Protein AF-A0A8C9FZ21-F1 (afdb_monomer)

pLDDT: mean 76.55, std 17.32, range [32.16, 96.44]

Foldseek 3Di:
DLLLVLLLVQCVQLPPPCSVVDDSNVCSVVCVDPVCVVVSVCCSVPDGNVNHQDPVNVVVVVVVVVVPDDDCDPPNVVVVVVVPDDDDDDDDPPVVVVVVVVVVVVVVVVVVVVVVVVVVVVVVVVVVVVVVVVVVVVVVVVVVVVVVVVVVVVVVVVVVVVVVVVVVVVVVVVVVVVCLVVVLVDPDPDDNPALVSDDCPVVVVVVVVVVVVLVVVCCCPVVVVVVVVVPVDDDDDDDDDDPPPPPPPPCVVVVVVVVVVLVVQLVVQLVVVVVVVVVVVVVVVVVVVVVVVVVVVVCVVPDDDDDDPVVVVVVVVVVVVVVVVVVCCVPPVSSVVSSVVSCVVSVVVVVVVVVVVVVVVVVVVVSVVVSVVSVVVSVVVVVVSVVSVVVSVVVVVVVVVVVVVVVVVVVVVVVVVVVVVVVVVVVVVVPPCPDDCPPPNCPVVVVVCVVDPVSVVVVVLVVCVVPPPVVSVVVVVVVVVVVVVVVVDDDDDDDDDPDPPDD

Sequence (503 aa):
MSCGKEFVEILKKIGYPKANELNGEDFDWLFESSEDKSFLEWFCGTVNEQHVLSEKELQDFNHLLESGKPILEGNALDEVLKTCKPADSGNSSQEEEEELKKLEDEFQTLQKMKNLMIHQHNKLQMMTSENSSMLQTLKIKEEEAQKDVKEGLELFTAANNKLNNELLSLVDRVKKLASFFTASEQGSDLHPVFFSQLSLDKYLSQEEHCTAALASYAKKHFYRGMSELAENLHEDNVELADISKHVTCAEATEACGKSQEIASLQAAFICAQRQLIELQAEEGSLNSAIDCAASMLRSLRSKVSENIEAKISSLNDEISTVKQEIAQINNEDLPSLLKEHARLFAAPAVMADLDREIAQQDRFASKQDEICSHLTRQKASFELIQLAYDSELKKHKDIHCQLENLIESLKQSSNEMQQRLEALSKQAELAKPRNAISSKDGFSCRNFLASSKLHQMERNLYVYFFKDENHLKEMVEKLEQQSEAKASGLEDENFTTSEFLNI

Organism: Pavo cristatus (NCBI:txid9049)

Secondary structure (DSSP, 8-state):
--HHHHHHHHHHHTT-TTTTS--GGGGGGGGS-TTTHHHHHHHHHH--GGGSPPHHHHHHHHHHHHTTPPP--THHHHHHHHH-PPPP----TTHHHHHHHHHHHHHHHHHHHHHHHHHHHHHHHHHHHHHHHHHHHHHHHHHHHHHHHHHHHHHHHHHHHHHHHHHHHHHHHHHHHHHHHHTTSS--SPPPSSGGGS--HHHHHHHHHHHHHHHHHHIIIIIHHHHTTTTTS---------TTSGGGSSHHHHHHHHHHHHHHHHHHHHHHHHHHHHHHHHHHHHHHHHHHHHHHHHHTTS------HHHHHHHHHHHHHHHHHHHHIIIIIHHHHHHHHHHHHHHHHHHHHHHHHHHHHHHHHHHHHHHHHHHHHHHHHHHHHHHHHHHHHHHHHHHHHHHHHHHHHHHHHHHHHHHHHHHHHHHHHHTS-TT---TT-THHHHHHHHH-HHHHHHHHHHHHHHH-HHHHHHHHHHHHHHHHHHHS---------TTS---

Mean predicted aligned error: 21.93 Å

Structure (mmCIF, N/CA/C/O backbone):
data_AF-A0A8C9FZ21-F1
#
_entry.id   AF-A0A8C9FZ21-F1
#
loop_
_atom_site.group_PDB
_atom_site.id
_atom_site.type_symbol
_atom_site.label_atom_id
_atom_site.label_alt_id
_atom_site.label_comp_id
_atom_site.label_asym_id
_atom_site.label_entity_id
_atom_site.label_seq_id
_atom_site.pdbx_PDB_ins_code
_atom_site.Cartn_x
_atom_site.Cartn_y
_atom_site.Cartn_z
_atom_site.occupancy
_atom_site.B_iso_or_equiv
_atom_site.auth_seq_id
_atom_site.auth_comp_id
_atom_site.auth_asym_id
_atom_site.auth_atom_id
_atom_site.pdbx_PDB_model_num
ATOM 1 N N . MET A 1 1 ? -66.159 8.782 63.755 1.00 50.84 1 MET A N 1
ATOM 2 C CA . MET A 1 1 ? -67.287 8.647 64.697 1.00 50.84 1 MET A CA 1
ATOM 3 C C . MET A 1 1 ? -67.850 10.042 64.864 1.00 50.84 1 MET A C 1
ATOM 5 O O . MET A 1 1 ? -67.064 10.930 65.146 1.00 50.84 1 MET A O 1
ATOM 9 N N . SER A 1 2 ? -69.118 10.270 64.527 1.00 61.28 2 SER A N 1
ATOM 10 C CA . SER A 1 2 ? -69.723 11.611 64.557 1.00 61.28 2 SER A CA 1
ATOM 11 C C . SER A 1 2 ? -70.270 11.891 65.958 1.00 61.28 2 SER A C 1
ATOM 13 O O . SER A 1 2 ? -71.437 11.594 66.230 1.00 61.28 2 SER A O 1
ATOM 15 N N . CYS A 1 3 ? -69.415 12.380 66.854 1.00 73.62 3 CYS A N 1
ATOM 16 C CA . CYS A 1 3 ? -69.760 12.625 68.257 1.00 73.62 3 CYS A CA 1
ATOM 17 C C . CYS A 1 3 ? -70.863 13.694 68.407 1.00 73.62 3 CYS A C 1
ATOM 19 O O . CYS A 1 3 ? -71.704 13.605 69.298 1.00 73.62 3 CYS A O 1
ATOM 21 N N . GLY A 1 4 ? -70.949 14.650 67.478 1.00 78.69 4 GLY A N 1
ATOM 22 C CA . GLY A 1 4 ? -71.998 15.668 67.443 1.00 78.69 4 GLY A CA 1
ATOM 23 C C . GLY A 1 4 ? -73.393 15.118 67.120 1.00 78.69 4 GLY A C 1
ATOM 24 O O . GLY A 1 4 ? -74.394 15.651 67.604 1.00 78.69 4 GLY A O 1
ATOM 25 N N . LYS A 1 5 ? -73.503 14.005 66.376 1.00 79.94 5 LYS A N 1
ATOM 26 C CA . LYS A 1 5 ? -74.802 13.332 66.146 1.00 79.94 5 LYS A CA 1
ATOM 27 C C . LYS A 1 5 ? -75.320 12.659 67.415 1.00 79.94 5 LYS A C 1
ATOM 29 O O . LYS A 1 5 ? -76.505 12.777 67.714 1.00 79.94 5 LYS A O 1
ATOM 34 N N . GLU A 1 6 ? -74.432 12.023 68.174 1.00 79.06 6 GLU A N 1
ATOM 35 C CA . GLU A 1 6 ? -74.760 11.392 69.458 1.00 79.06 6 GLU A CA 1
ATOM 36 C C . GLU A 1 6 ? -75.218 12.437 70.488 1.00 79.06 6 GLU A C 1
ATOM 38 O O . GLU A 1 6 ? -76.241 12.259 71.149 1.00 79.06 6 GLU A O 1
ATOM 43 N N . PHE A 1 7 ? -74.558 13.598 70.519 1.00 81.94 7 PHE A N 1
ATOM 44 C CA . PHE A 1 7 ? -74.958 14.733 71.352 1.00 81.94 7 PHE A CA 1
ATOM 45 C C . PHE A 1 7 ? -76.380 15.241 71.049 1.00 81.94 7 PHE A C 1
ATOM 47 O O . PHE A 1 7 ? -77.197 15.408 71.959 1.00 81.94 7 PHE A O 1
ATOM 54 N N . VAL A 1 8 ? -76.721 15.447 69.770 1.00 81.56 8 VAL A N 1
ATOM 55 C CA . VAL A 1 8 ? -78.064 15.915 69.374 1.00 81.56 8 VAL A CA 1
ATOM 56 C C . VAL A 1 8 ? -79.139 14.849 69.624 1.00 81.56 8 VAL A C 1
ATOM 58 O O . VAL A 1 8 ? -80.261 15.193 70.004 1.00 81.56 8 VAL A O 1
ATOM 61 N N . GLU A 1 9 ? -78.828 13.559 69.471 1.00 80.69 9 GLU A N 1
ATOM 62 C CA . GLU A 1 9 ? -79.758 12.479 69.835 1.00 80.69 9 GLU A CA 1
ATOM 63 C C . GLU A 1 9 ? -80.077 12.460 71.331 1.00 80.69 9 GLU A C 1
ATOM 65 O O . GLU A 1 9 ? -81.223 12.226 71.718 1.00 80.69 9 GLU A O 1
ATOM 70 N N . ILE A 1 10 ? -79.096 12.754 72.178 1.00 81.81 10 ILE A N 1
ATOM 71 C CA . ILE A 1 10 ? -79.290 12.797 73.628 1.00 81.81 10 ILE A CA 1
ATOM 72 C C . ILE A 1 10 ? -80.102 14.025 74.034 1.00 81.81 10 ILE A C 1
ATOM 74 O O . ILE A 1 10 ? -81.023 13.896 74.835 1.00 81.81 10 ILE A O 1
ATOM 78 N N . LEU A 1 11 ? -79.891 15.182 73.397 1.00 79.12 11 LEU A N 1
ATOM 79 C CA . LEU A 1 11 ? -80.762 16.353 73.579 1.00 79.12 11 LEU A CA 1
ATOM 80 C C . LEU A 1 11 ? -82.217 16.085 73.163 1.00 79.12 11 LEU A C 1
ATOM 82 O O . LEU A 1 11 ? -83.142 16.604 73.794 1.00 79.12 11 LEU A O 1
ATOM 86 N N . LYS A 1 12 ? -82.436 15.252 72.135 1.00 79.88 12 LYS A N 1
ATOM 87 C CA . LYS A 1 12 ? -83.781 14.784 71.760 1.00 79.88 12 LYS A CA 1
ATOM 88 C C . LYS A 1 12 ? -84.376 13.861 72.821 1.00 79.88 12 LYS A C 1
ATOM 90 O O . LYS A 1 12 ? -85.535 14.053 73.174 1.00 79.88 12 LYS A O 1
ATOM 95 N N . LYS A 1 13 ? -83.596 12.914 73.358 1.00 77.69 13 LYS A N 1
ATOM 96 C CA . LYS A 1 13 ? -84.033 12.016 74.446 1.00 77.69 13 LYS A CA 1
ATOM 97 C C . LYS A 1 13 ? -84.382 12.786 75.722 1.00 77.69 13 LYS A C 1
ATOM 99 O O . LYS A 1 13 ? -85.395 12.521 76.340 1.00 77.69 13 LYS A O 1
ATOM 104 N N . ILE A 1 14 ? -83.602 13.805 76.069 1.00 77.50 14 ILE A N 1
ATOM 105 C CA . ILE A 1 14 ? -83.809 14.672 77.244 1.00 77.50 14 ILE A CA 1
ATOM 106 C C . ILE A 1 14 ? -85.016 15.626 77.061 1.00 77.50 14 ILE A C 1
ATOM 108 O O . ILE A 1 14 ? -85.467 16.248 78.018 1.00 77.50 14 ILE A O 1
ATOM 112 N N . GLY A 1 15 ? -85.590 15.729 75.853 1.00 69.44 15 GLY A N 1
ATOM 113 C CA . GLY A 1 15 ? -86.807 16.508 75.596 1.00 69.44 15 GLY A CA 1
ATOM 114 C C . GLY A 1 15 ? -86.574 18.006 75.369 1.00 69.44 15 GLY A C 1
ATOM 115 O O . GLY A 1 15 ? -87.470 18.814 75.615 1.00 69.44 15 GLY A O 1
ATOM 116 N N . TYR A 1 16 ? -85.388 18.410 74.893 1.00 76.81 16 TYR A N 1
ATOM 117 C CA . TYR A 1 16 ? -85.084 19.822 74.646 1.00 76.81 16 TYR A CA 1
ATOM 118 C C . TYR A 1 16 ? -85.950 20.401 73.499 1.00 76.81 16 TYR A C 1
ATOM 120 O O . TYR A 1 16 ? -85.937 19.871 72.383 1.00 76.81 16 TYR A O 1
ATOM 128 N N . PRO A 1 17 ? -86.674 21.522 73.707 1.00 68.44 17 PRO A N 1
ATOM 129 C CA . PRO A 1 17 ? -87.766 21.958 72.826 1.00 68.44 17 PRO A CA 1
ATOM 130 C C . PRO A 1 17 ? -87.350 22.364 71.402 1.00 68.44 17 PRO A C 1
ATOM 132 O O . PRO A 1 17 ? -88.197 22.395 70.514 1.00 68.44 17 PRO A O 1
ATOM 135 N N . LYS A 1 18 ? -86.063 22.651 71.155 1.00 74.44 18 LYS A N 1
ATOM 136 C CA . LYS A 1 18 ? -85.523 22.978 69.818 1.00 74.44 18 LYS A CA 1
ATOM 137 C C . LYS A 1 18 ? -84.613 21.891 69.237 1.00 74.44 18 LYS A C 1
ATOM 139 O O . LYS A 1 18 ? -83.990 22.099 68.203 1.00 74.44 18 LYS A O 1
ATOM 144 N N . ALA A 1 19 ? -84.536 20.716 69.867 1.00 71.31 19 ALA A N 1
ATOM 145 C CA . ALA A 1 19 ? -83.603 19.657 69.465 1.00 71.31 19 ALA A CA 1
ATOM 146 C C . ALA A 1 19 ? -83.865 19.092 68.056 1.00 71.31 19 ALA A C 1
ATOM 148 O O . ALA A 1 19 ? -82.972 18.506 67.448 1.00 71.31 19 ALA A O 1
ATOM 149 N N . ASN A 1 20 ? -85.074 19.275 67.515 1.00 71.19 20 ASN A N 1
ATOM 150 C CA . ASN A 1 20 ? -85.435 18.826 66.167 1.00 71.19 20 ASN A CA 1
ATOM 151 C C . ASN A 1 20 ? -84.938 19.753 65.046 1.00 71.19 20 ASN A C 1
ATOM 153 O O . ASN A 1 20 ? -84.919 19.326 63.896 1.00 71.19 20 ASN A O 1
ATOM 157 N N . GLU A 1 21 ? -84.526 20.982 65.369 1.00 76.94 21 GLU A N 1
ATOM 158 C CA . GLU A 1 21 ? -83.994 21.966 64.410 1.00 76.94 21 GLU A CA 1
ATOM 159 C C . GLU A 1 21 ? -82.455 21.950 64.340 1.00 76.94 21 GLU A C 1
ATOM 161 O O . GLU A 1 21 ? -81.868 22.637 63.509 1.00 76.94 21 GLU A O 1
ATOM 166 N N . LEU A 1 22 ? -81.797 21.176 65.211 1.00 79.88 22 LEU A N 1
ATOM 167 C CA . LEU A 1 22 ? -80.340 21.107 65.320 1.00 79.88 22 LEU A CA 1
ATOM 168 C C . LEU A 1 22 ? -79.763 19.989 64.439 1.00 79.88 22 LEU A C 1
ATOM 170 O O . LEU A 1 22 ? -80.223 18.845 64.491 1.00 79.88 22 LEU A O 1
ATOM 174 N N . ASN A 1 23 ? -78.712 20.305 63.677 1.00 79.50 23 ASN A N 1
ATOM 175 C CA . ASN A 1 23 ? -77.952 19.331 62.894 1.00 79.50 23 ASN A CA 1
ATOM 176 C C . ASN A 1 23 ? -76.711 18.881 63.671 1.00 79.50 23 ASN A C 1
ATOM 178 O O . ASN A 1 23 ? -75.921 19.709 64.106 1.00 79.50 23 ASN A O 1
ATOM 182 N N . GLY A 1 24 ? -76.505 17.569 63.814 1.00 77.44 24 GLY A N 1
ATOM 183 C CA . GLY A 1 24 ? -75.378 17.021 64.585 1.00 77.44 24 GLY A CA 1
ATOM 184 C C . GLY A 1 24 ? -73.989 17.326 64.012 1.00 77.44 24 GLY A C 1
ATOM 185 O O . GLY A 1 24 ? -73.019 17.325 64.759 1.00 77.44 24 GLY A O 1
ATOM 186 N N . GLU A 1 25 ? -73.891 17.627 62.716 1.00 79.56 25 GLU A N 1
ATOM 187 C CA . GLU A 1 25 ? -72.618 17.962 62.052 1.00 79.56 25 GLU A CA 1
ATOM 188 C C . GLU A 1 25 ? -72.109 19.358 62.458 1.00 79.56 25 GLU A C 1
ATOM 190 O O . GLU A 1 25 ? -70.903 19.580 62.509 1.00 79.56 25 GLU A O 1
ATOM 195 N N . ASP A 1 26 ? -73.006 20.265 62.868 1.00 78.69 26 ASP A N 1
ATOM 196 C CA . ASP A 1 26 ? -72.642 21.600 63.365 1.00 78.69 26 ASP A CA 1
ATOM 197 C C . ASP A 1 26 ? -72.004 21.560 64.768 1.00 78.69 26 ASP A C 1
ATOM 199 O O . ASP A 1 26 ? -71.489 22.573 65.240 1.00 78.69 26 ASP A O 1
ATOM 203 N N . PHE A 1 27 ? -72.033 20.405 65.447 1.00 79.25 27 PHE A N 1
ATOM 204 C CA . PHE A 1 27 ? -71.532 20.224 66.817 1.00 79.25 27 PHE A CA 1
ATOM 205 C C . PHE A 1 27 ? -70.304 19.314 66.911 1.00 79.25 27 PHE A C 1
ATOM 207 O O . PHE A 1 27 ? -69.758 19.157 68.002 1.00 79.25 27 PHE A O 1
ATOM 214 N N . ASP A 1 28 ? -69.829 18.743 65.799 1.00 81.69 28 ASP A N 1
ATOM 215 C CA . ASP A 1 28 ? -68.646 17.871 65.809 1.00 81.69 28 ASP A CA 1
ATOM 216 C C . ASP A 1 28 ? -67.378 18.628 66.272 1.00 81.69 28 ASP A C 1
ATOM 218 O O . ASP A 1 28 ? -66.548 18.051 66.973 1.00 81.69 28 ASP A O 1
ATOM 222 N N . TRP A 1 29 ? -67.273 19.939 66.001 1.00 81.00 29 TRP A N 1
ATOM 223 C CA . TRP A 1 29 ? -66.149 20.781 66.455 1.00 81.00 29 TRP A CA 1
ATOM 224 C C . TRP A 1 29 ? -66.043 20.899 67.985 1.00 81.00 29 TRP A C 1
ATOM 226 O O . TRP A 1 29 ? -64.952 21.115 68.511 1.00 81.00 29 TRP A O 1
ATOM 236 N N . LEU A 1 30 ? -67.152 20.738 68.717 1.00 74.19 30 LEU A N 1
ATOM 237 C CA . LEU A 1 30 ? -67.178 20.860 70.178 1.00 74.19 30 LEU A CA 1
ATOM 238 C C . LEU A 1 30 ? -66.409 19.713 70.859 1.00 74.19 30 LEU A C 1
ATOM 240 O O . LEU A 1 30 ? -65.919 19.861 71.972 1.00 74.19 30 LEU A O 1
ATOM 244 N N . PHE A 1 31 ? -66.276 18.573 70.176 1.00 76.75 31 PHE A N 1
ATOM 245 C CA . PHE A 1 31 ? -65.556 17.394 70.664 1.00 76.75 31 PHE A CA 1
ATOM 246 C C . PHE A 1 31 ? -64.060 17.409 70.311 1.00 76.75 31 PHE A C 1
ATOM 248 O O . PHE A 1 31 ? -63.326 16.496 70.702 1.00 76.75 31 PHE A O 1
ATOM 255 N N . GLU A 1 32 ? -63.595 18.427 69.577 1.00 74.75 32 GLU A N 1
ATOM 256 C CA . GLU A 1 32 ? -62.183 18.602 69.225 1.00 74.75 32 GLU A CA 1
ATOM 257 C C . GLU A 1 32 ? -61.392 19.379 70.299 1.00 74.75 32 GLU A C 1
ATOM 259 O O . GLU A 1 32 ? -60.164 19.261 70.341 1.00 74.75 32 GLU A O 1
ATOM 264 N N . SER A 1 33 ? -62.052 20.117 71.210 1.00 71.38 33 SER A N 1
ATOM 265 C CA . SER A 1 33 ? -61.385 20.772 72.349 1.00 71.38 33 SER A CA 1
ATOM 266 C C . SER A 1 33 ? -61.042 19.749 73.446 1.00 71.38 33 SER A C 1
ATOM 268 O O . SER A 1 33 ? -61.887 18.993 73.923 1.00 71.38 33 SER A O 1
ATOM 270 N N . SER A 1 34 ? -59.776 19.696 73.876 1.00 63.62 34 SER A N 1
ATOM 271 C CA . SER A 1 34 ? -59.323 18.707 74.872 1.00 63.62 34 SER A CA 1
ATOM 272 C C . SER A 1 34 ? -59.890 18.935 76.277 1.00 63.62 34 SER A C 1
ATOM 274 O O . SER A 1 34 ? -59.918 18.002 77.075 1.00 63.62 34 SER A O 1
ATOM 276 N N . GLU A 1 35 ? -60.314 20.162 76.585 1.00 70.62 35 GLU A N 1
ATOM 277 C CA . GLU A 1 35 ? -60.847 20.543 77.899 1.00 70.62 35 GLU A CA 1
ATOM 278 C C . GLU A 1 35 ? -62.312 20.107 78.066 1.00 70.62 35 GLU A C 1
ATOM 280 O O . GLU A 1 35 ? -62.660 19.537 79.101 1.00 70.62 35 GLU A O 1
ATOM 285 N N . ASP A 1 36 ? -63.144 20.253 77.029 1.00 69.69 36 ASP A N 1
ATOM 286 C CA . ASP A 1 36 ? -64.582 19.953 77.114 1.00 69.69 36 ASP A CA 1
ATOM 287 C C . ASP A 1 36 ? -64.920 18.512 76.721 1.00 69.69 36 ASP A C 1
ATOM 289 O O . ASP A 1 36 ? -65.975 17.996 77.095 1.00 69.69 36 ASP A O 1
ATOM 293 N N . LYS A 1 37 ? -64.015 17.818 76.019 1.00 77.94 37 LYS A N 1
ATOM 294 C CA . LYS A 1 37 ? -64.236 16.444 75.550 1.00 77.94 37 LYS A CA 1
ATOM 295 C C . LYS A 1 37 ? -64.594 15.473 76.676 1.00 77.94 37 LYS A C 1
ATOM 297 O O . LYS A 1 37 ? -65.533 14.699 76.526 1.00 77.94 37 LYS A O 1
ATOM 302 N N . SER A 1 38 ? -63.902 15.544 77.815 1.00 78.38 38 SER A N 1
ATOM 303 C CA . SER A 1 38 ? -64.163 14.647 78.956 1.00 78.38 38 SER A CA 1
ATOM 304 C C . SER A 1 38 ? -65.562 14.864 79.546 1.00 78.38 38 SER A C 1
ATOM 306 O O . SER A 1 38 ? -66.238 13.912 79.931 1.00 78.38 38 SER A O 1
ATOM 308 N N . PHE A 1 39 ? -66.012 16.121 79.594 1.00 79.94 39 PHE A N 1
ATOM 309 C CA . PHE A 1 39 ? -67.351 16.472 80.057 1.00 79.94 39 PHE A CA 1
ATOM 310 C C . PHE A 1 39 ? -68.423 16.063 79.044 1.00 79.94 39 PHE A C 1
ATOM 312 O O . PHE A 1 39 ? -69.448 15.512 79.433 1.00 79.94 39 PHE A O 1
ATOM 319 N N . LEU A 1 40 ? -68.190 16.289 77.750 1.00 79.62 40 LEU A N 1
ATOM 320 C CA . LEU A 1 40 ? -69.142 15.958 76.690 1.00 79.62 40 LEU A CA 1
ATOM 321 C C . LEU A 1 40 ? -69.293 14.446 76.493 1.00 79.62 40 LEU A C 1
ATOM 323 O O . LEU A 1 40 ? -70.411 13.976 76.294 1.00 79.62 40 LEU A O 1
ATOM 327 N N . GLU A 1 41 ? -68.207 13.677 76.605 1.00 80.38 41 GLU A N 1
ATOM 328 C CA . GLU A 1 41 ? -68.259 12.210 76.621 1.00 80.38 41 GLU A CA 1
ATOM 329 C C . GLU A 1 41 ? -69.017 11.699 77.854 1.00 80.38 41 GLU A C 1
ATOM 331 O O . GLU A 1 41 ? -69.865 10.817 77.726 1.00 80.38 41 GLU A O 1
ATOM 336 N N . TRP A 1 42 ? -68.802 12.294 79.036 1.00 82.56 42 TRP A N 1
ATOM 337 C CA . TRP A 1 42 ? -69.591 11.970 80.229 1.00 82.56 42 TRP A CA 1
ATOM 338 C C . TRP A 1 42 ? -71.076 12.325 80.064 1.00 82.56 42 TRP A C 1
ATOM 340 O O . TRP A 1 42 ? -71.937 11.505 80.391 1.00 82.56 42 TRP A O 1
ATOM 350 N N . PHE A 1 43 ? -71.388 13.510 79.532 1.00 80.25 43 PHE A N 1
ATOM 351 C CA . PHE A 1 43 ? -72.757 13.973 79.306 1.00 80.25 43 PHE A CA 1
ATOM 352 C C . PHE A 1 43 ? -73.488 13.042 78.338 1.00 80.25 43 PHE A C 1
ATOM 354 O O . PHE A 1 43 ? -74.607 12.615 78.622 1.00 80.25 43 PHE A O 1
ATOM 361 N N . CYS A 1 44 ? -72.824 12.660 77.241 1.00 78.31 44 CYS A N 1
ATOM 362 C CA . CYS A 1 44 ? -73.386 11.729 76.272 1.00 78.31 44 CYS A CA 1
ATOM 363 C C . CYS A 1 44 ? -73.474 10.283 76.805 1.00 78.31 44 CYS A C 1
ATOM 365 O O . CYS A 1 44 ? -74.359 9.523 76.424 1.00 78.31 44 CYS A O 1
ATOM 367 N N . GLY A 1 45 ? -72.586 9.885 77.716 1.00 75.81 45 GLY A N 1
ATOM 368 C CA . GLY A 1 45 ? -72.602 8.543 78.302 1.00 75.81 45 GLY A CA 1
ATOM 369 C C . GLY A 1 45 ? -73.600 8.358 79.449 1.00 75.81 45 GLY A C 1
ATOM 370 O O . GLY A 1 45 ? -74.055 7.239 79.683 1.00 75.81 45 GLY A O 1
ATOM 371 N N . THR A 1 46 ? -73.935 9.430 80.177 1.00 75.25 46 THR A N 1
ATOM 372 C CA . THR A 1 46 ? -74.559 9.314 81.510 1.00 75.25 46 THR A CA 1
ATOM 373 C C . THR A 1 46 ? -75.936 9.969 81.604 1.00 75.25 46 THR A C 1
ATOM 375 O O . THR A 1 46 ? -76.781 9.499 82.367 1.00 75.25 46 THR A O 1
ATOM 378 N N . VAL A 1 47 ? -76.205 11.033 80.840 1.00 77.31 47 VAL A N 1
ATOM 379 C CA . VAL A 1 47 ? -77.466 11.778 80.962 1.00 77.31 47 VAL A CA 1
ATOM 380 C C . VAL A 1 47 ? -78.554 11.136 80.100 1.00 77.31 47 VAL A C 1
ATOM 382 O O . VAL A 1 47 ? -78.388 10.910 78.905 1.00 77.31 47 VAL A O 1
ATOM 385 N N . ASN A 1 48 ? -79.698 10.844 80.715 1.00 73.06 48 ASN A N 1
ATOM 386 C CA . ASN A 1 48 ? -80.861 10.238 80.066 1.00 73.06 48 ASN A CA 1
ATOM 387 C C . ASN A 1 48 ? -82.168 10.851 80.607 1.00 73.06 48 ASN A C 1
ATOM 389 O O . ASN A 1 48 ? -82.13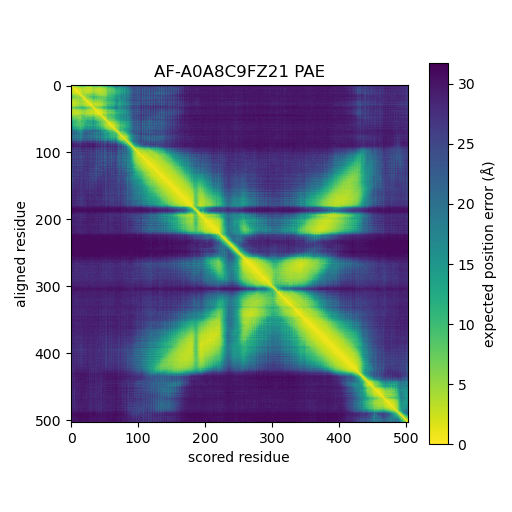7 11.706 81.491 1.00 73.06 48 ASN A O 1
ATOM 393 N N . GLU A 1 49 ? -83.313 10.385 80.103 1.00 69.62 49 GLU A N 1
ATOM 394 C CA . GLU A 1 49 ? -84.666 10.833 80.487 1.00 69.62 49 GLU A CA 1
ATOM 395 C C . GLU A 1 49 ? -84.933 10.837 82.006 1.00 69.62 49 GLU A C 1
ATOM 397 O O . GLU A 1 49 ? -85.750 11.620 82.472 1.00 69.62 49 GLU A O 1
ATOM 402 N N . GLN A 1 50 ? -84.228 10.014 82.793 1.00 67.12 50 GLN A N 1
ATOM 403 C CA . GLN A 1 50 ? -84.408 9.912 84.250 1.00 67.12 50 GLN A CA 1
ATOM 404 C C . GLN A 1 50 ? -83.735 11.052 85.029 1.00 67.12 50 GLN A C 1
ATOM 406 O O . GLN A 1 50 ? -84.029 11.250 86.203 1.00 67.12 50 GLN A O 1
ATOM 411 N N . HIS A 1 51 ? -82.829 11.795 84.392 1.00 66.31 51 HIS A N 1
ATOM 412 C CA . HIS A 1 51 ? -82.117 12.926 84.997 1.00 66.31 51 HIS A CA 1
ATOM 413 C C . HIS A 1 51 ? -82.792 14.272 84.691 1.00 66.31 51 HIS A C 1
ATOM 415 O O . HIS A 1 51 ? -82.276 15.328 85.060 1.00 66.31 51 HIS A O 1
ATOM 421 N N . VAL A 1 52 ? 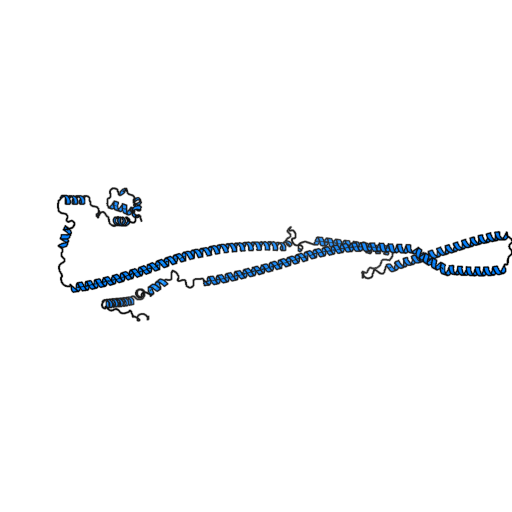-83.934 14.243 83.997 1.00 70.94 52 VAL A N 1
ATOM 422 C CA . VAL A 1 52 ? -84.721 15.418 83.629 1.00 70.94 52 VAL A CA 1
ATOM 423 C C . VAL A 1 52 ? -85.930 15.485 84.544 1.00 70.94 52 VAL A C 1
ATOM 425 O O . VAL A 1 52 ? -86.779 14.600 84.517 1.00 70.94 52 VAL A O 1
ATOM 428 N N . LEU A 1 53 ? -86.008 16.541 85.351 1.00 68.69 53 LEU A N 1
ATOM 429 C CA . LEU A 1 53 ? -87.147 16.764 86.237 1.00 68.69 53 LEU A CA 1
ATOM 430 C C . LEU A 1 53 ? -88.419 16.921 85.402 1.00 68.69 53 LEU A C 1
ATOM 432 O O . LEU A 1 53 ? -88.508 17.808 84.548 1.00 68.69 53 LEU A O 1
ATOM 436 N N . SER A 1 54 ? -89.411 16.071 85.650 1.00 70.75 54 SER A N 1
ATOM 437 C CA . SER A 1 54 ? -90.720 16.234 85.029 1.00 70.75 54 SER A CA 1
ATOM 438 C C . SER A 1 54 ? -91.450 17.443 85.627 1.00 70.75 54 SER A C 1
ATOM 440 O O . SER A 1 54 ? -91.293 17.769 86.803 1.00 70.75 54 SER A O 1
ATOM 442 N N . GLU A 1 55 ? -92.312 18.097 84.844 1.00 66.38 55 GLU A N 1
ATOM 443 C CA . GLU A 1 55 ? -93.128 19.234 85.315 1.00 66.38 55 GLU A CA 1
ATOM 444 C C . GLU A 1 55 ? -93.988 18.866 86.544 1.00 66.38 55 GLU A C 1
ATOM 446 O O . GLU A 1 55 ? -94.282 19.716 87.378 1.00 66.38 55 GLU A O 1
ATOM 451 N N . LYS A 1 56 ? -94.338 17.580 86.706 1.00 68.44 56 LYS A N 1
ATOM 452 C CA . LYS A 1 56 ? -95.021 17.067 87.903 1.00 68.44 56 LYS A CA 1
ATOM 453 C C . LYS A 1 56 ? -94.102 16.991 89.120 1.00 68.44 56 LYS A C 1
ATOM 455 O O . LYS A 1 56 ? -94.506 17.437 90.181 1.00 68.44 56 LYS A O 1
ATOM 460 N N . GLU A 1 57 ? -92.878 16.489 88.977 1.00 69.50 57 GLU A N 1
ATOM 461 C CA . GLU A 1 57 ? -91.903 16.435 90.080 1.00 69.50 57 GLU A CA 1
ATOM 462 C C . GLU A 1 57 ? -91.442 17.833 90.501 1.00 69.50 57 GLU A C 1
ATOM 464 O O . GLU A 1 57 ? -91.198 18.077 91.680 1.00 69.50 57 GLU A O 1
ATOM 469 N N . LEU A 1 58 ? -91.381 18.778 89.559 1.00 70.56 58 LEU A N 1
ATOM 470 C CA . LEU A 1 58 ? -91.098 20.180 89.851 1.00 70.56 58 LEU A CA 1
ATOM 471 C C . LEU A 1 58 ? -92.262 20.843 90.605 1.00 70.56 58 LEU A C 1
ATOM 473 O O . LEU A 1 58 ? -92.034 21.624 91.527 1.00 70.56 58 LEU A O 1
ATOM 477 N N . GLN A 1 59 ? -93.508 20.496 90.271 1.00 72.31 59 GLN A N 1
ATOM 478 C CA . GLN A 1 59 ? -94.694 20.912 91.026 1.00 72.31 59 GLN A CA 1
ATOM 479 C C . GLN A 1 59 ? -94.780 20.234 92.401 1.00 72.31 59 GLN A C 1
ATOM 481 O O . GLN A 1 59 ? -95.096 20.914 93.370 1.00 72.31 59 GLN A O 1
ATOM 486 N N . ASP A 1 60 ? -94.425 18.954 92.531 1.00 73.50 60 ASP A N 1
ATOM 487 C CA . ASP A 1 60 ? -94.373 18.237 93.813 1.00 73.50 60 ASP A CA 1
ATOM 488 C C . ASP A 1 60 ? -93.253 18.772 94.721 1.00 73.50 60 ASP A C 1
ATOM 490 O O . ASP A 1 60 ? -93.453 18.920 95.926 1.00 73.50 60 ASP A O 1
ATOM 494 N N . PHE A 1 61 ? -92.096 19.138 94.157 1.00 70.12 61 PHE A N 1
ATOM 495 C CA . PHE A 1 61 ? -91.011 19.803 94.882 1.00 70.12 61 PHE A CA 1
ATOM 496 C C . PHE A 1 61 ? -91.382 21.236 95.285 1.00 70.12 61 PHE A C 1
ATOM 498 O O . PHE A 1 61 ? -91.136 21.633 96.423 1.00 70.12 61 PHE A O 1
ATOM 505 N N . ASN A 1 62 ? -92.045 21.998 94.408 1.00 71.75 62 ASN A N 1
ATOM 506 C CA . ASN A 1 62 ? -92.581 23.315 94.764 1.00 71.75 62 ASN A CA 1
ATOM 507 C C . ASN A 1 62 ? -93.679 23.205 95.834 1.00 71.75 62 ASN A C 1
ATOM 509 O O . ASN A 1 62 ? -93.671 23.980 96.784 1.00 71.75 62 ASN A O 1
ATOM 513 N N . HIS A 1 63 ? -94.548 22.192 95.777 1.00 70.75 63 HIS A N 1
ATOM 514 C CA . HIS A 1 63 ? -95.503 21.889 96.844 1.00 70.75 63 HIS A CA 1
ATOM 515 C C . HIS A 1 63 ? -94.811 21.456 98.145 1.00 70.75 63 HIS A C 1
ATOM 517 O O . HIS A 1 63 ? -95.289 21.796 99.226 1.00 70.75 63 HIS A O 1
ATOM 523 N N . LEU A 1 64 ? -93.673 20.756 98.079 1.00 68.62 64 LEU A N 1
ATOM 524 C CA . LEU A 1 64 ? -92.859 20.407 99.245 1.00 68.62 64 LEU A CA 1
ATOM 525 C C . LEU A 1 64 ? -92.232 21.660 99.884 1.00 68.62 64 LEU A C 1
ATOM 527 O O . LEU A 1 64 ? -92.312 21.811 101.105 1.00 68.62 64 LEU A O 1
ATOM 531 N N . LEU A 1 65 ? -91.698 22.583 99.074 1.00 67.31 65 LEU A N 1
ATOM 532 C CA . LEU A 1 65 ? -91.175 23.884 99.513 1.00 67.31 65 LEU A CA 1
ATOM 533 C C . LEU A 1 65 ? -92.275 24.783 100.104 1.00 67.31 65 LEU A C 1
ATOM 535 O O . LEU A 1 65 ? -92.081 25.384 101.160 1.00 67.31 65 LEU A O 1
ATOM 539 N N . GLU A 1 66 ? -93.454 24.827 99.479 1.00 68.12 66 GLU A N 1
ATOM 540 C CA . GLU A 1 66 ? -94.627 25.565 99.968 1.00 68.12 66 GLU A CA 1
ATOM 541 C C . GLU A 1 66 ? -95.251 24.922 101.224 1.00 68.12 66 GLU A C 1
ATOM 543 O O . GLU A 1 66 ? -95.888 25.613 102.020 1.00 68.12 66 GLU A O 1
ATOM 548 N N . SER A 1 67 ? -95.031 23.619 101.460 1.00 65.19 67 SER A N 1
ATOM 549 C CA . SER A 1 67 ? -95.542 22.885 102.634 1.00 65.19 67 SER A CA 1
ATOM 550 C C . SER A 1 67 ? -94.765 23.123 103.937 1.00 65.19 67 SER A C 1
ATOM 552 O O . SER A 1 67 ? -95.184 22.638 104.993 1.00 65.19 67 SER A O 1
ATOM 554 N N . GLY A 1 68 ? -93.647 23.860 103.892 1.00 61.12 68 GLY A N 1
ATOM 555 C CA . GLY A 1 68 ? -92.923 24.339 105.076 1.00 61.12 68 GLY A CA 1
ATOM 556 C C . GLY A 1 68 ? -92.306 23.258 105.976 1.00 61.12 68 GLY A C 1
ATOM 557 O O . GLY A 1 68 ? -91.993 23.542 107.134 1.00 61.12 68 GLY A O 1
ATOM 558 N N . LYS A 1 69 ? -92.131 22.021 105.492 1.00 63.28 69 LYS A N 1
ATOM 559 C CA . LYS A 1 69 ? -91.419 20.960 106.228 1.00 63.28 69 LYS A CA 1
ATOM 560 C C . LYS A 1 69 ? -89.904 21.079 105.998 1.00 63.28 69 LYS A C 1
ATOM 562 O O . LYS A 1 69 ? -89.499 21.314 104.863 1.00 63.28 69 LYS A O 1
ATOM 567 N N . PRO A 1 70 ? -89.056 20.905 107.030 1.00 60.22 70 PRO A N 1
ATOM 568 C CA . PRO A 1 70 ? -87.608 20.964 106.862 1.00 60.22 70 PRO A CA 1
ATOM 569 C C . PRO A 1 70 ? -87.138 19.792 105.997 1.00 60.22 70 PRO A C 1
ATOM 571 O O . PRO A 1 70 ? -87.345 18.628 106.342 1.00 60.22 70 PRO A O 1
ATOM 574 N N . ILE A 1 71 ? -86.522 20.112 104.865 1.00 61.50 71 ILE A N 1
ATOM 575 C CA . ILE A 1 71 ? -85.851 19.144 104.002 1.00 61.50 71 ILE A CA 1
ATOM 576 C C . ILE A 1 71 ? -84.523 18.796 104.690 1.00 61.50 71 ILE A C 1
ATOM 578 O O . ILE A 1 71 ? -83.783 19.684 105.117 1.00 61.50 71 ILE A O 1
ATOM 582 N N . LEU A 1 72 ? -84.263 17.503 104.890 1.00 60.81 72 LEU A N 1
ATOM 583 C CA . LEU A 1 72 ? -83.044 17.003 105.531 1.00 60.81 72 LEU A CA 1
ATOM 584 C C . LEU A 1 72 ? -81.857 17.174 104.576 1.00 60.81 72 LEU A C 1
ATOM 586 O O . LEU A 1 72 ? -81.534 16.272 103.809 1.00 60.81 72 LEU A O 1
ATOM 590 N N . GLU A 1 73 ? -81.217 18.339 104.631 1.00 64.75 73 GLU A N 1
ATOM 591 C CA . GLU A 1 73 ? -80.034 18.669 103.836 1.00 64.75 73 GLU A CA 1
ATOM 592 C C . GLU A 1 73 ? -78.810 18.939 104.720 1.00 64.75 73 GLU A C 1
ATOM 594 O O . GLU A 1 73 ? -78.891 19.553 105.788 1.00 64.75 73 GLU A O 1
ATOM 599 N N . GLY A 1 74 ? -77.652 18.466 104.253 1.00 68.62 74 GLY A N 1
ATOM 600 C CA . GLY A 1 74 ? -76.355 18.689 104.887 1.00 68.62 74 GLY A CA 1
ATOM 601 C C . GLY A 1 74 ? -76.263 18.131 106.310 1.00 68.62 74 GLY A C 1
ATOM 602 O O . GLY A 1 74 ? -76.595 16.977 106.574 1.00 68.62 74 GLY A O 1
ATOM 603 N N . ASN A 1 75 ? -75.800 18.963 107.240 1.00 59.94 75 ASN A N 1
ATOM 604 C CA . ASN A 1 75 ? -75.330 18.566 108.572 1.00 59.94 75 ASN A CA 1
ATOM 605 C C . ASN A 1 75 ? -76.377 17.822 109.438 1.00 59.94 75 ASN A C 1
ATOM 607 O O . ASN A 1 75 ? -75.999 17.103 110.359 1.00 59.94 75 ASN A O 1
ATOM 611 N N . ALA A 1 76 ? -77.678 17.958 109.147 1.00 62.12 76 ALA A N 1
ATOM 612 C CA . ALA A 1 76 ? -78.755 17.231 109.829 1.00 62.12 76 ALA A CA 1
ATOM 613 C C . ALA A 1 76 ? -78.873 15.753 109.389 1.00 62.12 76 ALA A C 1
ATOM 615 O O . ALA A 1 76 ? -79.338 14.921 110.165 1.00 62.12 76 ALA A O 1
ATOM 616 N N . LEU A 1 77 ? -78.415 15.410 108.178 1.00 63.59 77 LEU A N 1
ATOM 617 C CA . LEU A 1 77 ? -78.290 14.029 107.693 1.00 63.59 77 LEU A CA 1
ATOM 618 C C . LEU A 1 77 ? -77.048 13.342 108.294 1.00 63.59 77 LEU A C 1
ATOM 620 O O . LEU A 1 77 ? -77.105 12.170 108.667 1.00 63.59 77 LEU A O 1
ATOM 624 N N . ASP A 1 78 ? -75.962 14.097 108.484 1.00 60.69 78 ASP A N 1
ATOM 625 C CA . ASP A 1 78 ? -74.742 13.627 109.155 1.00 60.69 78 ASP A CA 1
ATOM 626 C C . ASP A 1 78 ? -74.955 13.320 110.650 1.00 60.69 78 ASP A C 1
ATOM 628 O O . ASP A 1 78 ? -74.325 12.407 111.185 1.00 60.69 78 ASP A O 1
ATOM 632 N N . GLU A 1 79 ? -75.857 14.020 111.350 1.00 65.50 79 GLU A N 1
ATOM 633 C CA . GLU A 1 79 ? -76.216 13.669 112.737 1.00 65.50 79 GLU A CA 1
ATOM 634 C C . GLU A 1 79 ? -77.044 12.376 112.837 1.00 65.50 79 GLU A C 1
ATOM 636 O O . GLU A 1 79 ? -76.883 11.605 113.789 1.00 65.50 79 GLU A O 1
ATOM 641 N N . VAL A 1 80 ? -77.869 12.073 111.829 1.00 62.62 80 VAL A N 1
ATOM 642 C CA . VAL A 1 80 ? -78.591 10.792 111.745 1.00 62.62 80 VAL A CA 1
ATOM 643 C C . VAL A 1 80 ? -77.627 9.651 111.394 1.00 62.62 80 VAL A C 1
ATOM 645 O O . VAL A 1 80 ? -77.694 8.585 111.999 1.00 62.62 80 VAL A O 1
ATOM 648 N N . LEU A 1 81 ? -76.643 9.884 110.522 1.00 59.25 81 LEU A N 1
ATOM 649 C CA . LEU A 1 81 ? -75.584 8.905 110.245 1.00 59.25 81 LEU A CA 1
ATOM 650 C C . LEU A 1 81 ? -74.657 8.666 111.452 1.00 59.25 81 LEU A C 1
ATOM 652 O O . LEU A 1 81 ? -74.197 7.545 111.653 1.00 59.25 81 LEU A O 1
ATOM 656 N N . LYS A 1 82 ? -74.451 9.664 112.324 1.00 61.00 82 LYS A N 1
ATOM 657 C CA . LYS A 1 82 ? -73.714 9.505 113.597 1.00 61.00 82 LYS A CA 1
ATOM 658 C C . LYS A 1 82 ? -74.480 8.745 114.688 1.00 61.00 82 LYS A C 1
ATOM 660 O O . LYS A 1 82 ? -73.851 8.265 115.631 1.00 61.00 82 LYS A O 1
ATOM 665 N N . THR A 1 83 ? -75.808 8.618 114.594 1.00 56.62 83 THR A N 1
ATOM 666 C CA . THR A 1 83 ? -76.602 7.803 115.541 1.00 56.62 83 THR A CA 1
ATOM 667 C C . THR A 1 83 ? -76.649 6.318 115.166 1.00 56.62 83 THR A C 1
ATOM 669 O O . THR A 1 83 ? -76.973 5.486 116.015 1.00 56.62 83 THR A O 1
ATOM 672 N N . CYS A 1 84 ? -76.196 5.953 113.964 1.00 47.06 84 CYS A N 1
ATOM 673 C CA . CYS A 1 84 ? -75.823 4.584 113.618 1.00 47.06 84 CYS A CA 1
ATOM 674 C C . CYS A 1 84 ? -74.426 4.254 114.179 1.00 47.06 84 CYS A C 1
ATOM 676 O O . CYS A 1 84 ? -73.428 4.291 113.464 1.00 47.06 84 CYS A O 1
ATOM 678 N N . LYS A 1 85 ? -74.331 3.929 115.474 1.00 49.12 85 LYS A N 1
ATOM 679 C CA . LYS A 1 85 ? -73.104 3.328 116.023 1.00 49.12 85 LYS A CA 1
ATOM 680 C C . LYS A 1 85 ? -72.938 1.881 115.522 1.00 49.12 85 LYS A C 1
ATOM 682 O O . LYS A 1 85 ? -73.920 1.137 115.567 1.00 49.12 85 LYS A O 1
ATOM 687 N N . PRO A 1 86 ? -71.725 1.443 115.128 1.00 49.22 86 PRO A N 1
ATOM 688 C CA . PRO A 1 86 ? -71.413 0.023 115.044 1.00 49.22 86 PRO A CA 1
ATOM 689 C C . PRO A 1 86 ? -71.407 -0.546 116.468 1.00 49.22 86 PRO A C 1
ATOM 691 O O . PRO A 1 86 ? -70.902 0.086 117.396 1.00 49.22 86 PRO A O 1
ATOM 694 N N . ALA A 1 87 ? -72.034 -1.703 116.652 1.00 39.09 87 ALA A N 1
ATOM 695 C CA . ALA A 1 87 ? -72.026 -2.402 117.926 1.00 39.09 87 ALA A CA 1
ATOM 696 C C . ALA A 1 87 ? -70.583 -2.750 118.324 1.00 39.09 87 ALA A C 1
ATOM 698 O O . ALA A 1 87 ? -69.809 -3.239 117.502 1.00 39.09 87 ALA A O 1
ATOM 699 N N . ASP A 1 88 ? -70.256 -2.476 119.584 1.00 43.25 88 ASP A N 1
ATOM 700 C CA . ASP A 1 88 ? -68.979 -2.777 120.216 1.00 43.25 88 ASP A CA 1
ATOM 701 C C . ASP A 1 88 ? -68.574 -4.248 120.024 1.00 43.25 88 ASP A C 1
ATOM 703 O O . ASP A 1 88 ? -69.341 -5.165 120.319 1.00 43.25 88 ASP A O 1
ATOM 707 N N . SER A 1 89 ? -67.320 -4.471 119.639 1.00 38.81 89 SER A N 1
ATOM 708 C CA . SER A 1 89 ? -66.576 -5.675 120.004 1.00 38.81 89 SER A CA 1
ATOM 709 C C . SER A 1 89 ? -65.178 -5.245 120.419 1.00 38.81 89 SER A C 1
ATOM 711 O O . SER A 1 89 ? -64.229 -5.290 119.644 1.00 38.81 89 SER A O 1
ATOM 713 N N . GLY A 1 90 ? -65.068 -4.774 121.661 1.00 46.72 90 GLY A N 1
ATOM 714 C CA . GLY A 1 90 ? -63.783 -4.661 122.327 1.00 46.72 90 GLY A CA 1
ATOM 715 C C . GLY A 1 90 ? -63.195 -6.054 122.517 1.00 46.72 90 GLY A C 1
ATOM 716 O O . GLY A 1 90 ? -63.820 -6.880 123.175 1.00 46.72 90 GLY A O 1
ATOM 717 N N . ASN A 1 91 ? -62.041 -6.296 121.896 1.00 42.16 91 ASN A N 1
ATOM 718 C CA . ASN A 1 91 ? -60.954 -7.177 122.331 1.00 42.16 91 ASN A CA 1
ATOM 719 C C . ASN A 1 91 ? -59.983 -7.355 121.155 1.00 42.16 91 ASN A C 1
ATOM 721 O O . ASN A 1 91 ? -60.174 -8.302 120.411 1.00 42.16 91 ASN A O 1
ATOM 725 N N . SER A 1 92 ? -58.969 -6.487 121.012 1.00 44.75 92 SER A N 1
ATOM 726 C CA . SER A 1 92 ? -57.658 -6.840 120.419 1.00 44.75 92 SER A CA 1
ATOM 727 C C . SER A 1 92 ? -56.782 -5.613 120.118 1.00 44.75 92 SER A C 1
ATOM 729 O O . SER A 1 92 ? -56.360 -5.405 118.986 1.00 44.75 92 SER A O 1
ATOM 731 N N . SER A 1 93 ? -56.400 -4.811 121.119 1.00 54.19 93 SER A N 1
ATOM 732 C CA . SER A 1 93 ? -55.396 -3.759 120.864 1.00 54.19 93 SER A CA 1
ATOM 733 C C . SER A 1 93 ? -54.021 -4.321 120.474 1.00 54.19 93 SER A C 1
ATOM 735 O O . SER A 1 93 ? -53.178 -3.566 120.027 1.00 54.19 93 SER A O 1
ATOM 737 N N . GLN A 1 94 ? -53.781 -5.628 120.643 1.00 54.19 94 GLN A N 1
ATOM 738 C CA . GLN A 1 94 ? -52.536 -6.282 120.238 1.00 54.19 94 GLN A CA 1
ATOM 739 C C . GLN A 1 94 ? -52.654 -7.013 118.888 1.00 54.19 94 GLN A C 1
ATOM 741 O O . GLN A 1 94 ? -51.703 -6.973 118.118 1.00 54.19 94 GLN A O 1
ATOM 746 N N . GLU A 1 95 ? -53.804 -7.621 118.556 1.00 53.66 95 GLU A N 1
ATOM 747 C CA . GLU A 1 95 ? -53.989 -8.257 117.235 1.00 53.66 95 GLU A CA 1
ATOM 748 C C . GLU A 1 95 ? -54.235 -7.208 116.146 1.00 53.66 95 GLU A C 1
ATOM 750 O O . GLU A 1 95 ? -53.661 -7.339 115.076 1.00 53.66 95 GLU A O 1
ATOM 755 N N . GLU A 1 96 ? -54.959 -6.115 116.425 1.00 55.94 96 GLU A N 1
ATOM 756 C CA . GLU A 1 96 ? -55.091 -4.997 115.476 1.00 55.94 96 GLU A CA 1
ATOM 757 C C . GLU A 1 96 ? -53.755 -4.280 115.264 1.00 55.94 96 GLU A C 1
ATOM 759 O O . GLU A 1 96 ? -53.467 -3.838 114.161 1.00 55.94 96 GLU A O 1
ATOM 764 N N . GLU A 1 97 ? -52.908 -4.173 116.291 1.00 61.12 97 GLU A N 1
ATOM 765 C CA . GLU A 1 97 ? -51.595 -3.526 116.183 1.00 61.12 97 GLU A CA 1
ATOM 766 C C . GLU A 1 97 ? -50.572 -4.438 115.479 1.00 61.12 97 GLU A C 1
ATOM 768 O O . GLU A 1 97 ? -49.754 -3.956 114.696 1.00 61.12 97 GLU A O 1
ATOM 773 N N . GLU A 1 98 ? -50.659 -5.762 115.662 1.00 66.44 98 GLU A N 1
ATOM 774 C CA . GLU A 1 98 ? -49.910 -6.746 114.868 1.00 66.44 98 GLU A CA 1
ATOM 775 C C . GLU A 1 98 ? -50.421 -6.853 113.423 1.00 66.44 98 GLU A C 1
ATOM 777 O O . GLU A 1 98 ? -49.608 -6.982 112.509 1.00 66.44 98 GLU A O 1
ATOM 782 N N . GLU A 1 99 ? -51.729 -6.766 113.181 1.00 70.81 99 GLU A N 1
ATOM 783 C CA . GLU A 1 99 ? -52.324 -6.732 111.840 1.00 70.81 99 GLU A CA 1
ATOM 784 C C . GLU A 1 99 ? -52.026 -5.422 111.119 1.00 70.81 99 GLU A C 1
ATOM 786 O O . GLU A 1 99 ? -51.637 -5.462 109.959 1.00 70.81 99 GLU A O 1
ATOM 791 N N . LEU A 1 100 ? -52.104 -4.274 111.795 1.00 75.19 100 LEU A N 1
ATOM 792 C CA . LEU A 1 100 ? -51.683 -2.981 111.251 1.00 75.19 100 LEU A CA 1
ATOM 793 C C . LEU A 1 100 ? -50.189 -2.974 110.945 1.00 75.19 100 LEU A C 1
ATOM 795 O O . LEU A 1 100 ? -49.780 -2.412 109.935 1.00 75.19 100 LEU A O 1
ATOM 799 N N . LYS A 1 101 ? -49.368 -3.628 111.773 1.00 78.44 101 LYS A N 1
ATOM 800 C CA . LYS A 1 101 ? -47.937 -3.780 111.507 1.00 78.44 101 LYS A CA 1
ATOM 801 C C . LYS A 1 101 ? -47.670 -4.705 110.318 1.00 78.44 101 LYS A C 1
ATOM 803 O O . LYS A 1 101 ? -46.838 -4.363 109.487 1.00 78.44 101 LYS A O 1
ATOM 808 N N . LYS A 1 102 ? -48.415 -5.808 110.177 1.00 83.44 102 LYS A N 1
ATOM 809 C CA . LYS A 1 102 ? -48.378 -6.664 108.976 1.00 83.44 102 LYS A CA 1
ATOM 810 C C . LYS A 1 102 ? -48.834 -5.905 107.730 1.00 83.44 102 LYS A C 1
ATOM 812 O O . LYS A 1 102 ? -48.166 -5.995 106.710 1.00 83.44 102 LYS A O 1
ATOM 817 N N . LEU A 1 103 ? -49.909 -5.121 107.819 1.00 83.81 103 LEU A N 1
ATOM 818 C CA . LEU A 1 103 ? -50.413 -4.297 106.718 1.00 83.81 103 LEU A CA 1
ATOM 819 C C . LEU A 1 103 ? -49.431 -3.183 106.337 1.00 83.81 103 LEU A C 1
ATOM 821 O O . LEU A 1 103 ? -49.282 -2.882 105.159 1.00 83.81 103 LEU A O 1
ATOM 825 N N . GLU A 1 104 ? -48.753 -2.572 107.308 1.00 85.44 104 GLU A N 1
ATOM 826 C CA . GLU A 1 104 ? -47.710 -1.565 107.079 1.00 85.44 104 GLU A CA 1
ATOM 827 C C . GLU A 1 104 ? -46.464 -2.200 106.441 1.00 85.44 104 GLU A C 1
ATOM 829 O O . GLU A 1 104 ? -45.911 -1.654 105.486 1.00 85.44 104 GLU A O 1
ATOM 834 N N . ASP A 1 105 ? -46.056 -3.389 106.890 1.00 86.19 105 ASP A N 1
ATOM 835 C CA . ASP A 1 105 ? -44.968 -4.154 106.275 1.00 86.19 105 ASP A CA 1
ATOM 836 C C . ASP A 1 105 ? -45.340 -4.596 104.839 1.00 86.19 105 ASP A C 1
ATOM 838 O O . ASP A 1 105 ? -44.535 -4.467 103.907 1.00 86.19 105 ASP A O 1
ATOM 842 N N . GLU A 1 106 ? -46.581 -5.032 104.607 1.00 87.19 106 GLU A N 1
ATOM 843 C CA . GLU A 1 106 ? -47.140 -5.312 103.276 1.00 87.19 106 GLU A CA 1
ATOM 844 C C . GLU A 1 106 ? -47.184 -4.054 102.403 1.00 87.19 106 GLU A C 1
ATOM 846 O O . GLU A 1 106 ? -46.759 -4.072 101.248 1.00 87.19 106 GLU A O 1
ATOM 851 N N . PHE A 1 107 ? -47.613 -2.921 102.948 1.00 85.94 107 PHE A N 1
ATOM 852 C CA . PHE A 1 107 ? -47.627 -1.652 102.234 1.00 85.94 107 PHE A CA 1
ATOM 853 C C . PHE A 1 107 ? -46.208 -1.219 101.847 1.00 85.94 107 PHE A C 1
ATOM 855 O O . PHE A 1 107 ? -45.961 -0.832 100.702 1.00 85.94 107 PHE A O 1
ATOM 862 N N . GLN A 1 108 ? -45.234 -1.365 102.748 1.00 89.31 108 GLN A N 1
ATOM 863 C CA . GLN A 1 108 ? -43.831 -1.075 102.460 1.00 89.31 108 GLN A CA 1
ATOM 864 C C . GLN A 1 108 ? -43.232 -2.028 101.418 1.00 89.31 108 GLN A C 1
ATOM 866 O O . GLN A 1 108 ? -42.440 -1.590 100.575 1.00 89.31 108 GLN A O 1
ATOM 871 N N . THR A 1 109 ? -43.590 -3.316 101.426 1.00 87.62 109 THR A N 1
ATOM 872 C CA . THR A 1 109 ? -43.151 -4.268 100.387 1.00 87.62 109 THR A CA 1
ATOM 873 C C . THR A 1 109 ? -43.798 -3.968 99.035 1.00 87.62 109 THR A C 1
ATOM 875 O O . THR A 1 109 ? -43.090 -3.922 98.024 1.00 87.62 109 THR A O 1
ATOM 878 N N . LEU A 1 110 ? -45.092 -3.639 99.001 1.00 87.75 110 LEU A N 1
ATOM 879 C CA . LEU A 1 110 ? -45.798 -3.191 97.798 1.00 87.75 110 LEU A CA 1
ATOM 880 C C . LEU A 1 110 ? -45.227 -1.876 97.254 1.00 87.75 110 LEU A C 1
ATOM 882 O O . LEU A 1 110 ? -45.043 -1.736 96.043 1.00 87.75 110 LEU A O 1
ATOM 886 N N . GLN A 1 111 ? -44.858 -0.931 98.119 1.00 91.44 111 GLN A N 1
ATOM 887 C CA . GLN A 1 111 ? -44.212 0.319 97.723 1.00 91.44 111 GLN A CA 1
ATOM 888 C C . GLN A 1 111 ? -42.821 0.069 97.118 1.00 91.44 111 GLN A C 1
ATOM 890 O O . GLN A 1 111 ? -42.478 0.653 96.085 1.00 91.44 111 GLN A O 1
ATOM 895 N N . LYS A 1 112 ? -42.031 -0.844 97.701 1.00 92.19 112 LYS A N 1
ATOM 896 C CA . LYS A 1 112 ? -40.749 -1.294 97.126 1.00 92.19 112 LYS A CA 1
ATOM 897 C C . LYS A 1 112 ? -40.954 -1.967 95.764 1.00 92.19 112 LYS A C 1
ATOM 899 O O . LYS A 1 112 ? -40.224 -1.650 94.823 1.00 92.19 112 LYS A O 1
ATOM 904 N N . MET A 1 113 ? -41.971 -2.821 95.624 1.00 91.62 113 MET A N 1
ATOM 905 C CA . MET A 1 113 ? -42.312 -3.485 94.359 1.00 91.62 113 MET A CA 1
ATOM 906 C C . MET A 1 113 ? -42.761 -2.484 93.284 1.00 91.62 113 MET A C 1
ATOM 908 O O . MET A 1 113 ? -42.301 -2.552 92.144 1.00 91.62 113 MET A O 1
ATOM 912 N N . LYS A 1 114 ? -43.587 -1.495 93.644 1.00 93.25 114 LYS A N 1
ATOM 913 C CA . LYS A 1 114 ? -43.989 -0.394 92.756 1.00 93.25 114 LYS A CA 1
ATOM 914 C C . LYS A 1 114 ? -42.777 0.393 92.257 1.00 93.25 114 LYS A C 1
ATOM 916 O O . LYS A 1 114 ? -42.662 0.641 91.059 1.00 93.25 114 LYS A O 1
ATOM 921 N N . ASN A 1 115 ? -41.855 0.754 93.148 1.00 92.31 115 ASN A N 1
ATOM 922 C CA . ASN A 1 115 ? -40.636 1.475 92.772 1.00 92.31 115 ASN A CA 1
ATOM 923 C C . ASN A 1 115 ? -39.746 0.642 91.833 1.00 92.31 115 ASN A C 1
ATOM 925 O O . ASN A 1 115 ? -39.200 1.180 90.868 1.00 92.31 115 ASN A O 1
ATOM 929 N N . LEU A 1 116 ? -39.648 -0.673 92.065 1.00 93.94 116 LEU A N 1
ATOM 930 C CA . LEU A 1 116 ? -38.940 -1.596 91.175 1.00 93.94 116 LEU A CA 1
ATOM 931 C C . LEU A 1 116 ? -39.592 -1.654 89.783 1.00 93.94 116 LEU A C 1
ATOM 933 O O . LEU A 1 116 ? -38.889 -1.560 88.778 1.00 93.94 116 LEU A O 1
ATOM 937 N N . MET A 1 117 ? -40.922 -1.754 89.713 1.00 91.94 117 MET A N 1
ATOM 938 C CA . MET A 1 117 ? -41.680 -1.734 88.454 1.00 91.94 117 MET A CA 1
ATOM 939 C C . MET A 1 117 ? -41.484 -0.427 87.680 1.00 91.94 117 MET A C 1
ATOM 941 O O . MET A 1 117 ? -41.221 -0.467 86.481 1.00 91.94 117 MET A O 1
ATOM 945 N N . ILE A 1 118 ? -41.537 0.726 88.355 1.00 92.38 118 ILE A N 1
ATOM 946 C CA . ILE A 1 118 ? -41.282 2.035 87.731 1.00 92.38 118 ILE A CA 1
ATOM 947 C C . ILE A 1 118 ? -39.854 2.097 87.181 1.00 92.38 118 ILE A C 1
ATOM 949 O O . ILE A 1 118 ? -39.649 2.525 86.047 1.00 92.38 118 ILE A O 1
ATOM 953 N N . HIS A 1 119 ? -38.860 1.615 87.934 1.00 93.19 119 HIS A N 1
ATOM 954 C CA . HIS A 1 119 ? -37.486 1.548 87.438 1.00 93.19 119 HIS A CA 1
ATOM 955 C C . HIS A 1 119 ? -37.383 0.647 86.197 1.00 93.19 119 HIS A C 1
ATOM 957 O O . HIS A 1 119 ? -36.723 1.018 85.222 1.00 93.19 119 HIS A O 1
ATOM 963 N N . GLN A 1 120 ? -37.987 -0.543 86.210 1.00 90.00 120 GLN A N 1
ATOM 964 C CA . GLN A 1 120 ? -37.959 -1.449 85.058 1.00 90.00 120 GLN A CA 1
ATOM 965 C C . GLN A 1 120 ? -38.639 -0.822 83.838 1.00 90.00 120 GLN A C 1
ATOM 967 O O . GLN A 1 120 ? -38.077 -0.869 82.744 1.00 90.00 120 GLN A O 1
ATOM 972 N N . HIS A 1 121 ? -39.788 -0.174 84.032 1.00 90.56 121 HIS A N 1
ATOM 973 C CA . HIS A 1 121 ? -40.502 0.537 82.979 1.00 90.56 121 HIS A CA 1
ATOM 974 C C . HIS A 1 121 ? -39.661 1.675 82.389 1.00 90.56 121 HIS A C 1
ATOM 976 O O . HIS A 1 121 ? -39.445 1.698 81.181 1.00 90.56 121 HIS A O 1
ATOM 982 N N . ASN A 1 122 ? -39.090 2.546 83.227 1.00 93.44 122 ASN A N 1
ATOM 983 C CA . ASN A 1 122 ? -38.227 3.643 82.777 1.00 93.44 122 ASN A CA 1
ATOM 984 C C . ASN A 1 122 ? -36.997 3.119 82.021 1.00 93.44 122 ASN A C 1
ATOM 986 O O . ASN A 1 122 ? -36.611 3.673 80.993 1.00 93.44 122 ASN A O 1
ATOM 990 N N . LYS A 1 123 ? -36.403 2.009 82.482 1.00 94.62 123 LYS A N 1
ATOM 991 C CA . LYS A 1 123 ? -35.286 1.352 81.788 1.00 94.62 123 LYS A CA 1
ATOM 992 C C . LYS A 1 123 ? -35.707 0.830 80.411 1.00 94.62 123 LYS A C 1
ATOM 994 O O . LYS A 1 123 ? -34.988 1.041 79.439 1.00 94.62 123 LYS A O 1
ATOM 999 N N . LEU A 1 124 ? -36.862 0.173 80.306 1.00 91.12 124 LEU A N 1
ATOM 1000 C CA . LEU A 1 124 ? -37.394 -0.315 79.029 1.00 91.12 124 LEU A CA 1
ATOM 1001 C C . LEU A 1 124 ? -37.781 0.832 78.090 1.00 91.12 124 LEU A C 1
ATOM 1003 O O . LEU A 1 124 ? -37.542 0.736 76.887 1.00 91.12 124 LEU A O 1
ATOM 1007 N N . GLN A 1 125 ? -38.326 1.925 78.619 1.00 93.56 125 GLN A N 1
ATOM 1008 C CA . GLN A 1 125 ? -38.673 3.114 77.847 1.00 93.56 125 GLN A CA 1
ATOM 1009 C C . GLN A 1 125 ? -37.422 3.783 77.260 1.00 93.56 125 GLN A C 1
ATOM 1011 O O . GLN A 1 125 ? -37.416 4.122 76.075 1.00 93.56 125 GLN A O 1
ATOM 1016 N N . MET A 1 126 ? -36.344 3.898 78.046 1.00 92.50 126 MET A N 1
ATOM 1017 C CA . MET A 1 126 ? -35.043 4.381 77.565 1.00 92.50 126 MET A CA 1
ATOM 1018 C C . MET A 1 126 ? -34.495 3.489 76.448 1.00 92.50 126 MET A C 1
ATOM 1020 O O . MET A 1 126 ? -34.216 3.986 75.361 1.00 92.50 126 MET A O 1
ATOM 1024 N N . MET A 1 127 ? -34.461 2.167 76.656 1.00 90.81 127 MET A N 1
ATOM 1025 C CA . MET A 1 127 ? -34.012 1.208 75.633 1.00 90.81 127 MET A CA 1
ATOM 1026 C C . MET A 1 127 ? -34.869 1.269 74.357 1.00 90.81 127 MET A C 1
ATOM 1028 O O . MET A 1 127 ? -34.353 1.164 73.249 1.00 90.81 127 MET A O 1
ATOM 1032 N N . THR A 1 128 ? -36.186 1.448 74.488 1.00 87.81 128 THR A N 1
ATOM 1033 C CA . THR A 1 128 ? -37.104 1.566 73.341 1.00 87.81 128 THR A CA 1
ATOM 1034 C C . THR A 1 128 ? -36.847 2.852 72.557 1.00 87.81 128 THR A C 1
ATOM 1036 O O . THR A 1 128 ? -36.808 2.826 71.328 1.00 87.81 128 THR A O 1
ATOM 1039 N N . SER A 1 129 ? -36.613 3.962 73.261 1.00 89.44 129 SER A N 1
ATOM 1040 C CA . SER A 1 129 ? -36.304 5.260 72.654 1.00 89.44 129 SER A CA 1
ATOM 1041 C C . SER A 1 129 ? -34.950 5.225 71.937 1.00 89.44 129 SER A C 1
ATOM 1043 O O . SER A 1 129 ? -34.861 5.619 70.773 1.00 89.44 129 SER A O 1
ATOM 1045 N N . GLU A 1 130 ? -33.920 4.659 72.573 1.00 92.25 130 GLU A N 1
ATOM 1046 C CA . GLU A 1 130 ? -32.595 4.439 71.976 1.00 92.25 130 GLU A CA 1
ATOM 1047 C C . GLU A 1 130 ? -32.683 3.561 70.721 1.00 92.25 130 GLU A C 1
ATOM 1049 O O . GLU A 1 130 ? -32.187 3.945 69.660 1.00 92.25 130 GLU A O 1
ATOM 1054 N N . ASN A 1 131 ? -33.400 2.436 70.795 1.00 88.44 131 ASN A N 1
ATOM 1055 C CA . ASN A 1 131 ? -33.629 1.562 69.645 1.00 88.44 131 ASN A CA 1
ATOM 1056 C C . ASN A 1 131 ? -34.388 2.271 68.515 1.00 88.44 131 ASN A C 1
ATOM 1058 O O . ASN A 1 131 ? -34.032 2.100 67.351 1.00 88.44 131 ASN A O 1
ATOM 1062 N N . SER A 1 132 ? -35.407 3.081 68.823 1.00 89.69 132 SER A N 1
ATOM 1063 C CA . SER A 1 132 ? -36.149 3.827 67.796 1.00 89.69 132 SER A CA 1
ATOM 1064 C C . SER A 1 132 ? -35.283 4.870 67.085 1.00 89.69 132 SER A C 1
ATOM 1066 O O . SER A 1 132 ? -35.345 4.980 65.861 1.00 89.69 132 SER A O 1
ATOM 1068 N N . SE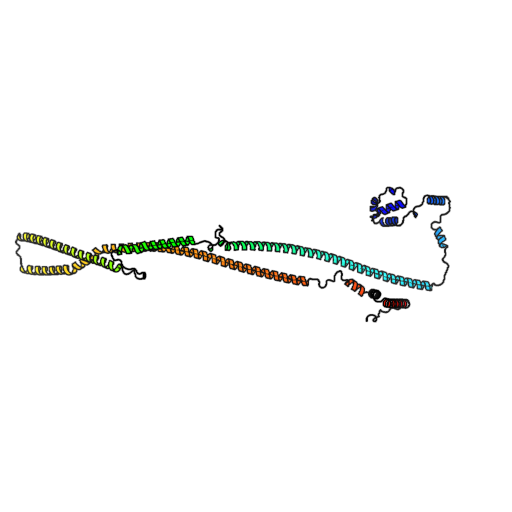R A 1 133 ? -34.420 5.573 67.826 1.00 92.62 133 SER A N 1
ATOM 1069 C CA . SER A 1 133 ? -33.467 6.540 67.272 1.00 92.62 133 SER A CA 1
ATOM 1070 C C . SER A 1 133 ? -32.432 5.843 66.384 1.00 92.62 133 SER A C 1
ATOM 1072 O O . SER A 1 133 ? -32.146 6.274 65.261 1.00 92.62 133 SER A O 1
ATOM 1074 N N . MET A 1 134 ? -31.924 4.695 66.840 1.00 93.94 134 MET A N 1
ATOM 1075 C CA . MET A 1 134 ? -30.987 3.882 66.070 1.00 93.94 134 MET A CA 1
ATOM 1076 C C . MET A 1 134 ? -31.629 3.331 64.791 1.00 93.94 134 MET A C 1
ATOM 1078 O O . MET A 1 134 ? -31.001 3.368 63.736 1.00 93.94 134 MET A O 1
ATOM 1082 N N . LEU A 1 135 ? -32.892 2.901 64.844 1.00 92.19 135 LEU A N 1
ATOM 1083 C CA . LEU A 1 135 ? -33.638 2.432 63.675 1.00 92.19 135 LEU A CA 1
ATOM 1084 C C . LEU A 1 135 ? -33.883 3.558 62.662 1.00 92.19 135 LEU A C 1
ATOM 1086 O O . LEU A 1 135 ? -33.692 3.345 61.467 1.00 92.19 135 LEU A O 1
ATOM 1090 N N . GLN A 1 136 ? -34.229 4.765 63.117 1.00 91.56 136 GLN A N 1
ATOM 1091 C CA . GLN A 1 136 ? -34.340 5.938 62.241 1.00 91.56 136 GLN A CA 1
ATOM 1092 C C . GLN A 1 136 ? -33.001 6.278 61.577 1.00 91.56 136 GLN A C 1
ATOM 1094 O O . GLN A 1 136 ? -32.951 6.497 60.369 1.00 91.56 136 GLN A O 1
ATOM 1099 N N . THR A 1 137 ? -31.905 6.249 62.338 1.00 94.31 137 THR A N 1
ATOM 1100 C CA . THR A 1 137 ? -30.556 6.493 61.803 1.00 94.31 137 THR A CA 1
ATOM 1101 C C . THR A 1 137 ? -30.164 5.439 60.764 1.00 94.31 137 THR A C 1
ATOM 1103 O O . THR A 1 137 ? -29.594 5.775 59.728 1.00 94.31 137 THR A O 1
ATOM 1106 N N . LEU A 1 138 ? -30.476 4.162 61.015 1.00 93.12 138 LEU A N 1
ATOM 1107 C CA . LEU A 1 138 ? -30.243 3.081 60.055 1.00 93.12 138 LEU A CA 1
ATOM 1108 C C . LEU A 1 138 ? -31.085 3.253 58.789 1.00 93.12 138 LEU A C 1
ATOM 1110 O O . LEU A 1 138 ? -30.559 3.047 57.702 1.00 93.12 138 LEU A O 1
ATOM 1114 N N . LYS A 1 139 ? -32.343 3.685 58.917 1.00 94.31 139 LYS A N 1
ATOM 1115 C CA . LYS A 1 139 ? -33.221 3.944 57.772 1.00 94.31 139 LYS A CA 1
ATOM 1116 C C . LYS A 1 139 ? -32.695 5.076 56.886 1.00 94.31 139 LYS A C 1
ATOM 1118 O O . LYS A 1 139 ? -32.665 4.922 55.674 1.00 94.31 139 LYS A O 1
ATOM 1123 N N . ILE A 1 140 ? -32.216 6.171 57.481 1.00 94.00 140 ILE A N 1
ATOM 1124 C CA . ILE A 1 140 ? -31.589 7.270 56.726 1.00 94.00 140 ILE A CA 1
ATOM 1125 C C . ILE A 1 140 ? -30.357 6.759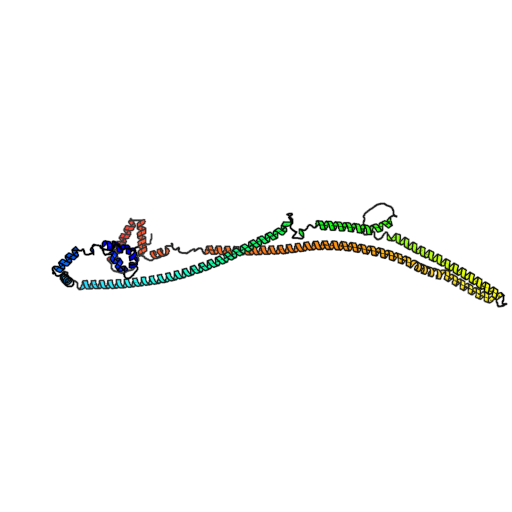 55.965 1.00 94.00 140 ILE A C 1
ATOM 1127 O O . ILE A 1 140 ? -30.209 7.039 54.780 1.00 94.00 140 ILE A O 1
ATOM 1131 N N . LYS A 1 141 ? -29.501 5.960 56.619 1.00 94.50 141 LYS A N 1
ATOM 1132 C CA . LYS A 1 141 ? -28.327 5.352 55.969 1.00 94.50 141 LYS A CA 1
ATOM 1133 C C . LYS A 1 141 ? -28.702 4.369 54.858 1.00 94.50 141 LYS A C 1
ATOM 1135 O O . LYS A 1 141 ? -27.986 4.273 53.869 1.00 94.50 141 LYS A O 1
ATOM 1140 N N . GLU A 1 142 ? -29.794 3.625 55.021 1.00 92.44 142 GLU A N 1
ATOM 1141 C CA . GLU A 1 142 ? -30.322 2.739 53.984 1.00 92.44 142 GLU A CA 1
ATOM 1142 C C . GLU A 1 142 ? -30.810 3.541 52.773 1.00 92.44 142 GLU A C 1
ATOM 1144 O O . GLU A 1 142 ? -30.449 3.209 51.649 1.00 92.44 142 GLU A O 1
ATOM 1149 N N . GLU A 1 143 ? -31.580 4.609 52.988 1.00 93.56 143 GLU A N 1
ATOM 1150 C CA . GLU A 1 143 ? -32.066 5.493 51.921 1.00 93.56 143 GLU A CA 1
ATOM 1151 C C . GLU A 1 143 ? -30.906 6.185 51.181 1.00 93.56 143 GLU A C 1
ATOM 1153 O O . GLU A 1 143 ? -30.918 6.255 49.950 1.00 93.56 143 GLU A O 1
ATOM 1158 N N . GLU A 1 144 ? -29.874 6.632 51.904 1.00 94.06 144 GLU A N 1
ATOM 1159 C CA . GLU A 1 144 ? -28.645 7.194 51.326 1.00 94.06 144 GLU A CA 1
ATOM 1160 C C . GLU A 1 144 ? -27.894 6.151 50.481 1.00 94.06 144 GLU A C 1
ATOM 1162 O O . GLU A 1 144 ? -27.612 6.393 49.309 1.00 94.06 144 GLU A O 1
ATOM 1167 N N . ALA A 1 145 ? -27.678 4.941 51.008 1.00 92.56 145 ALA A N 1
ATOM 1168 C CA . ALA A 1 145 ? -27.038 3.860 50.259 1.00 92.56 145 ALA A CA 1
ATOM 1169 C C . ALA A 1 145 ? -27.861 3.420 49.032 1.00 92.56 145 ALA A C 1
ATOM 1171 O O . ALA A 1 145 ? -27.298 3.116 47.980 1.00 92.56 145 ALA A O 1
ATOM 1172 N N . GLN A 1 146 ? -29.195 3.392 49.131 1.00 93.06 146 GLN A N 1
ATOM 1173 C CA . GLN A 1 146 ? -30.077 3.102 47.995 1.00 93.06 146 GLN A CA 1
ATOM 1174 C C . GLN A 1 146 ? -29.973 4.179 46.914 1.00 93.06 146 GLN A C 1
ATOM 1176 O O . GLN A 1 146 ? -29.965 3.851 45.723 1.00 93.06 146 GLN A O 1
ATOM 1181 N N . LYS A 1 147 ? -29.876 5.451 47.313 1.00 94.88 147 LYS A N 1
ATOM 1182 C CA . LYS A 1 147 ? -29.656 6.564 46.392 1.00 94.88 147 LYS A CA 1
ATOM 1183 C C . LYS A 1 147 ? -28.314 6.420 45.670 1.00 94.88 147 LYS A C 1
ATOM 1185 O O . LYS A 1 147 ? -28.310 6.452 44.442 1.00 94.88 147 LYS A O 1
ATOM 1190 N N . ASP A 1 148 ? -27.227 6.159 46.392 1.00 93.62 148 ASP A N 1
ATOM 1191 C CA . ASP A 1 148 ? -25.891 5.970 45.805 1.00 93.62 148 ASP A CA 1
ATOM 1192 C C . ASP A 1 148 ? -25.855 4.794 44.816 1.00 93.62 148 ASP A C 1
ATOM 1194 O O . ASP A 1 148 ? -25.295 4.894 43.722 1.00 93.62 148 ASP A O 1
ATOM 1198 N N . VAL A 1 149 ? -26.501 3.672 45.161 1.00 92.94 149 VAL A N 1
ATOM 1199 C CA . VAL A 1 149 ? -26.621 2.510 44.265 1.00 92.94 149 VAL A CA 1
ATOM 1200 C C . VAL A 1 149 ? -27.413 2.864 43.008 1.00 92.94 149 VAL A C 1
ATOM 1202 O O . VAL A 1 149 ? -27.031 2.453 41.910 1.00 92.94 149 VAL A O 1
ATOM 1205 N N . LYS A 1 150 ? -28.502 3.628 43.141 1.00 95.12 150 LYS A N 1
ATOM 1206 C CA . LYS A 1 150 ? -29.315 4.060 42.001 1.00 95.12 150 LYS A CA 1
ATOM 1207 C C . LYS A 1 150 ? -28.529 4.987 41.072 1.00 95.12 150 LYS A C 1
ATOM 1209 O O . LYS A 1 150 ? -28.522 4.753 39.867 1.00 95.12 150 LYS A O 1
ATOM 1214 N N . GLU A 1 151 ? -27.826 5.976 41.619 1.00 94.81 151 GLU A N 1
ATOM 1215 C CA . GLU A 1 151 ? -26.964 6.879 40.846 1.00 94.81 151 GLU A CA 1
ATOM 1216 C C . GLU A 1 151 ? -25.841 6.105 40.135 1.00 94.81 151 GLU A C 1
ATOM 1218 O O . GLU A 1 151 ? -25.612 6.285 38.937 1.00 94.81 151 GLU A O 1
ATOM 1223 N N . GLY A 1 152 ? -25.191 5.167 40.833 1.00 92.94 152 GLY A N 1
ATOM 1224 C CA . GLY A 1 152 ? -24.181 4.287 40.244 1.00 92.94 152 GLY A CA 1
ATOM 1225 C C . GLY A 1 152 ? -24.729 3.412 39.110 1.00 92.94 152 GLY A C 1
ATOM 1226 O O . GLY A 1 152 ? -24.072 3.249 38.078 1.00 92.94 152 GLY A O 1
ATOM 1227 N N . LEU A 1 153 ? -25.949 2.885 39.259 1.00 93.38 153 LEU A N 1
ATOM 1228 C CA . LEU A 1 153 ? -26.625 2.094 38.229 1.00 93.38 153 LEU A CA 1
ATOM 1229 C C . LEU A 1 153 ? -26.974 2.943 36.999 1.00 93.38 153 LEU A C 1
ATOM 1231 O O . LEU A 1 153 ? -26.781 2.495 35.867 1.00 93.38 153 LEU A O 1
ATOM 1235 N N . GLU A 1 154 ? -27.459 4.168 37.193 1.00 94.19 154 GLU A N 1
ATOM 1236 C CA . GLU A 1 154 ? -27.750 5.108 36.105 1.00 94.19 154 GLU A CA 1
ATOM 1237 C C . GLU A 1 154 ? -26.476 5.466 35.319 1.00 94.19 154 GLU A C 1
ATOM 1239 O O . GLU A 1 154 ? -26.463 5.394 34.088 1.00 94.19 154 GLU A O 1
ATOM 1244 N N . LEU A 1 155 ? -25.364 5.743 36.008 1.00 94.19 155 LEU A N 1
ATOM 1245 C CA . LEU A 1 155 ? -24.070 5.986 35.360 1.00 94.19 155 LEU A CA 1
ATOM 1246 C C . LEU A 1 155 ? -23.569 4.760 34.585 1.00 94.19 155 LEU A C 1
ATOM 1248 O O . LEU A 1 155 ? -23.119 4.885 33.443 1.00 94.19 155 LEU A O 1
ATOM 1252 N N . PHE A 1 156 ? -23.665 3.567 35.178 1.00 90.19 156 PHE A N 1
ATOM 1253 C CA . PHE A 1 156 ? -23.231 2.327 34.536 1.00 90.19 156 PHE A CA 1
ATOM 1254 C C . PHE A 1 156 ? -24.075 1.993 33.301 1.00 90.19 156 PHE A C 1
ATOM 1256 O O . PHE A 1 156 ? -23.533 1.654 32.249 1.00 90.19 156 PHE A O 1
ATOM 1263 N N . THR A 1 157 ? -25.399 2.125 33.394 1.00 93.19 157 THR A N 1
ATOM 1264 C CA . THR A 1 157 ? -26.307 1.885 32.262 1.00 93.19 157 THR A CA 1
ATOM 1265 C C . THR A 1 157 ? -26.075 2.885 31.131 1.00 93.19 157 THR A C 1
ATOM 1267 O O . THR A 1 157 ? -26.017 2.478 29.969 1.00 93.19 157 THR A O 1
ATOM 1270 N N . ALA A 1 158 ? -25.842 4.164 31.443 1.00 94.94 158 ALA A N 1
ATOM 1271 C CA . ALA A 1 158 ? -25.464 5.167 30.451 1.00 94.94 158 ALA A CA 1
ATOM 1272 C C . ALA A 1 158 ? -24.134 4.823 29.752 1.00 94.94 158 ALA A C 1
ATOM 1274 O O . ALA A 1 158 ? -24.052 4.869 28.520 1.00 94.94 158 ALA A O 1
ATOM 1275 N N . ALA A 1 159 ? -23.109 4.424 30.512 1.00 92.81 159 ALA A N 1
ATOM 1276 C CA . ALA A 1 159 ? -21.818 4.009 29.962 1.00 92.81 159 ALA A CA 1
ATOM 1277 C C . ALA A 1 159 ? -21.935 2.752 29.079 1.00 92.81 159 ALA A C 1
ATOM 1279 O O . ALA A 1 159 ? -21.360 2.711 27.991 1.00 92.81 159 ALA A O 1
ATOM 1280 N N . ASN A 1 160 ? -22.725 1.761 29.500 1.00 91.50 160 ASN A N 1
ATOM 1281 C CA . ASN A 1 160 ? -22.960 0.534 28.738 1.00 91.50 160 ASN A CA 1
ATOM 1282 C C . ASN A 1 160 ? -23.694 0.808 27.415 1.00 91.50 160 ASN A C 1
ATOM 1284 O O . ASN A 1 160 ? -23.314 0.294 26.365 1.00 91.50 160 ASN A O 1
ATOM 1288 N N . ASN A 1 161 ? -24.705 1.682 27.439 1.00 94.06 161 ASN A N 1
ATOM 1289 C CA . ASN A 1 161 ? -25.407 2.109 26.228 1.00 94.06 161 ASN A CA 1
ATOM 1290 C C . ASN A 1 161 ? -24.468 2.836 25.257 1.00 94.06 161 ASN A C 1
ATOM 1292 O O . ASN A 1 161 ? -24.509 2.585 24.052 1.00 94.06 161 ASN A O 1
ATOM 1296 N N . LYS A 1 162 ? -23.585 3.703 25.770 1.00 96.12 162 LYS A N 1
ATOM 1297 C CA . LYS A 1 162 ? -22.565 4.376 24.957 1.00 96.12 162 LYS A CA 1
ATOM 1298 C C . LYS A 1 162 ? -21.615 3.370 24.298 1.00 96.12 162 LYS A C 1
ATOM 1300 O O . LYS A 1 162 ? -21.419 3.445 23.088 1.00 96.12 162 LYS A O 1
ATOM 1305 N N . LEU A 1 163 ? -21.085 2.417 25.066 1.00 92.12 163 LEU A N 1
ATOM 1306 C CA . LEU A 1 163 ? -20.187 1.377 24.554 1.00 92.12 163 LEU A CA 1
ATOM 1307 C C . LEU A 1 163 ? -20.859 0.528 23.465 1.00 92.12 163 LEU A C 1
ATOM 1309 O O . LEU A 1 163 ? -20.269 0.305 22.411 1.00 92.12 163 LEU A O 1
ATOM 1313 N N . ASN A 1 164 ? -22.108 0.107 23.678 1.00 93.00 164 ASN A N 1
ATOM 1314 C CA . ASN A 1 164 ? -22.866 -0.657 22.684 1.00 93.00 164 ASN A CA 1
ATOM 1315 C C . ASN A 1 164 ? -23.067 0.128 21.380 1.00 93.00 164 ASN A C 1
ATOM 1317 O O . ASN A 1 164 ? -22.903 -0.430 20.296 1.00 93.00 164 ASN A O 1
ATOM 1321 N N . ASN A 1 165 ? -23.369 1.426 21.465 1.00 95.25 165 ASN A N 1
ATOM 1322 C CA . ASN A 1 165 ? -23.506 2.280 20.283 1.00 95.25 165 ASN A CA 1
ATOM 1323 C C . ASN A 1 165 ? -22.177 2.436 19.524 1.00 95.25 165 ASN A C 1
ATOM 1325 O O . ASN A 1 165 ? -22.158 2.390 18.292 1.00 95.25 165 ASN A O 1
ATOM 1329 N N . GLU A 1 166 ? -21.061 2.594 20.239 1.00 94.75 166 GLU A N 1
ATOM 1330 C CA . GLU A 1 166 ? -19.724 2.640 19.635 1.00 94.75 166 GLU A CA 1
ATOM 1331 C C . GLU A 1 166 ? -19.359 1.306 18.966 1.00 94.75 166 GLU A C 1
ATOM 1333 O O . GLU A 1 166 ? -18.838 1.311 17.849 1.00 94.75 166 GLU A O 1
ATOM 1338 N N . LEU A 1 167 ? -19.703 0.171 19.585 1.00 92.38 167 LEU A N 1
ATOM 1339 C CA . LEU A 1 167 ? -19.486 -1.159 19.016 1.00 92.38 167 LEU A CA 1
ATOM 1340 C C . LEU A 1 167 ? -20.320 -1.382 17.745 1.00 92.38 167 LEU A C 1
ATOM 1342 O O . LEU A 1 167 ? -19.799 -1.892 16.756 1.00 92.38 167 LEU A O 1
ATOM 1346 N N . LEU A 1 168 ? -21.586 -0.955 17.728 1.00 95.12 168 LEU A N 1
ATOM 1347 C CA . LEU A 1 168 ? -22.433 -1.008 16.529 1.00 95.12 168 LEU A CA 1
ATOM 1348 C C . LEU A 1 168 ? -21.857 -0.148 15.395 1.00 95.12 168 LEU A C 1
ATOM 1350 O O . LEU A 1 168 ? -21.722 -0.618 14.267 1.00 95.12 168 LEU A O 1
ATOM 1354 N N . SER A 1 169 ? -21.428 1.078 15.711 1.00 95.75 169 SER A N 1
ATOM 1355 C CA . SER A 1 169 ? -20.747 1.967 14.760 1.00 95.75 169 SER A CA 1
ATOM 1356 C C . SER A 1 169 ? -19.456 1.345 14.215 1.00 95.75 169 SER A C 1
ATOM 1358 O O . SER A 1 169 ? -19.180 1.435 13.017 1.00 95.75 169 SER A O 1
ATOM 1360 N N . LEU A 1 170 ? -18.673 0.670 15.064 1.00 92.94 170 LEU A N 1
ATOM 1361 C CA . LEU A 1 170 ? -17.480 -0.065 14.646 1.00 92.94 170 LEU A CA 1
ATOM 1362 C C . LEU A 1 170 ? -17.835 -1.211 13.693 1.00 92.94 170 LEU A C 1
ATOM 1364 O O . LEU A 1 170 ? -17.207 -1.338 12.644 1.00 92.94 170 LEU A O 1
ATOM 1368 N N . VAL A 1 171 ? -18.859 -2.005 14.012 1.00 93.31 171 VAL A N 1
ATOM 1369 C CA . VAL A 1 171 ? -19.339 -3.092 13.148 1.00 93.31 171 VAL A CA 1
ATOM 1370 C C . VAL A 1 171 ? -19.767 -2.557 11.782 1.00 93.31 171 VAL A C 1
ATOM 1372 O O . VAL A 1 171 ? -19.392 -3.130 10.762 1.00 93.31 171 VAL A O 1
ATOM 1375 N N . ASP A 1 172 ? -20.488 -1.439 11.727 1.00 94.25 172 ASP A N 1
ATOM 1376 C CA . ASP A 1 172 ? -20.912 -0.843 10.458 1.00 94.25 172 ASP A CA 1
ATOM 1377 C C . ASP A 1 172 ? -19.734 -0.283 9.649 1.00 94.25 172 ASP A C 1
ATOM 1379 O O . ASP A 1 172 ? -19.688 -0.440 8.426 1.00 94.25 172 ASP A O 1
ATOM 1383 N N . ARG A 1 173 ? -18.721 0.291 10.313 1.00 92.38 173 ARG A N 1
ATOM 1384 C CA . ARG A 1 173 ? -17.461 0.689 9.660 1.00 92.38 173 ARG A CA 1
ATOM 1385 C C . ARG A 1 173 ? -16.704 -0.512 9.100 1.00 92.38 173 ARG A C 1
ATOM 1387 O O . ARG A 1 173 ? -16.206 -0.428 7.981 1.00 92.38 173 ARG A O 1
ATOM 1394 N N . VAL A 1 174 ? -16.639 -1.619 9.838 1.00 91.62 174 VAL A N 1
ATOM 1395 C CA . VAL A 1 174 ? -16.001 -2.863 9.380 1.00 91.62 174 VAL A CA 1
ATOM 1396 C C . VAL A 1 174 ? -16.779 -3.478 8.216 1.00 91.62 174 VAL A C 1
ATOM 1398 O O . VAL A 1 174 ? -16.163 -3.894 7.241 1.00 91.62 174 VAL A O 1
ATOM 1401 N N . LYS A 1 175 ? -18.117 -3.465 8.241 1.00 91.62 175 LYS A N 1
ATOM 1402 C CA . LYS A 1 175 ? -18.945 -3.882 7.093 1.00 91.62 175 LYS A CA 1
ATOM 1403 C C . LYS A 1 175 ? -18.680 -3.017 5.864 1.00 91.62 175 LYS A C 1
ATOM 1405 O O . LYS A 1 175 ? -18.527 -3.545 4.766 1.00 91.62 175 LYS A O 1
ATOM 1410 N N . LYS A 1 176 ? -18.583 -1.696 6.042 1.00 90.19 176 LYS A N 1
ATOM 1411 C CA . LYS A 1 176 ? -18.220 -0.775 4.959 1.00 90.19 176 LYS A CA 1
ATOM 1412 C C . LYS A 1 176 ? -16.820 -1.077 4.422 1.00 90.19 176 LYS A C 1
ATOM 1414 O O . LYS A 1 176 ? -16.642 -1.129 3.211 1.00 90.19 176 LYS A O 1
ATOM 1419 N N . LEU A 1 177 ? -15.849 -1.334 5.300 1.00 89.38 177 LEU A N 1
ATOM 1420 C CA . LEU A 1 177 ? -14.505 -1.745 4.897 1.00 89.38 177 LEU A CA 1
ATOM 1421 C C . LEU A 1 177 ? -14.538 -3.050 4.089 1.00 89.38 177 LEU A C 1
ATOM 1423 O O . LEU A 1 177 ? -13.974 -3.097 3.003 1.00 89.38 177 LEU A O 1
ATOM 1427 N N . ALA A 1 178 ? -15.250 -4.070 4.572 1.00 88.56 178 ALA A N 1
ATOM 1428 C CA . ALA A 1 178 ? -15.410 -5.351 3.888 1.00 88.56 178 ALA A CA 1
ATOM 1429 C C . ALA A 1 178 ? -16.059 -5.192 2.504 1.00 88.56 178 ALA A C 1
ATOM 1431 O O . ALA A 1 178 ? -15.624 -5.832 1.550 1.00 88.56 178 ALA A O 1
ATOM 1432 N N . SER A 1 179 ? -17.033 -4.283 2.369 1.00 87.19 179 SER A N 1
ATOM 1433 C CA . SER A 1 179 ? -17.698 -4.028 1.086 1.00 87.19 179 SER A CA 1
ATOM 1434 C C . SER A 1 179 ? -16.740 -3.556 -0.014 1.00 87.19 179 SER A C 1
ATOM 1436 O O . SER A 1 179 ? -16.943 -3.899 -1.175 1.00 87.19 179 SER A O 1
ATOM 1438 N N . PHE A 1 180 ? -15.655 -2.848 0.331 1.00 85.06 180 PHE A N 1
ATOM 1439 C CA . PHE A 1 180 ? -14.645 -2.439 -0.651 1.00 85.06 180 PHE A CA 1
ATOM 1440 C C . PHE A 1 180 ? -13.868 -3.621 -1.237 1.00 85.06 180 PHE A C 1
ATOM 1442 O O . PHE A 1 180 ? -13.419 -3.538 -2.376 1.00 85.06 180 PHE A O 1
ATOM 1449 N N . PHE A 1 181 ? -13.730 -4.722 -0.494 1.00 81.94 181 PHE A N 1
ATOM 1450 C CA . PHE A 1 181 ? -13.051 -5.931 -0.965 1.00 81.94 181 PHE A CA 1
ATOM 1451 C C . PHE A 1 181 ? -13.981 -6.847 -1.771 1.00 81.94 181 PHE A C 1
ATOM 1453 O O . PHE A 1 181 ? -13.525 -7.498 -2.704 1.00 81.94 181 PHE A O 1
ATOM 1460 N N . THR A 1 182 ? -15.283 -6.869 -1.464 1.00 76.94 182 THR A N 1
ATOM 1461 C CA . THR A 1 182 ? -16.267 -7.733 -2.147 1.00 76.94 182 THR A CA 1
ATOM 1462 C C . THR A 1 182 ? -16.905 -7.094 -3.384 1.00 76.94 182 THR A C 1
ATOM 1464 O O . THR A 1 182 ? -17.468 -7.802 -4.214 1.00 76.94 182 THR A O 1
ATOM 1467 N N . ALA A 1 183 ? -16.826 -5.767 -3.539 1.00 63.78 183 ALA A N 1
ATOM 1468 C CA . ALA A 1 183 ? -17.434 -5.041 -4.661 1.00 63.78 183 ALA A CA 1
ATOM 1469 C C . ALA A 1 183 ? -16.861 -5.405 -6.047 1.00 63.78 183 ALA A C 1
ATOM 1471 O O . ALA A 1 183 ? -17.466 -5.063 -7.056 1.00 63.78 183 ALA A O 1
ATOM 1472 N N .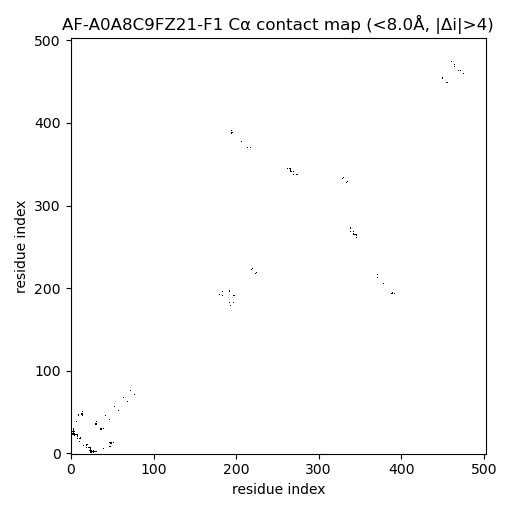 SER A 1 184 ? -15.730 -6.115 -6.116 1.00 55.28 184 SER A N 1
ATOM 1473 C CA . SER A 1 184 ? -15.118 -6.517 -7.389 1.00 55.28 184 SER A CA 1
ATOM 1474 C C . SER A 1 184 ? -15.854 -7.658 -8.107 1.00 55.28 184 SER A C 1
ATOM 1476 O O . SER A 1 184 ? -15.654 -7.833 -9.306 1.00 55.28 184 SER A O 1
ATOM 1478 N N . GLU A 1 185 ? -16.669 -8.456 -7.408 1.00 52.34 185 GLU A N 1
ATOM 1479 C CA . GLU A 1 185 ? -17.294 -9.665 -7.981 1.00 52.34 185 GLU A CA 1
ATOM 1480 C C . GLU A 1 185 ? -18.704 -9.420 -8.538 1.00 52.34 185 GLU A C 1
ATOM 1482 O O . GLU A 1 185 ? -19.230 -10.215 -9.315 1.00 52.34 185 GLU A O 1
ATOM 1487 N N . GLN A 1 186 ? -19.332 -8.311 -8.155 1.00 47.00 186 GLN A N 1
ATOM 1488 C CA . GLN A 1 186 ? -20.686 -7.954 -8.561 1.00 47.00 186 GLN A CA 1
ATOM 1489 C C . GLN A 1 186 ? -20.591 -6.721 -9.444 1.00 47.00 186 GLN A C 1
ATOM 1491 O O . GLN A 1 186 ? -20.342 -5.634 -8.937 1.00 47.00 186 GLN A O 1
ATOM 1496 N N . GLY A 1 187 ? -20.746 -6.915 -10.759 1.00 50.12 187 GLY A N 1
ATOM 1497 C CA . GLY A 1 187 ? -20.605 -5.907 -11.819 1.00 50.12 187 GLY A CA 1
ATOM 1498 C C . GLY A 1 187 ? -21.567 -4.720 -11.712 1.00 50.12 187 GLY A C 1
ATOM 1499 O O . GLY A 1 187 ? -22.435 -4.535 -12.558 1.00 50.12 187 GLY A O 1
ATOM 1500 N N . SER A 1 188 ? -21.410 -3.926 -10.661 1.00 48.94 188 SER A N 1
ATOM 1501 C CA . SER A 1 188 ? -22.069 -2.653 -10.426 1.00 48.94 188 SER A CA 1
ATOM 1502 C C . SER A 1 188 ? -21.108 -1.532 -10.812 1.00 48.94 188 SER A C 1
ATOM 1504 O O . SER A 1 188 ? -19.903 -1.674 -10.629 1.00 48.94 188 SER A O 1
ATOM 1506 N N . ASP A 1 189 ? -21.656 -0.408 -11.279 1.00 54.50 189 ASP A N 1
ATOM 1507 C CA . ASP A 1 189 ? -20.991 0.831 -11.738 1.00 54.50 189 ASP A CA 1
ATOM 1508 C C . ASP A 1 189 ? -20.114 1.558 -10.684 1.00 54.50 189 ASP A C 1
ATOM 1510 O O . ASP A 1 189 ? -19.943 2.778 -10.710 1.00 54.50 189 ASP A O 1
ATOM 1514 N N . LEU A 1 190 ? -19.581 0.840 -9.697 1.00 57.91 190 LEU A N 1
ATOM 1515 C CA . LEU A 1 190 ? -18.710 1.373 -8.666 1.00 57.91 190 LEU A CA 1
ATOM 1516 C C . LEU A 1 190 ? -17.297 1.522 -9.226 1.00 57.91 190 LEU A C 1
ATOM 1518 O O . LEU A 1 190 ? -16.688 0.569 -9.709 1.00 57.91 190 LEU A O 1
ATOM 1522 N N . HIS A 1 191 ? -16.770 2.743 -9.137 1.00 64.94 191 HIS A N 1
ATOM 1523 C CA . HIS A 1 191 ? -15.374 3.008 -9.447 1.00 64.94 191 HIS A CA 1
ATOM 1524 C C . HIS A 1 191 ? -14.467 2.084 -8.614 1.00 64.94 191 HIS A C 1
ATOM 1526 O O . HIS A 1 191 ? -14.661 2.004 -7.396 1.00 64.94 191 HIS A O 1
ATOM 1532 N N . PRO A 1 192 ? -13.484 1.412 -9.242 1.00 72.50 192 PRO A N 1
ATOM 1533 C CA . PRO A 1 192 ? -12.562 0.534 -8.534 1.00 72.50 192 PRO A CA 1
ATOM 1534 C C . PRO A 1 192 ? -11.838 1.324 -7.442 1.00 72.50 192 PRO A C 1
ATOM 1536 O O . PRO A 1 192 ? -11.260 2.382 -7.697 1.00 72.50 192 PRO A O 1
ATOM 1539 N N . VAL A 1 193 ? -11.925 0.821 -6.210 1.00 81.25 193 VAL A N 1
ATOM 1540 C CA . VAL A 1 193 ? -11.334 1.457 -5.022 1.00 81.25 193 VAL A CA 1
ATOM 1541 C C . VAL A 1 193 ? -9.864 1.073 -4.897 1.00 81.25 193 VAL A C 1
ATOM 1543 O O . VAL A 1 193 ? -9.046 1.876 -4.448 1.00 81.25 193 VAL A O 1
ATOM 1546 N N . PHE A 1 194 ? -9.532 -0.145 -5.320 1.00 86.88 194 PHE A N 1
ATOM 1547 C CA . PHE A 1 194 ? -8.179 -0.676 -5.313 1.00 86.88 194 PHE A CA 1
ATOM 1548 C C . PHE A 1 194 ? -7.597 -0.746 -6.719 1.00 86.88 194 PHE A C 1
ATOM 1550 O O . PHE A 1 194 ? -8.315 -0.949 -7.700 1.00 86.88 194 PHE A O 1
ATOM 1557 N N . PHE A 1 195 ? -6.275 -0.619 -6.813 1.00 87.31 195 PHE A N 1
ATOM 1558 C CA . PHE A 1 195 ? -5.568 -0.771 -8.076 1.00 87.31 195 PHE A CA 1
ATOM 1559 C C . PHE A 1 195 ? -5.698 -2.203 -8.605 1.00 87.31 195 PHE A C 1
ATOM 1561 O O . PHE A 1 195 ? -5.858 -2.414 -9.802 1.00 87.31 195 PHE A O 1
ATOM 1568 N N . SER A 1 196 ? -5.764 -3.180 -7.700 1.00 85.12 196 SER A N 1
ATOM 1569 C CA . SER A 1 196 ? -6.053 -4.580 -8.023 1.00 85.12 196 SER A CA 1
ATOM 1570 C C . SER A 1 196 ? -7.412 -4.849 -8.673 1.00 85.12 196 SER A C 1
ATOM 1572 O O . SER A 1 196 ? -7.561 -5.870 -9.339 1.00 85.12 196 SER A O 1
ATOM 1574 N N . GLN A 1 197 ? -8.376 -3.937 -8.538 1.00 86.00 197 GLN A N 1
ATOM 1575 C CA . GLN A 1 197 ? -9.704 -4.056 -9.150 1.00 86.00 197 GLN A CA 1
ATOM 1576 C C . GLN A 1 197 ? -9.770 -3.448 -10.558 1.00 86.00 197 GLN A C 1
ATOM 1578 O O . GLN A 1 197 ? -10.767 -3.616 -11.258 1.00 86.00 197 GLN A O 1
ATOM 1583 N N . LEU A 1 198 ? -8.739 -2.713 -10.984 1.00 86.31 198 LEU A N 1
ATOM 1584 C CA . LEU A 1 198 ? -8.678 -2.149 -12.328 1.00 86.31 198 LEU A CA 1
ATOM 1585 C C . LEU A 1 198 ? -8.303 -3.238 -13.338 1.00 86.31 198 LEU A C 1
ATOM 1587 O O . LEU A 1 198 ? -7.330 -3.964 -13.162 1.00 86.31 198 LEU A O 1
ATOM 1591 N N . SER A 1 199 ? -9.044 -3.315 -14.444 1.00 87.31 199 SER A N 1
ATOM 1592 C CA . SER A 1 199 ? -8.676 -4.172 -15.572 1.00 87.31 199 SER A CA 1
ATOM 1593 C C . SER A 1 199 ? -7.485 -3.565 -16.325 1.00 87.31 199 SER A C 1
ATOM 1595 O O . SER A 1 199 ? -7.625 -2.497 -16.934 1.00 87.31 199 SER A O 1
ATOM 1597 N N . LEU A 1 200 ? -6.336 -4.245 -16.340 1.00 89.69 200 LEU A N 1
ATOM 1598 C CA . LEU A 1 200 ? -5.170 -3.822 -17.127 1.00 89.69 200 LEU A CA 1
ATOM 1599 C C . LEU A 1 200 ? -5.237 -4.260 -18.598 1.00 89.69 200 LEU A C 1
ATOM 1601 O O . LEU A 1 200 ? -4.390 -3.847 -19.382 1.00 89.69 200 LEU A O 1
ATOM 1605 N N . ASP A 1 201 ? -6.250 -5.025 -19.007 1.00 90.94 201 ASP A N 1
ATOM 1606 C CA . ASP A 1 201 ? -6.331 -5.635 -20.344 1.00 90.94 201 ASP A CA 1
ATOM 1607 C C . ASP A 1 201 ? -6.187 -4.623 -21.485 1.00 90.94 201 ASP A C 1
ATOM 1609 O O . ASP A 1 201 ? -5.460 -4.856 -22.450 1.00 90.94 201 ASP A O 1
ATOM 1613 N N . LYS A 1 202 ? -6.830 -3.453 -21.359 1.00 91.19 202 LYS A N 1
ATOM 1614 C CA . LYS A 1 202 ? -6.723 -2.370 -22.353 1.00 91.19 202 LYS A CA 1
ATOM 1615 C C . LYS A 1 202 ? -5.300 -1.825 -22.458 1.00 91.19 202 LYS A C 1
ATOM 1617 O O . LYS A 1 202 ? -4.838 -1.527 -23.555 1.00 91.19 202 LYS A O 1
ATOM 1622 N N . TYR A 1 203 ? -4.624 -1.681 -21.320 1.00 91.69 203 TYR A N 1
ATOM 1623 C CA . TYR A 1 203 ? -3.245 -1.209 -21.263 1.00 91.69 203 TYR A CA 1
ATOM 1624 C C . TYR A 1 203 ? -2.286 -2.260 -21.838 1.00 91.69 203 TYR A C 1
ATOM 1626 O O . TYR A 1 203 ? -1.474 -1.928 -22.695 1.00 91.69 203 TYR A O 1
ATOM 1634 N N . LEU A 1 204 ? -2.439 -3.530 -21.450 1.00 92.06 204 LEU A N 1
ATOM 1635 C CA . LEU A 1 204 ? -1.629 -4.638 -21.963 1.00 92.06 204 LEU A CA 1
ATOM 1636 C C . LEU A 1 204 ? -1.791 -4.814 -23.476 1.00 92.06 204 LEU A C 1
ATOM 1638 O O . LEU A 1 204 ? -0.794 -4.902 -24.182 1.00 92.06 204 LEU A O 1
ATOM 1642 N N . SER A 1 205 ? -3.022 -4.741 -23.990 1.00 92.88 205 SER A N 1
ATOM 1643 C CA . SER A 1 205 ? -3.285 -4.786 -25.437 1.00 92.88 205 SER A CA 1
ATOM 1644 C C . SER A 1 205 ? -2.571 -3.646 -26.175 1.00 92.88 205 SER A C 1
ATOM 1646 O O . SER A 1 205 ? -2.001 -3.834 -27.249 1.00 92.88 205 SER A O 1
ATOM 1648 N N . GLN A 1 206 ? -2.573 -2.441 -25.596 1.00 92.81 206 GLN A N 1
ATOM 1649 C CA . GLN A 1 206 ? -1.873 -1.297 -26.173 1.00 92.81 206 GLN A CA 1
ATOM 1650 C C . GLN A 1 206 ? -0.349 -1.484 -26.143 1.00 92.81 206 GLN A C 1
ATOM 1652 O O . GLN A 1 206 ? 0.321 -1.130 -27.114 1.00 92.81 206 GLN A O 1
ATOM 1657 N N . GLU A 1 207 ? 0.204 -2.031 -25.060 1.00 92.88 207 GLU A N 1
ATOM 1658 C CA . GLU A 1 207 ? 1.633 -2.342 -24.956 1.00 92.88 207 GLU A CA 1
ATOM 1659 C C . GLU A 1 207 ? 2.053 -3.420 -25.962 1.00 92.88 207 GLU A C 1
ATOM 1661 O O . GLU A 1 207 ? 3.059 -3.249 -26.647 1.00 92.88 207 GLU A O 1
ATOM 1666 N N . GLU A 1 208 ? 1.249 -4.469 -26.148 1.00 93.00 208 GLU A N 1
ATOM 1667 C CA . GLU A 1 208 ? 1.477 -5.494 -27.174 1.00 93.00 208 GLU A CA 1
ATOM 1668 C C . GLU A 1 208 ? 1.497 -4.892 -28.585 1.00 93.00 208 GLU A C 1
ATOM 1670 O O . GLU A 1 208 ? 2.412 -5.162 -29.369 1.00 93.00 208 GLU A O 1
ATOM 1675 N N . HIS A 1 209 ? 0.535 -4.018 -28.906 1.00 92.81 209 HIS A N 1
ATOM 1676 C CA . HIS A 1 209 ? 0.525 -3.296 -30.179 1.00 92.81 209 HIS A CA 1
ATOM 1677 C C . HIS A 1 209 ? 1.764 -2.406 -30.354 1.00 92.81 209 HIS A C 1
ATOM 1679 O O . HIS A 1 209 ? 2.346 -2.379 -31.441 1.00 92.81 209 HIS A O 1
ATOM 1685 N N . CYS A 1 210 ? 2.201 -1.710 -29.300 1.00 90.56 210 CYS A N 1
ATOM 1686 C CA . CYS A 1 210 ? 3.426 -0.911 -29.316 1.00 90.56 210 CYS A CA 1
ATOM 1687 C C . CYS A 1 210 ? 4.668 -1.779 -29.563 1.00 90.56 210 CYS A C 1
ATOM 1689 O O . CYS A 1 210 ? 5.494 -1.431 -30.407 1.00 90.56 210 CYS A O 1
ATOM 1691 N N . THR A 1 211 ? 4.794 -2.923 -28.886 1.00 92.94 211 THR A N 1
ATOM 1692 C CA . THR A 1 211 ? 5.917 -3.854 -29.065 1.00 92.94 211 THR A CA 1
ATOM 1693 C C . THR A 1 211 ? 5.925 -4.460 -30.468 1.00 92.94 211 THR A C 1
ATOM 1695 O O . THR A 1 211 ? 6.981 -4.527 -31.099 1.00 92.94 211 THR A O 1
ATOM 1698 N N . ALA A 1 212 ? 4.762 -4.833 -31.010 1.00 93.81 212 ALA A N 1
ATOM 1699 C CA . ALA A 1 212 ? 4.645 -5.324 -32.382 1.00 93.81 212 ALA A CA 1
ATOM 1700 C C . ALA A 1 212 ? 5.038 -4.248 -33.412 1.00 93.81 212 ALA A C 1
ATOM 1702 O O . ALA A 1 212 ? 5.793 -4.523 -34.351 1.00 93.81 212 ALA A O 1
ATOM 1703 N N . ALA A 1 213 ? 4.586 -3.005 -33.214 1.00 92.06 213 ALA A N 1
ATOM 1704 C CA . ALA A 1 213 ? 4.972 -1.874 -34.052 1.00 92.06 213 ALA A CA 1
ATOM 1705 C C . ALA A 1 213 ? 6.489 -1.623 -33.989 1.00 92.06 213 ALA A C 1
ATOM 1707 O O . ALA A 1 213 ? 7.126 -1.485 -35.035 1.00 92.06 213 ALA A O 1
ATOM 1708 N N . LEU A 1 214 ? 7.086 -1.658 -32.794 1.00 91.69 214 LEU A N 1
ATOM 1709 C CA . LEU A 1 214 ? 8.524 -1.487 -32.589 1.00 91.69 214 LEU A CA 1
ATOM 1710 C C . LEU A 1 214 ? 9.342 -2.605 -33.252 1.00 91.69 214 LEU A C 1
ATOM 1712 O O . LEU A 1 214 ? 10.337 -2.327 -33.919 1.00 91.69 214 LEU A O 1
ATOM 1716 N N . ALA A 1 215 ? 8.893 -3.858 -33.147 1.00 90.50 215 ALA A N 1
ATOM 1717 C CA . ALA A 1 215 ? 9.517 -4.991 -33.827 1.00 90.50 215 ALA A CA 1
ATOM 1718 C C . ALA A 1 215 ? 9.466 -4.831 -35.357 1.00 90.50 215 ALA A C 1
ATOM 1720 O O . ALA A 1 215 ? 10.457 -5.081 -36.046 1.00 90.50 215 ALA A O 1
ATOM 1721 N N . SER A 1 216 ? 8.341 -4.351 -35.900 1.00 89.19 216 SER A N 1
ATOM 1722 C CA . SER A 1 216 ? 8.214 -4.061 -37.333 1.00 89.19 216 SER A CA 1
ATOM 1723 C C . SER A 1 216 ? 9.117 -2.900 -37.781 1.00 89.19 216 SER A C 1
ATOM 1725 O O . SER A 1 216 ? 9.743 -2.983 -38.841 1.00 89.19 216 SER A O 1
ATOM 1727 N N . TYR A 1 217 ? 9.254 -1.857 -36.954 1.00 87.88 217 TYR A N 1
ATOM 1728 C CA . TYR A 1 217 ? 10.143 -0.715 -37.182 1.00 87.88 217 TYR A CA 1
ATOM 1729 C C . TYR A 1 217 ? 11.615 -1.142 -37.193 1.00 87.88 217 TYR A C 1
ATOM 1731 O O . TYR A 1 217 ? 12.343 -0.831 -38.141 1.00 87.88 217 TYR A O 1
ATOM 1739 N N . ALA A 1 218 ? 12.028 -1.937 -36.203 1.00 87.00 218 ALA A N 1
ATOM 1740 C CA . ALA A 1 218 ? 13.360 -2.526 -36.139 1.00 87.00 218 ALA A CA 1
ATOM 1741 C C . ALA A 1 218 ? 13.629 -3.407 -37.370 1.00 87.00 218 ALA A C 1
ATOM 1743 O O . ALA A 1 218 ? 14.651 -3.247 -38.041 1.00 87.00 218 ALA A O 1
ATOM 1744 N N . LYS A 1 219 ? 12.673 -4.267 -37.750 1.00 85.81 219 LYS A N 1
ATOM 1745 C CA . LYS A 1 219 ? 12.796 -5.108 -38.948 1.00 85.81 219 LYS A CA 1
ATOM 1746 C C . LYS A 1 219 ? 12.993 -4.266 -40.213 1.00 85.81 219 LYS A C 1
ATOM 1748 O O . LYS A 1 219 ? 13.893 -4.529 -41.006 1.00 85.81 219 LYS A O 1
ATOM 1753 N N . LYS A 1 220 ? 12.199 -3.205 -40.381 1.00 85.38 220 LYS A N 1
ATOM 1754 C CA . LYS A 1 220 ? 12.279 -2.304 -41.538 1.00 85.38 220 LYS A CA 1
ATOM 1755 C C . LYS A 1 220 ? 13.607 -1.553 -41.625 1.00 85.38 220 LYS A C 1
ATOM 1757 O O . LYS A 1 220 ? 14.033 -1.260 -42.734 1.00 85.38 220 LYS A O 1
ATOM 1762 N N . HIS A 1 221 ? 14.248 -1.204 -40.513 1.00 78.44 221 HIS A N 1
ATOM 1763 C CA . HIS A 1 221 ? 15.445 -0.358 -40.550 1.00 78.44 221 HIS A CA 1
ATOM 1764 C C . HIS A 1 221 ? 16.767 -1.104 -40.450 1.00 78.44 221 HIS A C 1
ATOM 1766 O O . HIS A 1 221 ? 17.731 -0.638 -41.050 1.00 78.44 221 HIS A O 1
ATOM 1772 N N . PHE A 1 222 ? 16.802 -2.259 -39.789 1.00 77.19 222 PHE A N 1
ATOM 1773 C CA . PHE A 1 222 ? 18.023 -3.058 -39.694 1.00 77.19 222 PHE A CA 1
ATOM 1774 C C . PHE A 1 222 ? 18.107 -4.150 -40.765 1.00 77.19 222 PHE A C 1
ATOM 1776 O O . PHE A 1 222 ? 19.201 -4.450 -41.219 1.00 77.19 222 PHE A O 1
ATOM 1783 N N . TYR A 1 223 ? 16.978 -4.694 -41.242 1.00 67.81 223 TYR A N 1
ATOM 1784 C CA . TYR A 1 223 ? 17.002 -5.789 -42.225 1.00 67.81 223 TYR A CA 1
ATOM 1785 C C . TYR A 1 223 ? 16.749 -5.331 -43.666 1.00 67.81 223 TYR A C 1
ATOM 1787 O O . TYR A 1 223 ? 17.297 -5.919 -44.593 1.00 67.81 223 TYR A O 1
ATOM 1795 N N . ARG A 1 224 ? 15.988 -4.249 -43.895 1.00 55.25 224 ARG A N 1
ATOM 1796 C CA . ARG A 1 224 ? 15.785 -3.724 -45.262 1.00 55.25 224 ARG A CA 1
ATOM 1797 C C . ARG A 1 224 ? 17.064 -3.138 -45.867 1.00 55.25 224 ARG A C 1
ATOM 1799 O O . ARG A 1 224 ? 17.298 -3.319 -47.052 1.00 55.25 224 ARG A O 1
ATOM 1806 N N . GLY A 1 225 ? 17.905 -2.503 -45.047 1.00 51.16 225 GLY A N 1
ATOM 1807 C CA . GLY A 1 225 ? 19.206 -1.982 -45.487 1.00 51.16 225 GLY A CA 1
ATOM 1808 C C . GLY A 1 225 ? 20.216 -3.071 -45.865 1.00 51.16 225 GLY A C 1
ATOM 1809 O O . GLY A 1 225 ? 21.137 -2.794 -46.618 1.00 51.16 225 GLY A O 1
ATOM 1810 N N . MET A 1 226 ? 20.022 -4.307 -45.389 1.00 48.53 226 MET A N 1
ATOM 1811 C CA . MET A 1 226 ? 20.861 -5.460 -45.744 1.00 48.53 226 MET A CA 1
ATOM 1812 C C . MET A 1 226 ? 20.379 -6.155 -47.029 1.00 48.53 226 MET A C 1
ATOM 1814 O O . MET A 1 226 ? 21.163 -6.813 -47.701 1.00 48.53 226 MET A O 1
ATOM 1818 N N . SER A 1 227 ? 19.096 -6.008 -47.383 1.00 46.75 227 SER A N 1
ATOM 1819 C CA . SER A 1 227 ? 18.490 -6.689 -48.535 1.00 46.75 227 SER A CA 1
ATOM 1820 C C . SER A 1 227 ? 18.681 -5.937 -49.854 1.00 46.75 227 SER A C 1
ATOM 1822 O O . SER A 1 227 ? 18.866 -6.583 -50.876 1.00 46.75 227 SER A O 1
ATOM 1824 N N . GLU A 1 228 ? 18.692 -4.598 -49.850 1.00 44.75 228 GLU A N 1
ATOM 1825 C CA . GLU A 1 228 ? 18.907 -3.794 -51.074 1.00 44.75 228 GLU A CA 1
ATOM 1826 C C . GLU A 1 228 ? 20.348 -3.916 -51.626 1.00 44.75 228 GLU A C 1
ATOM 1828 O O . GLU A 1 228 ? 20.586 -3.596 -52.786 1.00 44.75 228 GLU A O 1
ATOM 1833 N N . LEU A 1 229 ? 21.297 -4.438 -50.837 1.00 44.34 229 LEU A N 1
ATOM 1834 C CA . LEU A 1 229 ? 22.664 -4.755 -51.284 1.00 44.34 229 LEU A CA 1
ATOM 1835 C C . LEU A 1 229 ? 22.842 -6.242 -51.666 1.00 44.34 229 LEU A C 1
ATOM 1837 O O . LEU A 1 229 ? 23.784 -6.595 -52.372 1.00 44.34 229 LEU A O 1
ATOM 1841 N N . ALA A 1 230 ? 21.932 -7.117 -51.222 1.00 38.69 230 ALA A N 1
ATOM 1842 C CA . ALA A 1 230 ? 22.021 -8.569 -51.385 1.00 38.69 230 ALA A CA 1
ATOM 1843 C C . ALA A 1 230 ? 21.215 -9.131 -52.575 1.00 38.69 230 ALA A C 1
ATOM 1845 O O . ALA A 1 230 ? 21.282 -10.331 -52.827 1.00 38.69 230 ALA A O 1
ATOM 1846 N N . GLU A 1 231 ? 20.508 -8.301 -53.354 1.00 37.47 231 GLU A N 1
ATOM 1847 C CA . GLU A 1 231 ? 19.755 -8.736 -54.552 1.00 37.47 231 GLU A CA 1
ATOM 1848 C C . GLU A 1 231 ? 20.633 -9.288 -55.702 1.00 37.47 231 GLU A C 1
ATOM 1850 O O . GLU A 1 231 ? 20.110 -9.691 -56.737 1.00 37.47 231 GLU A O 1
ATOM 1855 N N . ASN A 1 232 ? 21.955 -9.395 -55.519 1.00 38.09 232 ASN A N 1
ATOM 1856 C CA . ASN A 1 232 ? 22.863 -10.054 -56.466 1.00 38.09 232 ASN A CA 1
ATOM 1857 C C . ASN A 1 232 ? 23.295 -11.475 -56.067 1.00 38.09 232 ASN A C 1
ATOM 1859 O O . ASN A 1 232 ? 24.114 -12.065 -56.774 1.00 38.09 232 ASN A O 1
ATOM 1863 N N . LEU A 1 233 ? 22.790 -12.054 -54.972 1.00 37.19 233 LEU A N 1
ATOM 1864 C CA . LEU A 1 233 ? 23.143 -13.425 -54.596 1.00 37.19 233 LEU A CA 1
ATOM 1865 C C . LEU A 1 233 ? 21.896 -14.287 -54.394 1.00 37.19 233 LEU A C 1
ATOM 1867 O O . LEU A 1 233 ? 21.051 -14.040 -53.544 1.00 37.19 233 LEU A O 1
ATOM 1871 N N . HIS A 1 234 ? 21.837 -15.284 -55.270 1.00 37.62 234 HIS A N 1
ATOM 1872 C CA . HIS A 1 234 ? 20.816 -16.293 -55.490 1.00 37.62 234 HIS A CA 1
ATOM 1873 C C . HIS A 1 234 ? 20.073 -16.766 -54.229 1.00 37.62 234 HIS A C 1
ATOM 1875 O O . HIS A 1 234 ? 20.683 -17.132 -53.224 1.00 37.62 234 HIS A O 1
ATOM 1881 N N . GLU A 1 235 ? 18.746 -16.835 -54.364 1.00 45.69 235 GLU A N 1
ATOM 1882 C CA . GLU A 1 235 ? 17.845 -17.703 -53.604 1.00 45.69 235 GLU A CA 1
ATOM 1883 C C . GLU A 1 235 ? 18.461 -19.097 -53.451 1.00 45.69 235 GLU A C 1
ATOM 1885 O O . GLU A 1 235 ? 18.681 -19.774 -54.455 1.00 45.69 235 GLU A O 1
ATOM 1890 N N . ASP A 1 236 ? 18.764 -19.504 -52.217 1.00 39.38 236 ASP A N 1
ATOM 1891 C CA . ASP A 1 236 ? 18.258 -20.765 -51.676 1.00 39.38 236 ASP A CA 1
ATOM 1892 C C . ASP A 1 236 ? 18.640 -20.967 -50.197 1.00 39.38 236 ASP A C 1
ATOM 1894 O O . ASP A 1 236 ? 19.804 -20.952 -49.804 1.00 39.38 236 ASP A O 1
ATOM 1898 N N . ASN A 1 237 ? 17.600 -21.273 -49.419 1.00 36.72 237 ASN A N 1
ATOM 1899 C CA . ASN A 1 237 ? 17.584 -21.959 -48.124 1.00 36.72 237 ASN A CA 1
ATOM 1900 C C . ASN A 1 237 ? 17.925 -21.174 -46.841 1.00 36.72 237 ASN A C 1
ATOM 1902 O O . ASN A 1 237 ? 19.055 -20.852 -46.492 1.00 36.72 237 ASN A O 1
ATOM 1906 N N . VAL A 1 238 ? 16.842 -20.975 -46.091 1.00 44.81 238 VAL A N 1
ATOM 1907 C CA . VAL A 1 238 ? 16.726 -20.550 -44.697 1.00 44.81 238 VAL A CA 1
ATOM 1908 C C . VAL A 1 238 ? 17.300 -21.605 -43.749 1.00 44.81 238 VAL A C 1
ATOM 1910 O O . VAL A 1 238 ? 16.898 -22.760 -43.829 1.00 44.81 238 VAL A O 1
ATOM 1913 N N . GLU A 1 239 ? 18.071 -21.185 -42.742 1.00 36.31 239 GLU A N 1
ATOM 1914 C CA . GLU A 1 239 ? 17.909 -21.728 -41.387 1.00 36.31 239 GLU A CA 1
ATOM 1915 C C . GLU A 1 239 ? 18.311 -20.706 -40.311 1.00 36.31 239 GLU A C 1
ATOM 1917 O O . GLU A 1 239 ? 19.373 -20.087 -40.345 1.00 36.31 239 GLU A O 1
ATOM 1922 N N . LEU A 1 240 ? 17.393 -20.498 -39.364 1.00 45.50 240 LEU A N 1
ATOM 1923 C CA . LEU A 1 240 ? 17.539 -19.659 -38.178 1.00 45.50 240 LEU A CA 1
ATOM 1924 C C . LEU A 1 240 ? 18.567 -20.283 -37.226 1.00 45.50 240 LEU A C 1
ATOM 1926 O O . LEU A 1 240 ? 18.221 -21.147 -36.423 1.00 45.50 240 LEU A O 1
ATOM 1930 N N . ALA A 1 241 ? 19.810 -19.808 -37.262 1.00 35.00 241 ALA A N 1
ATOM 1931 C CA . ALA A 1 241 ? 20.776 -20.094 -36.211 1.00 35.00 241 ALA A CA 1
ATOM 1932 C C . ALA A 1 241 ? 21.655 -18.874 -35.899 1.00 35.00 241 ALA A C 1
ATOM 1934 O O . ALA A 1 241 ? 22.437 -18.409 -36.718 1.00 35.00 241 ALA A O 1
ATOM 1935 N N . ASP A 1 242 ? 21.512 -18.420 -34.655 1.00 36.22 242 ASP A N 1
ATOM 1936 C CA . ASP A 1 242 ? 22.486 -17.671 -33.860 1.00 36.22 242 ASP A CA 1
ATOM 1937 C C . ASP A 1 242 ? 22.908 -16.273 -34.368 1.00 36.22 242 ASP A C 1
ATOM 1939 O O . ASP A 1 242 ? 23.921 -16.066 -35.039 1.00 36.22 242 ASP A O 1
ATOM 1943 N N . ILE A 1 243 ? 22.145 -15.266 -33.926 1.00 42.50 243 ILE A N 1
ATOM 1944 C CA . ILE A 1 243 ? 22.384 -13.828 -34.152 1.00 42.50 243 ILE A CA 1
ATOM 1945 C C . ILE A 1 243 ? 23.739 -13.367 -33.564 1.00 42.50 243 ILE A C 1
ATOM 1947 O O . ILE A 1 243 ? 24.223 -12.289 -33.900 1.00 42.50 243 ILE A O 1
ATOM 1951 N N . SER A 1 244 ? 24.426 -14.187 -32.759 1.00 44.59 244 SER A N 1
ATOM 1952 C CA . SER A 1 244 ? 25.734 -13.838 -32.194 1.00 44.59 244 SER A CA 1
ATOM 1953 C C . SER A 1 244 ? 26.916 -13.933 -33.177 1.00 44.59 244 SER A C 1
ATOM 1955 O O . SER A 1 244 ? 28.012 -13.500 -32.814 1.00 44.59 244 SER A O 1
ATOM 1957 N N . LYS A 1 245 ? 26.756 -14.490 -34.389 1.00 42.22 245 LYS A N 1
ATOM 1958 C CA . LYS A 1 245 ? 27.896 -14.754 -35.302 1.00 42.22 245 LYS A CA 1
ATOM 1959 C C . LYS A 1 245 ? 27.915 -13.973 -36.619 1.00 42.22 245 LYS A C 1
ATOM 1961 O O . LYS A 1 245 ? 28.882 -14.095 -37.363 1.00 42.22 245 LYS A O 1
ATOM 1966 N N . HIS A 1 246 ? 26.913 -13.146 -36.915 1.00 41.94 246 HIS A N 1
ATOM 1967 C CA . HIS A 1 246 ? 26.762 -12.559 -38.257 1.00 41.94 246 HIS A CA 1
ATOM 1968 C C . HIS A 1 246 ? 27.278 -11.127 -38.461 1.00 41.94 246 HIS A C 1
ATOM 1970 O O . HIS A 1 246 ? 27.124 -10.589 -39.553 1.00 41.94 246 HIS A O 1
ATOM 1976 N N . VAL A 1 247 ? 27.964 -10.520 -37.489 1.00 41.44 247 VAL A N 1
ATOM 1977 C CA . VAL A 1 247 ? 28.539 -9.170 -37.683 1.00 41.44 247 VAL A CA 1
ATOM 1978 C C . VAL A 1 247 ? 29.808 -9.182 -38.558 1.00 41.44 247 VAL A C 1
ATOM 1980 O O . VAL A 1 247 ? 30.231 -8.137 -39.021 1.00 41.44 247 VAL A O 1
ATOM 1983 N N . THR A 1 248 ? 30.409 -10.337 -38.866 1.00 40.19 248 THR A N 1
ATOM 1984 C CA . THR A 1 248 ? 31.783 -10.368 -39.419 1.00 40.19 248 THR A CA 1
ATOM 1985 C C . THR A 1 248 ? 31.941 -10.865 -40.862 1.00 40.19 248 THR A C 1
ATOM 1987 O O . THR A 1 248 ? 33.073 -11.095 -41.278 1.00 40.19 248 THR A O 1
ATOM 1990 N N . CYS A 1 249 ? 30.870 -11.062 -41.648 1.00 40.22 249 CYS A N 1
ATOM 1991 C CA . CYS A 1 249 ? 31.007 -11.742 -42.955 1.00 40.22 249 CYS A CA 1
ATOM 1992 C C . CYS A 1 249 ? 30.623 -10.943 -44.216 1.00 40.22 249 CYS A C 1
ATOM 1994 O O . CYS A 1 249 ? 30.995 -11.369 -45.302 1.00 40.22 249 CYS A O 1
ATOM 1996 N N . ALA A 1 250 ? 29.962 -9.784 -44.117 1.00 37.84 250 ALA A N 1
ATOM 1997 C CA . ALA A 1 250 ? 29.649 -8.959 -45.300 1.00 37.84 250 ALA A CA 1
ATOM 1998 C C . ALA A 1 250 ? 30.687 -7.849 -45.574 1.00 37.84 250 ALA A C 1
ATOM 2000 O O . ALA A 1 250 ? 30.902 -7.467 -46.721 1.00 37.84 250 ALA A O 1
ATOM 2001 N N . GLU A 1 251 ? 31.386 -7.368 -44.542 1.00 44.66 251 GLU A N 1
ATOM 2002 C CA . GLU A 1 251 ? 32.358 -6.271 -44.671 1.00 44.66 251 GLU A CA 1
ATOM 2003 C C . GLU A 1 251 ? 33.649 -6.696 -45.394 1.00 44.66 251 GLU A C 1
ATOM 2005 O O . GLU A 1 251 ? 34.279 -5.889 -46.076 1.00 44.66 251 GLU A O 1
ATOM 2010 N N . ALA A 1 252 ? 34.038 -7.974 -45.309 1.00 41.41 252 ALA A N 1
ATOM 2011 C CA . ALA A 1 252 ? 35.313 -8.451 -45.849 1.00 41.41 252 ALA A CA 1
ATOM 2012 C C . ALA A 1 252 ? 35.362 -8.471 -47.390 1.00 41.41 252 ALA A C 1
ATOM 2014 O O . ALA A 1 252 ? 36.416 -8.224 -47.977 1.00 41.41 252 ALA A O 1
ATOM 2015 N N . THR A 1 253 ? 34.239 -8.741 -48.061 1.00 46.97 253 THR A N 1
ATOM 2016 C CA . THR A 1 253 ? 34.169 -8.796 -49.530 1.00 46.97 253 THR A CA 1
ATOM 2017 C C . THR A 1 253 ? 34.092 -7.411 -50.170 1.00 46.97 253 THR A C 1
ATOM 2019 O O . THR A 1 253 ? 34.721 -7.180 -51.200 1.00 46.97 253 THR A O 1
ATOM 2022 N N . GLU A 1 254 ? 33.394 -6.459 -49.547 1.00 50.38 254 GLU A N 1
ATOM 2023 C CA . GLU A 1 254 ? 33.230 -5.100 -50.082 1.00 50.38 254 GLU A CA 1
ATOM 2024 C C . GLU A 1 254 ? 34.446 -4.203 -49.777 1.00 50.38 254 GLU A C 1
ATOM 2026 O O . GLU A 1 254 ? 34.884 -3.428 -50.630 1.00 50.38 254 GLU A O 1
ATOM 2031 N N . ALA A 1 255 ? 35.082 -4.378 -48.609 1.00 51.59 255 ALA A N 1
ATOM 2032 C CA . ALA A 1 255 ? 36.354 -3.727 -48.284 1.00 51.59 255 ALA A CA 1
ATOM 2033 C C . ALA A 1 255 ? 37.499 -4.178 -49.216 1.00 51.59 255 ALA A C 1
ATOM 2035 O O . ALA A 1 255 ? 38.401 -3.394 -49.534 1.00 51.59 255 ALA A O 1
ATOM 2036 N N . CYS A 1 256 ? 37.451 -5.423 -49.707 1.00 54.53 256 CYS A N 1
ATOM 2037 C CA . CYS A 1 256 ? 38.405 -5.940 -50.688 1.00 54.53 256 CYS A CA 1
ATOM 2038 C C . CYS A 1 256 ? 38.243 -5.259 -52.063 1.00 54.53 256 CYS A C 1
ATOM 2040 O O . CYS A 1 256 ? 39.242 -4.885 -52.673 1.00 54.53 256 CYS A O 1
ATOM 2042 N N . GLY A 1 257 ? 37.007 -4.994 -52.502 1.00 62.44 257 GLY A N 1
ATOM 2043 C CA . GLY A 1 257 ? 36.734 -4.262 -53.747 1.00 62.44 257 GLY A CA 1
ATOM 2044 C C . GLY A 1 257 ? 37.193 -2.800 -53.699 1.00 62.44 257 GLY A C 1
ATOM 2045 O O . GLY A 1 257 ? 37.975 -2.368 -54.544 1.00 62.44 257 GLY A O 1
ATOM 2046 N N . LYS A 1 258 ? 36.799 -2.052 -52.657 1.00 67.19 258 LYS A N 1
ATOM 2047 C CA . LYS A 1 258 ? 37.149 -0.623 -52.506 1.00 67.19 258 LYS A CA 1
ATOM 2048 C C . LYS A 1 258 ? 38.663 -0.392 -52.402 1.00 67.19 258 LYS A C 1
ATOM 2050 O O . LYS A 1 258 ? 39.209 0.525 -53.014 1.00 67.19 258 LYS A O 1
ATOM 2055 N N . SER A 1 259 ? 39.372 -1.250 -51.663 1.00 72.06 259 SER A N 1
ATOM 2056 C CA . SER A 1 259 ? 40.838 -1.167 -51.550 1.00 72.06 259 SER A CA 1
ATOM 2057 C C . SER A 1 259 ? 41.549 -1.464 -52.876 1.00 72.06 259 SER A C 1
ATOM 2059 O O . SER A 1 259 ? 42.553 -0.822 -53.195 1.00 72.06 259 SER A O 1
ATOM 2061 N N . GLN A 1 260 ? 41.002 -2.371 -53.688 1.00 77.81 260 GLN A N 1
ATOM 2062 C CA . GLN A 1 260 ? 41.503 -2.661 -55.029 1.00 77.81 260 GLN A CA 1
ATOM 2063 C C . GLN A 1 260 ? 41.237 -1.511 -56.016 1.00 77.81 260 GLN A C 1
ATOM 2065 O O . GLN A 1 260 ? 42.091 -1.216 -56.858 1.00 77.81 260 GLN A O 1
ATOM 2070 N N . GLU A 1 261 ? 40.106 -0.815 -55.897 1.00 79.44 261 GLU A N 1
ATOM 2071 C CA . GLU A 1 261 ? 39.780 0.368 -56.705 1.00 79.44 261 GLU A CA 1
ATOM 2072 C C . GLU A 1 261 ? 40.699 1.556 -56.394 1.00 79.44 261 GLU A C 1
ATOM 2074 O O . GLU A 1 261 ? 41.237 2.171 -57.316 1.00 79.44 261 GLU A O 1
ATOM 2079 N N . ILE A 1 262 ? 40.978 1.828 -55.114 1.00 84.19 262 ILE A N 1
ATOM 2080 C CA . ILE A 1 262 ? 41.934 2.870 -54.702 1.00 84.19 262 ILE A CA 1
ATOM 2081 C C . ILE A 1 262 ? 43.343 2.545 -55.205 1.00 84.19 262 ILE A C 1
ATOM 2083 O O . ILE A 1 262 ? 44.028 3.423 -55.734 1.00 84.19 262 ILE A O 1
ATOM 2087 N N . ALA A 1 263 ? 43.775 1.286 -55.089 1.00 84.50 263 ALA A N 1
ATOM 2088 C CA . ALA A 1 263 ? 45.067 0.851 -55.613 1.00 84.50 263 ALA A CA 1
ATOM 2089 C C . ALA A 1 263 ? 45.146 1.013 -57.142 1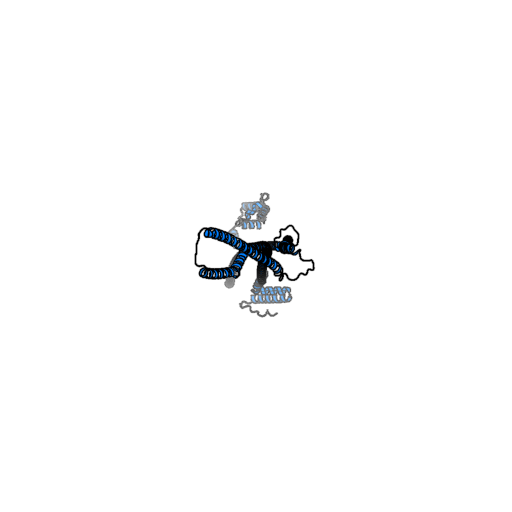.00 84.50 263 ALA A C 1
ATOM 2091 O O . ALA A 1 263 ? 46.172 1.445 -57.671 1.00 84.50 263 ALA A O 1
ATOM 2092 N N . SER A 1 264 ? 44.048 0.729 -57.848 1.00 88.25 264 SER A N 1
ATOM 2093 C CA . SER A 1 264 ? 43.949 0.907 -59.300 1.00 88.25 264 SER A CA 1
ATOM 2094 C C . SER A 1 264 ? 43.991 2.385 -59.700 1.00 88.25 264 SER A C 1
ATOM 2096 O O . SER A 1 264 ? 44.710 2.745 -60.633 1.00 88.25 264 SER A O 1
ATOM 2098 N N . LEU A 1 265 ? 43.294 3.260 -58.966 1.00 87.94 265 LEU A N 1
ATOM 2099 C CA . LEU A 1 265 ? 43.312 4.709 -59.179 1.00 87.94 265 LEU A CA 1
ATOM 2100 C C . LEU A 1 265 ? 44.708 5.299 -58.935 1.00 87.94 265 LEU A C 1
ATOM 2102 O O . LEU A 1 265 ? 45.199 6.081 -59.748 1.00 87.94 265 LEU A O 1
ATOM 2106 N N . GLN A 1 266 ? 45.370 4.891 -57.849 1.00 89.19 266 GLN A N 1
ATOM 2107 C CA . GLN A 1 266 ? 46.742 5.299 -57.547 1.00 89.19 266 GLN A CA 1
ATOM 2108 C C . GLN A 1 266 ? 47.710 4.852 -58.647 1.00 89.19 266 GLN A C 1
ATOM 2110 O O . GLN A 1 266 ? 48.536 5.647 -59.092 1.00 89.19 266 GLN A O 1
ATOM 2115 N N . ALA A 1 267 ? 47.594 3.611 -59.129 1.00 88.62 267 ALA A N 1
ATOM 2116 C CA . ALA A 1 267 ? 48.427 3.108 -60.218 1.00 88.62 267 ALA A CA 1
ATOM 2117 C C . ALA A 1 267 ? 48.204 3.889 -61.525 1.00 88.62 267 ALA A C 1
ATOM 2119 O O . ALA A 1 267 ? 49.173 4.307 -62.160 1.00 88.62 267 ALA A O 1
ATOM 2120 N N . ALA A 1 268 ? 46.945 4.149 -61.896 1.00 89.50 268 ALA A N 1
ATOM 2121 C CA . ALA A 1 268 ? 46.605 4.931 -63.084 1.00 89.50 268 ALA A CA 1
ATOM 2122 C C . ALA A 1 268 ? 47.140 6.370 -63.003 1.00 89.50 268 ALA A C 1
ATOM 2124 O O . ALA A 1 268 ? 47.716 6.868 -63.972 1.00 89.50 268 ALA A O 1
ATOM 2125 N N . PHE A 1 269 ? 47.015 7.013 -61.838 1.00 90.88 269 PHE A N 1
ATOM 2126 C CA . PHE A 1 269 ? 47.551 8.350 -61.590 1.00 90.88 269 PHE A CA 1
ATOM 2127 C C . PHE A 1 269 ? 49.080 8.393 -61.715 1.00 90.88 269 PHE A C 1
ATOM 2129 O O . PHE A 1 269 ? 49.613 9.264 -62.399 1.00 90.88 269 PHE A O 1
ATOM 2136 N N . ILE A 1 270 ? 49.793 7.426 -61.124 1.00 89.62 270 ILE A N 1
ATOM 2137 C CA . ILE A 1 270 ? 51.258 7.322 -61.236 1.00 89.62 270 ILE A CA 1
ATOM 2138 C C . ILE A 1 270 ? 51.678 7.185 -62.705 1.00 89.62 270 ILE A C 1
ATOM 2140 O O . ILE A 1 270 ? 52.601 7.871 -63.143 1.00 89.62 270 ILE A O 1
ATOM 2144 N N . CYS A 1 271 ? 51.000 6.329 -63.476 1.00 88.88 271 CYS A N 1
ATOM 2145 C CA . CYS A 1 271 ? 51.294 6.140 -64.896 1.00 88.88 271 CYS A CA 1
ATOM 2146 C C . CYS A 1 271 ? 51.054 7.418 -65.714 1.00 88.88 271 CYS A C 1
ATOM 2148 O O . CYS A 1 271 ? 51.925 7.807 -66.491 1.00 88.88 271 CYS A O 1
ATOM 2150 N N . ALA A 1 272 ? 49.915 8.088 -65.519 1.00 89.62 272 ALA A N 1
ATOM 2151 C CA . ALA A 1 272 ? 49.586 9.323 -66.229 1.00 89.62 272 ALA A CA 1
ATOM 2152 C C . ALA A 1 272 ? 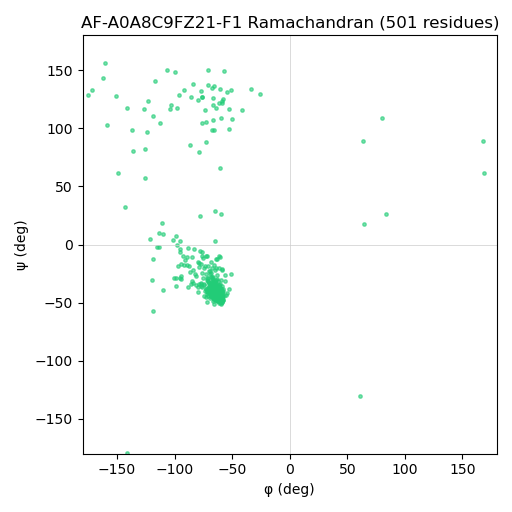50.553 10.467 -65.882 1.00 89.62 272 ALA A C 1
ATOM 2154 O O . ALA A 1 272 ? 51.047 11.157 -66.774 1.00 89.62 272 ALA A O 1
ATOM 2155 N N . GLN A 1 273 ? 50.881 10.638 -64.599 1.00 90.56 273 GLN A N 1
ATOM 2156 C CA . GLN A 1 273 ? 51.796 11.685 -64.150 1.00 90.56 273 GLN A CA 1
ATOM 2157 C C . GLN A 1 273 ? 53.226 11.440 -64.644 1.00 90.56 273 GLN A C 1
ATOM 2159 O O . GLN A 1 273 ? 53.918 12.383 -65.022 1.00 90.56 273 GLN A O 1
ATOM 2164 N N . ARG A 1 274 ? 53.667 10.178 -64.693 1.00 89.00 274 ARG A N 1
ATOM 2165 C CA . ARG A 1 274 ? 54.963 9.817 -65.273 1.00 89.00 274 ARG A CA 1
ATOM 2166 C C . ARG A 1 274 ? 55.031 10.162 -66.761 1.00 89.00 274 ARG A C 1
ATOM 2168 O O . ARG A 1 274 ? 55.996 10.792 -67.176 1.00 89.00 274 ARG A O 1
ATOM 2175 N N . GLN A 1 275 ? 54.006 9.805 -67.535 1.00 89.56 275 GLN A N 1
ATOM 2176 C CA . GLN A 1 275 ? 53.938 10.148 -68.961 1.00 89.56 275 GLN A CA 1
ATOM 2177 C C . GLN A 1 275 ? 53.945 11.664 -69.183 1.00 89.56 275 GLN A C 1
ATOM 2179 O O . GLN A 1 275 ? 54.608 12.147 -70.094 1.00 89.56 275 GLN A O 1
ATOM 2184 N N . LEU A 1 276 ? 53.254 12.430 -68.333 1.00 91.44 276 LEU A N 1
ATOM 2185 C CA . LEU A 1 276 ? 53.277 13.892 -68.397 1.00 91.44 276 LEU A CA 1
ATOM 2186 C C . LEU A 1 276 ? 54.690 14.452 -68.176 1.00 91.44 276 LEU A C 1
ATOM 2188 O O . LEU A 1 276 ? 55.117 15.329 -68.920 1.00 91.44 276 LEU A O 1
ATOM 2192 N N . ILE A 1 277 ? 55.414 13.939 -67.178 1.00 89.81 277 ILE A N 1
ATOM 2193 C CA . ILE A 1 277 ? 56.788 14.366 -66.878 1.00 89.81 277 ILE A CA 1
ATOM 2194 C C . ILE A 1 277 ? 57.739 13.981 -68.017 1.00 89.81 277 ILE A C 1
ATOM 2196 O O . ILE A 1 277 ? 58.576 14.793 -68.403 1.00 89.81 277 ILE A O 1
ATOM 2200 N N . GLU A 1 278 ? 57.589 12.782 -68.588 1.00 88.12 278 GLU A N 1
ATOM 2201 C CA . GLU A 1 278 ? 58.364 12.334 -69.754 1.00 88.12 278 GLU A CA 1
ATOM 2202 C C . GLU A 1 278 ? 58.128 13.263 -70.959 1.00 88.12 278 GLU A C 1
ATOM 2204 O O . GLU A 1 278 ? 59.091 13.765 -71.535 1.00 88.12 278 GLU A O 1
ATOM 2209 N N . LEU A 1 279 ? 56.872 13.602 -71.271 1.00 90.69 279 LEU A N 1
ATOM 2210 C CA . LEU A 1 279 ? 56.539 14.532 -72.358 1.00 90.69 279 LEU A CA 1
ATOM 2211 C C . LEU A 1 279 ? 57.061 15.957 -72.109 1.00 90.69 279 LEU A C 1
ATOM 2213 O O . LEU A 1 279 ? 57.564 16.594 -73.031 1.00 90.69 279 LEU A O 1
ATOM 2217 N N . GLN A 1 280 ? 56.981 16.462 -70.874 1.00 91.88 280 GLN A N 1
ATOM 2218 C CA . GLN A 1 280 ? 57.532 17.775 -70.512 1.00 91.88 280 GLN A CA 1
ATOM 2219 C C . GLN A 1 280 ? 59.062 17.804 -70.610 1.00 91.88 280 GLN A C 1
ATOM 2221 O O . GLN A 1 280 ? 59.642 18.807 -71.029 1.00 91.88 280 GLN A O 1
ATOM 2226 N N . ALA A 1 281 ? 59.727 16.706 -70.244 1.00 89.31 281 ALA A N 1
ATOM 2227 C CA . ALA A 1 281 ? 61.169 16.566 -70.393 1.00 89.31 281 ALA A CA 1
ATOM 2228 C C . ALA A 1 281 ? 61.573 16.491 -71.873 1.00 89.31 281 ALA A C 1
ATOM 2230 O O . ALA A 1 281 ? 62.539 17.142 -72.272 1.00 89.31 281 ALA A O 1
ATOM 2231 N N . GLU A 1 282 ? 60.820 15.760 -72.700 1.00 90.75 282 GLU A N 1
ATOM 2232 C CA . GLU A 1 282 ? 61.017 15.717 -74.152 1.00 90.75 282 GLU A CA 1
ATOM 2233 C C . GLU A 1 282 ? 60.835 17.101 -74.783 1.00 90.75 282 GLU A C 1
ATOM 2235 O O . GLU A 1 282 ? 61.716 17.554 -75.514 1.00 90.75 282 GLU A O 1
ATOM 2240 N N . GLU A 1 283 ? 59.762 17.819 -74.445 1.00 91.50 283 GLU A N 1
ATOM 2241 C CA . GLU A 1 283 ? 59.528 19.195 -74.894 1.00 91.50 283 GLU A CA 1
ATOM 2242 C C . GLU A 1 283 ? 60.677 20.126 -74.473 1.00 91.50 283 GLU A C 1
ATOM 2244 O O . GLU A 1 283 ? 61.230 20.853 -75.302 1.00 91.50 283 GLU A O 1
ATOM 2249 N N . GLY A 1 284 ? 61.095 20.068 -73.204 1.00 91.00 284 GLY A N 1
ATOM 2250 C CA . GLY A 1 284 ? 62.233 20.830 -72.691 1.00 91.00 284 GLY A CA 1
ATOM 2251 C C . GLY A 1 284 ? 63.546 20.492 -73.404 1.00 91.00 284 GLY A C 1
ATOM 2252 O O . GLY A 1 284 ? 64.349 21.387 -73.680 1.00 91.00 284 GLY A O 1
ATOM 2253 N N . SER A 1 285 ? 63.750 19.222 -73.766 1.00 88.00 285 SER A N 1
ATOM 2254 C CA . SER A 1 285 ? 64.922 18.766 -74.520 1.00 88.00 285 SER A CA 1
ATOM 2255 C C . SER A 1 285 ? 64.921 19.294 -75.955 1.00 88.00 285 SER A C 1
ATOM 2257 O O . SER A 1 285 ? 65.953 19.769 -76.429 1.00 88.00 285 SER A O 1
ATOM 2259 N N . LEU A 1 286 ? 63.763 19.290 -76.626 1.00 91.75 286 LEU A N 1
ATOM 2260 C CA . LEU A 1 286 ? 63.596 19.830 -77.973 1.00 91.75 286 LEU A CA 1
ATOM 2261 C C . LEU A 1 286 ? 63.794 21.345 -77.974 1.00 91.75 286 LEU A C 1
ATOM 2263 O O . LEU A 1 286 ? 64.529 21.855 -78.816 1.00 91.75 286 LEU A O 1
ATOM 2267 N N . ASN A 1 287 ? 63.218 22.055 -77.002 1.00 91.75 287 ASN A N 1
ATOM 2268 C CA . ASN A 1 287 ? 63.423 23.493 -76.830 1.00 91.75 287 ASN A CA 1
ATOM 2269 C C . ASN A 1 287 ? 64.899 23.825 -76.576 1.00 91.75 287 ASN A C 1
ATOM 2271 O O . ASN A 1 287 ? 65.461 24.683 -77.251 1.00 91.75 287 ASN A O 1
ATOM 2275 N N . SER A 1 288 ? 65.569 23.079 -75.693 1.00 87.38 288 SER A N 1
ATOM 2276 C CA . SER A 1 288 ? 67.007 23.249 -75.440 1.00 87.38 288 SER A CA 1
ATOM 2277 C C . SER A 1 288 ? 67.852 22.929 -76.677 1.00 87.38 288 SER A C 1
ATOM 2279 O O . SER A 1 288 ? 68.853 23.595 -76.930 1.00 87.38 288 SER A O 1
ATOM 2281 N N . ALA A 1 289 ? 67.462 21.930 -77.475 1.00 89.00 289 ALA A N 1
ATOM 2282 C CA . ALA A 1 289 ? 68.120 21.598 -78.736 1.00 89.00 289 ALA A CA 1
ATOM 2283 C C . ALA A 1 289 ? 67.931 22.707 -79.782 1.00 89.00 289 ALA A C 1
ATOM 2285 O O . ALA A 1 289 ? 68.883 23.044 -80.487 1.00 89.00 289 ALA A O 1
ATOM 2286 N N . ILE A 1 290 ? 66.739 23.308 -79.853 1.00 89.25 290 ILE A N 1
ATOM 2287 C CA . ILE A 1 290 ? 66.446 24.478 -80.691 1.00 89.25 290 ILE A CA 1
ATOM 2288 C C . ILE A 1 290 ? 67.298 25.671 -80.248 1.00 89.25 290 ILE A C 1
ATOM 2290 O O . ILE A 1 290 ? 67.944 26.293 -81.092 1.00 89.25 290 ILE A O 1
ATOM 2294 N N . ASP A 1 291 ? 67.367 25.961 -78.948 1.00 89.31 291 ASP A N 1
ATOM 2295 C CA . ASP A 1 291 ? 68.180 27.049 -78.396 1.00 89.31 291 ASP A CA 1
ATOM 2296 C C . ASP A 1 291 ? 69.678 26.810 -78.616 1.00 89.31 291 ASP A C 1
ATOM 2298 O O . ASP A 1 291 ? 70.410 27.720 -79.017 1.00 89.31 291 ASP A O 1
ATOM 2302 N N . CYS A 1 292 ? 70.139 25.571 -78.434 1.00 84.81 292 CYS A N 1
ATOM 2303 C CA . CYS A 1 292 ? 71.502 25.157 -78.740 1.00 84.81 292 CYS A CA 1
ATOM 2304 C C . CYS A 1 292 ? 71.802 25.373 -80.227 1.00 84.81 292 CYS A C 1
ATOM 2306 O O . CYS A 1 292 ? 72.757 26.077 -80.552 1.00 84.81 292 CYS A O 1
ATOM 2308 N N . ALA A 1 293 ? 70.950 24.888 -81.134 1.00 85.50 293 ALA A N 1
ATOM 2309 C CA . ALA A 1 293 ? 71.095 25.094 -82.573 1.00 85.50 293 ALA A CA 1
ATOM 2310 C C . ALA A 1 293 ? 71.075 26.586 -82.949 1.00 85.50 293 ALA A C 1
ATOM 2312 O O . ALA A 1 293 ? 71.893 27.033 -83.753 1.00 85.50 293 ALA A O 1
ATOM 2313 N N . ALA A 1 294 ? 70.205 27.386 -82.329 1.00 84.56 294 ALA A N 1
ATOM 2314 C CA . ALA A 1 294 ? 70.156 28.832 -82.517 1.00 84.56 294 ALA A CA 1
ATOM 2315 C C . ALA A 1 294 ? 71.443 29.519 -82.025 1.00 84.56 294 ALA A C 1
ATOM 2317 O O . ALA A 1 294 ? 71.961 30.420 -82.692 1.00 84.56 294 ALA A O 1
ATOM 2318 N N . SER A 1 295 ? 71.998 29.083 -80.891 1.00 80.50 295 SER A N 1
ATOM 2319 C CA . SER A 1 295 ? 73.269 29.581 -80.357 1.00 80.50 295 SER A CA 1
ATOM 2320 C C . SER A 1 295 ? 74.471 29.145 -81.206 1.00 80.50 295 SER A C 1
ATOM 2322 O O . SER A 1 295 ? 75.363 29.960 -81.437 1.00 80.50 295 SER A O 1
ATOM 2324 N N . MET A 1 296 ? 74.461 27.926 -81.760 1.00 78.94 296 MET A N 1
ATOM 2325 C CA . MET A 1 296 ? 75.465 27.429 -82.706 1.00 78.94 296 MET A CA 1
ATOM 2326 C C . MET A 1 296 ? 75.418 28.224 -84.013 1.00 78.94 296 MET A C 1
ATOM 2328 O O . MET A 1 296 ? 76.448 28.692 -84.485 1.00 78.94 296 MET A O 1
ATOM 2332 N N . LEU A 1 297 ? 74.232 28.479 -84.574 1.00 79.56 297 LEU A N 1
ATOM 2333 C CA . LEU A 1 297 ? 74.079 29.363 -85.736 1.00 79.56 297 LEU A CA 1
ATOM 2334 C C . LEU A 1 297 ? 74.592 30.785 -85.448 1.00 79.56 297 LEU A C 1
ATOM 2336 O O . LEU A 1 297 ? 75.187 31.425 -86.318 1.00 79.56 297 LEU A O 1
ATOM 2340 N N . ARG A 1 298 ? 74.400 31.278 -84.217 1.00 75.88 298 ARG A N 1
ATOM 2341 C CA . ARG A 1 298 ? 74.909 32.580 -83.764 1.00 75.88 298 ARG A CA 1
ATOM 2342 C C . ARG A 1 298 ? 76.435 32.580 -83.593 1.00 75.88 298 ARG A C 1
ATOM 2344 O O . ARG A 1 298 ? 77.059 33.572 -83.961 1.00 75.88 298 ARG A O 1
ATOM 2351 N N . SER A 1 299 ? 77.031 31.491 -83.100 1.00 71.12 299 SER A N 1
ATOM 2352 C CA . SER A 1 299 ? 78.480 31.349 -82.903 1.00 71.12 299 SER A CA 1
ATOM 2353 C C . SER A 1 299 ? 79.234 31.073 -84.205 1.00 71.12 299 SER A C 1
ATOM 2355 O O . SER A 1 299 ? 80.311 31.623 -84.386 1.00 71.12 299 SER A O 1
ATOM 2357 N N . LEU A 1 300 ? 78.653 30.360 -85.178 1.00 65.50 300 LEU A N 1
ATOM 2358 C CA . LEU A 1 300 ? 79.205 30.218 -86.538 1.00 65.50 300 LEU A CA 1
ATOM 2359 C C . LEU A 1 300 ? 79.373 31.571 -87.256 1.00 65.50 300 LEU A C 1
ATOM 2361 O O . LEU A 1 300 ? 80.192 31.701 -88.167 1.00 65.50 300 LEU A O 1
ATOM 2365 N N . ARG A 1 301 ? 78.631 32.601 -86.828 1.00 62.69 301 ARG A N 1
ATOM 2366 C CA . ARG A 1 301 ? 78.767 33.980 -87.317 1.00 62.69 301 ARG A CA 1
ATOM 2367 C C . ARG A 1 301 ? 79.983 34.717 -86.731 1.00 62.69 301 ARG A C 1
ATOM 2369 O O . ARG A 1 301 ? 80.403 35.724 -87.296 1.00 62.69 301 ARG A O 1
ATOM 2376 N N . SER A 1 302 ? 80.568 34.223 -85.640 1.00 58.12 302 SER A N 1
ATOM 2377 C CA . SER A 1 302 ? 81.778 34.751 -85.002 1.00 58.12 302 SER A CA 1
ATOM 2378 C C . SER A 1 302 ? 82.884 33.694 -85.016 1.00 58.12 302 SER A C 1
ATOM 2380 O O . SER A 1 302 ? 82.808 32.698 -84.308 1.00 58.12 302 SER A O 1
ATOM 2382 N N . LYS A 1 303 ? 83.943 33.898 -85.805 1.00 54.59 303 LYS A N 1
ATOM 2383 C CA . LYS A 1 303 ? 85.098 32.986 -85.815 1.00 54.59 303 LYS A CA 1
ATOM 2384 C C . LYS A 1 303 ? 85.726 32.915 -84.422 1.00 54.59 303 LYS A C 1
ATOM 2386 O O . LYS A 1 303 ? 86.396 33.859 -84.016 1.00 54.59 303 LYS A O 1
ATOM 2391 N N . VAL A 1 304 ? 85.564 31.790 -83.735 1.00 49.78 304 VAL A N 1
ATOM 2392 C CA . VAL A 1 304 ? 86.354 31.461 -82.548 1.00 49.78 304 VAL A CA 1
ATOM 2393 C C . VAL A 1 304 ? 87.045 30.125 -82.791 1.00 49.78 304 VAL A C 1
ATOM 2395 O O . VAL A 1 304 ? 86.418 29.130 -83.138 1.00 49.78 304 VAL A O 1
ATOM 2398 N N . SER A 1 305 ? 88.367 30.161 -82.660 1.00 55.94 305 SER A N 1
ATOM 2399 C CA . SER A 1 305 ? 89.288 29.030 -82.667 1.00 55.94 305 SER A CA 1
ATOM 2400 C C . SER A 1 305 ? 89.680 28.798 -81.220 1.00 55.94 305 SER A C 1
ATOM 2402 O O . SER A 1 305 ? 90.272 29.706 -80.646 1.00 55.94 305 SER A O 1
ATOM 2404 N N . GLU A 1 306 ? 89.417 27.621 -80.654 1.00 54.59 306 GLU A N 1
ATOM 2405 C CA . GLU A 1 306 ? 90.033 27.220 -79.387 1.00 54.59 306 GLU A CA 1
ATOM 2406 C C . GLU A 1 306 ? 89.986 25.703 -79.149 1.00 54.59 306 GLU A C 1
ATOM 2408 O O . GLU A 1 306 ? 89.171 24.988 -79.726 1.00 54.59 306 GLU A O 1
ATOM 2413 N N . ASN A 1 307 ? 90.932 25.249 -78.321 1.00 62.00 307 ASN A N 1
ATOM 2414 C CA . ASN A 1 307 ? 91.405 23.878 -78.112 1.00 62.00 307 ASN A CA 1
ATOM 2415 C C . ASN A 1 307 ? 90.290 22.855 -77.797 1.00 62.00 307 ASN A C 1
ATOM 2417 O O . ASN A 1 307 ? 89.620 22.939 -76.768 1.00 62.00 307 ASN A O 1
ATOM 2421 N N . ILE A 1 308 ? 90.126 21.880 -78.692 1.00 67.31 308 ILE A N 1
ATOM 2422 C CA . ILE A 1 308 ? 88.939 21.019 -78.807 1.00 67.31 308 ILE A CA 1
ATOM 2423 C C . ILE A 1 308 ? 89.040 19.767 -77.916 1.00 67.31 308 ILE A C 1
ATOM 2425 O O . ILE A 1 308 ? 88.056 19.365 -77.304 1.00 67.31 308 ILE A O 1
ATOM 2429 N N . GLU A 1 309 ? 90.230 19.182 -77.769 1.00 69.94 309 GLU A N 1
ATOM 2430 C CA . GLU A 1 309 ? 90.393 17.831 -77.204 1.00 69.94 309 GLU A CA 1
ATOM 2431 C C . GLU A 1 309 ? 90.129 17.764 -75.685 1.00 69.94 309 GLU A C 1
ATOM 2433 O O . GLU A 1 309 ? 89.330 16.958 -75.219 1.00 69.94 309 GLU A O 1
ATOM 2438 N N . ALA A 1 310 ? 90.741 18.657 -74.895 1.00 68.81 310 ALA A N 1
ATOM 2439 C CA . ALA A 1 310 ? 90.584 18.662 -73.432 1.00 68.81 310 ALA A CA 1
ATOM 2440 C C . ALA A 1 310 ? 89.158 19.042 -72.991 1.00 68.81 310 ALA A C 1
ATOM 2442 O O . ALA A 1 310 ? 88.681 18.612 -71.942 1.00 68.81 310 ALA A O 1
ATOM 2443 N N . LYS A 1 311 ? 88.467 19.835 -73.816 1.00 73.44 311 LYS A N 1
ATOM 2444 C CA . LYS A 1 311 ? 87.092 20.272 -73.573 1.00 73.44 311 LYS A CA 1
ATOM 2445 C C . LYS A 1 311 ? 86.087 19.176 -73.918 1.00 73.44 311 LYS A C 1
ATOM 2447 O O . LYS A 1 311 ? 85.097 19.044 -73.213 1.00 73.44 311 LYS A O 1
ATOM 2452 N N . ILE A 1 312 ? 86.369 18.362 -74.942 1.00 77.06 312 ILE A N 1
ATOM 2453 C CA . ILE A 1 312 ? 85.591 17.151 -75.236 1.00 77.06 312 ILE A CA 1
ATOM 2454 C C . ILE A 1 312 ? 85.646 16.192 -74.049 1.00 77.06 312 ILE A C 1
ATOM 2456 O O . ILE A 1 312 ? 84.592 15.733 -73.628 1.00 77.06 312 ILE A O 1
ATOM 2460 N N . SER A 1 313 ? 86.825 15.933 -73.473 1.00 79.69 313 SER A N 1
ATOM 2461 C CA . SER A 1 313 ? 86.933 15.037 -72.312 1.00 79.69 313 SER A CA 1
ATOM 2462 C C . SER A 1 313 ? 86.151 15.555 -71.097 1.00 79.69 313 SER A C 1
ATOM 2464 O O . SER A 1 313 ? 85.336 14.815 -70.561 1.00 79.69 313 SER A O 1
ATOM 2466 N N . SER A 1 314 ? 86.297 16.841 -70.738 1.00 80.56 314 SER A N 1
ATOM 2467 C CA . SER A 1 314 ? 85.530 17.470 -69.642 1.00 80.56 314 SER A CA 1
ATOM 2468 C C . SER A 1 314 ? 84.017 17.409 -69.873 1.00 80.56 314 SER A C 1
ATOM 2470 O O . SER A 1 314 ? 83.270 17.036 -68.976 1.00 80.56 314 SER A O 1
ATOM 2472 N N . LEU A 1 315 ? 83.554 17.724 -71.090 1.00 82.56 315 LEU A N 1
ATOM 2473 C CA . LEU A 1 315 ? 82.133 17.657 -71.439 1.00 82.56 315 LEU A CA 1
ATOM 2474 C C . LEU A 1 315 ? 81.604 16.221 -71.426 1.00 82.56 315 LEU A C 1
ATOM 2476 O O . LEU A 1 315 ? 80.441 16.006 -71.112 1.00 82.56 315 LEU A O 1
ATOM 2480 N N . ASN A 1 316 ? 82.423 15.231 -71.776 1.00 86.44 316 ASN A N 1
ATOM 2481 C CA . ASN A 1 316 ? 82.002 13.832 -71.774 1.00 86.44 316 ASN A CA 1
ATOM 2482 C C . ASN A 1 316 ? 81.907 13.270 -70.346 1.00 86.44 316 ASN A C 1
ATOM 2484 O O . ASN A 1 316 ? 81.008 12.474 -70.059 1.00 86.44 316 ASN A O 1
ATOM 2488 N N . ASP A 1 317 ? 82.785 13.726 -69.449 1.00 84.19 317 ASP A N 1
ATOM 2489 C CA . ASP A 1 317 ? 82.693 13.454 -68.014 1.00 84.19 317 ASP A CA 1
ATOM 2490 C C . ASP A 1 317 ? 81.431 14.113 -67.427 1.00 84.19 317 ASP A C 1
ATOM 2492 O O . ASP A 1 317 ? 80.640 13.428 -66.781 1.00 84.19 317 ASP A O 1
ATOM 2496 N N . GLU A 1 318 ? 81.154 15.382 -67.759 1.00 87.12 318 GLU A N 1
ATOM 2497 C CA . GLU A 1 318 ? 79.918 16.093 -67.374 1.00 87.12 318 GLU A CA 1
ATOM 2498 C C . GLU A 1 318 ? 78.646 15.431 -67.945 1.00 87.12 318 GLU A C 1
ATOM 2500 O O . GLU A 1 318 ? 77.638 15.292 -67.256 1.00 87.12 318 GLU A O 1
ATOM 2505 N N . ILE A 1 319 ? 78.671 14.950 -69.192 1.00 87.12 319 ILE A N 1
ATOM 2506 C CA . ILE A 1 319 ? 77.560 14.180 -69.778 1.00 87.12 319 ILE A CA 1
ATOM 2507 C C . ILE A 1 319 ? 77.358 12.865 -69.018 1.00 87.12 319 ILE A C 1
ATOM 2509 O O . ILE A 1 319 ? 76.224 12.410 -68.864 1.00 87.12 319 ILE A O 1
ATOM 2513 N N . SER A 1 320 ? 78.437 12.233 -68.556 1.00 86.50 320 SER A N 1
ATOM 2514 C CA . SER A 1 320 ? 78.366 10.977 -67.809 1.00 86.50 320 SER A CA 1
ATOM 2515 C C . SER A 1 320 ? 77.798 11.190 -66.405 1.00 86.50 320 SER A C 1
ATOM 2517 O O . SER A 1 320 ? 76.942 10.407 -65.989 1.00 86.50 320 SER A O 1
ATOM 2519 N N . THR A 1 321 ? 78.179 12.272 -65.716 1.00 89.38 321 THR A N 1
ATOM 2520 C CA . THR A 1 321 ? 77.591 12.638 -64.417 1.00 89.38 321 THR A CA 1
ATOM 2521 C C . THR A 1 321 ? 76.117 13.003 -64.561 1.00 89.38 321 THR A C 1
ATOM 2523 O O . THR A 1 321 ? 75.289 12.461 -63.836 1.00 89.38 321 THR A O 1
ATOM 2526 N N . VAL A 1 322 ? 75.753 13.810 -65.565 1.00 87.25 322 VAL A N 1
ATOM 2527 C CA . VAL A 1 322 ? 74.349 14.168 -65.833 1.00 87.25 322 VAL A CA 1
ATOM 2528 C C . VAL A 1 322 ? 73.516 12.932 -66.186 1.00 87.25 322 VAL A C 1
ATOM 2530 O O . VAL A 1 322 ? 72.392 12.787 -65.715 1.00 87.25 322 VAL A O 1
ATOM 2533 N N . LYS A 1 323 ? 74.051 11.980 -66.962 1.00 86.88 323 LYS A N 1
ATOM 2534 C CA . LYS A 1 323 ? 73.364 10.703 -67.234 1.00 86.88 323 LYS A CA 1
ATOM 2535 C C . LYS A 1 323 ? 73.147 9.875 -65.971 1.00 86.88 323 LYS A C 1
ATOM 2537 O O . LYS A 1 323 ? 72.103 9.237 -65.846 1.00 86.88 323 LYS A O 1
ATOM 2542 N N . GLN A 1 324 ? 74.117 9.866 -65.061 1.00 88.25 324 GLN A N 1
ATOM 2543 C CA . GLN A 1 324 ? 73.998 9.163 -63.789 1.00 88.25 324 GLN A CA 1
ATOM 2544 C C . GLN A 1 324 ? 72.943 9.817 -62.888 1.00 88.25 324 GLN A C 1
ATOM 2546 O O . GLN A 1 324 ? 72.107 9.108 -62.335 1.00 88.25 324 GLN A O 1
ATOM 2551 N N . GLU A 1 325 ? 72.921 11.147 -62.805 1.00 87.56 325 GLU A N 1
ATOM 2552 C CA . GLU A 1 325 ? 71.901 11.902 -62.068 1.00 87.56 325 GLU A CA 1
ATOM 2553 C C . GLU A 1 325 ? 70.500 11.685 -62.658 1.00 87.56 325 GLU A C 1
ATOM 2555 O O . GLU A 1 325 ? 69.558 11.401 -61.922 1.00 87.56 325 GLU A O 1
ATOM 2560 N N . ILE A 1 326 ? 70.355 11.699 -63.989 1.00 85.50 326 ILE A N 1
ATOM 2561 C CA . ILE A 1 326 ? 69.091 11.367 -64.671 1.00 85.50 326 ILE A CA 1
ATOM 2562 C C . ILE A 1 326 ? 68.653 9.933 -64.343 1.00 85.50 326 ILE A C 1
ATOM 2564 O O . ILE A 1 326 ? 67.467 9.679 -64.128 1.00 85.50 326 ILE A O 1
ATOM 2568 N N . ALA A 1 327 ? 69.589 8.981 -64.291 1.00 85.69 327 ALA A N 1
ATOM 2569 C CA . ALA A 1 327 ? 69.282 7.601 -63.929 1.00 85.69 327 ALA A CA 1
ATOM 2570 C C . ALA A 1 327 ? 68.855 7.469 -62.459 1.00 85.69 327 ALA A C 1
ATOM 2572 O O . ALA A 1 327 ? 67.947 6.692 -62.168 1.00 85.69 327 ALA A O 1
ATOM 2573 N N . GLN A 1 328 ? 69.465 8.228 -61.548 1.00 89.25 328 GLN A N 1
ATOM 2574 C CA . GLN A 1 328 ? 69.087 8.259 -60.136 1.00 89.25 328 GLN A CA 1
ATOM 2575 C C . GLN A 1 328 ? 67.687 8.861 -59.951 1.00 89.25 328 GLN A C 1
ATOM 2577 O O . GLN A 1 328 ? 66.821 8.231 -59.342 1.00 89.25 328 GLN A O 1
ATOM 2582 N N . ILE A 1 329 ? 67.423 10.011 -60.580 1.00 86.75 329 ILE A N 1
ATOM 2583 C CA . ILE A 1 329 ? 66.117 10.680 -60.537 1.00 86.75 329 ILE A CA 1
ATOM 2584 C C . ILE A 1 329 ? 65.019 9.761 -61.088 1.00 86.75 329 ILE A C 1
ATOM 2586 O O . ILE A 1 329 ? 63.977 9.601 -60.455 1.00 86.75 329 ILE A O 1
ATOM 2590 N N . ASN A 1 330 ? 65.244 9.114 -62.236 1.00 85.62 330 ASN A N 1
ATOM 2591 C CA . ASN A 1 330 ? 64.232 8.264 -62.872 1.00 85.62 330 ASN A CA 1
ATOM 2592 C C . ASN A 1 330 ? 63.945 6.962 -62.111 1.00 85.62 330 ASN A C 1
ATOM 2594 O O . ASN A 1 330 ? 62.812 6.476 -62.154 1.00 85.62 330 ASN A O 1
ATOM 2598 N N . ASN A 1 331 ? 64.946 6.377 -61.448 1.00 85.12 331 ASN A N 1
ATOM 2599 C CA . ASN A 1 331 ? 64.802 5.061 -60.824 1.00 85.12 331 ASN A CA 1
ATOM 2600 C C . ASN A 1 331 ? 64.443 5.117 -59.330 1.00 85.12 331 ASN A C 1
ATOM 2602 O O . ASN A 1 331 ? 63.780 4.196 -58.853 1.00 85.12 331 ASN A O 1
ATOM 2606 N N . GLU A 1 332 ? 64.834 6.165 -58.596 1.00 84.81 332 GLU A N 1
ATOM 2607 C CA . GLU A 1 332 ? 64.682 6.222 -57.131 1.00 84.81 332 GLU A CA 1
ATOM 2608 C C . GLU A 1 332 ? 63.781 7.380 -56.667 1.00 84.81 332 GLU A C 1
ATOM 2610 O O . GLU A 1 332 ? 62.741 7.151 -56.032 1.00 84.81 332 GLU A O 1
ATOM 2615 N N . ASP A 1 333 ? 64.124 8.618 -57.027 1.00 85.69 333 ASP A N 1
ATOM 2616 C CA . ASP A 1 333 ? 63.448 9.810 -56.495 1.00 85.69 333 ASP A CA 1
ATOM 2617 C C . ASP A 1 333 ? 62.055 10.014 -57.108 1.00 85.69 333 ASP A C 1
ATOM 2619 O O . ASP A 1 333 ? 61.072 10.252 -56.401 1.00 85.69 333 ASP A O 1
ATOM 2623 N N . LEU A 1 334 ? 61.930 9.860 -58.429 1.00 88.12 334 LEU A N 1
ATOM 2624 C CA . LEU A 1 334 ? 60.668 10.072 -59.133 1.00 88.12 334 LEU A CA 1
ATOM 2625 C C . LEU A 1 334 ? 59.591 9.040 -58.736 1.00 88.12 334 LEU A C 1
ATOM 2627 O O . LEU A 1 334 ? 58.474 9.451 -58.413 1.00 88.12 334 LEU A O 1
ATOM 2631 N N . PRO A 1 335 ? 59.863 7.717 -58.678 1.00 87.44 335 PRO A N 1
ATOM 2632 C CA . PRO A 1 335 ? 58.850 6.743 -58.271 1.00 87.44 335 PRO A CA 1
ATOM 2633 C C . PRO A 1 335 ? 58.403 6.886 -56.811 1.00 87.44 335 PRO A C 1
ATOM 2635 O O . PRO A 1 335 ? 57.239 6.617 -56.507 1.00 87.44 335 PRO A O 1
ATOM 2638 N N . SER A 1 336 ? 59.301 7.275 -55.899 1.00 87.12 336 SER A N 1
ATOM 2639 C CA . SER A 1 336 ? 58.959 7.469 -54.483 1.00 87.12 336 SER A CA 1
ATOM 2640 C C . SER A 1 336 ? 58.083 8.709 -54.284 1.00 87.12 336 SER A C 1
ATOM 2642 O O . SER A 1 336 ? 57.035 8.613 -53.641 1.00 87.12 336 SER A O 1
ATOM 2644 N N . LEU A 1 337 ? 58.423 9.829 -54.932 1.00 89.06 337 LEU A N 1
ATOM 2645 C CA . LEU A 1 337 ? 57.622 11.053 -54.890 1.00 89.06 337 LEU A CA 1
ATOM 2646 C C . LEU A 1 337 ? 56.249 10.875 -55.556 1.00 89.06 337 LEU A C 1
ATOM 2648 O O . LEU A 1 337 ? 55.240 11.325 -55.014 1.00 89.06 337 LEU A O 1
ATOM 2652 N N . LEU A 1 338 ? 56.182 10.170 -56.692 1.00 89.31 338 LEU A N 1
ATOM 2653 C CA . LEU A 1 338 ? 54.914 9.867 -57.365 1.00 89.31 338 LEU A CA 1
ATOM 2654 C C . LEU A 1 338 ? 54.000 8.975 -56.516 1.00 89.31 338 LEU A C 1
ATOM 2656 O O . LEU A 1 338 ? 52.788 9.177 -56.526 1.00 89.31 338 LEU A O 1
ATOM 2660 N N . LYS A 1 339 ? 54.553 8.022 -55.753 1.00 88.50 339 LYS A N 1
ATOM 2661 C CA . LYS A 1 339 ? 53.770 7.198 -54.814 1.00 88.50 339 LYS A CA 1
ATOM 2662 C C . LYS A 1 339 ? 53.181 8.027 -53.676 1.00 88.50 339 LYS A C 1
ATOM 2664 O O . LYS A 1 339 ? 52.005 7.859 -53.365 1.00 88.50 339 LYS A O 1
ATOM 2669 N N . GLU A 1 340 ? 53.960 8.925 -53.075 1.00 88.94 340 GLU A N 1
ATOM 2670 C CA . GLU A 1 340 ? 53.449 9.838 -52.042 1.00 88.94 340 GLU A CA 1
ATOM 2671 C C . GLU A 1 340 ? 52.395 10.794 -52.613 1.00 88.94 340 GLU A C 1
ATOM 2673 O O . GLU A 1 340 ? 51.335 10.992 -52.017 1.00 88.94 340 GLU A O 1
ATOM 2678 N N . HIS A 1 341 ? 52.615 11.312 -53.823 1.00 89.25 341 HIS A N 1
ATOM 2679 C CA . HIS A 1 341 ? 51.639 12.167 -54.487 1.00 89.25 341 HIS A CA 1
ATOM 2680 C C . HIS A 1 341 ? 50.338 11.419 -54.819 1.00 89.25 341 HIS A C 1
ATOM 2682 O O . HIS A 1 341 ? 49.253 11.948 -54.591 1.00 89.25 341 HIS A O 1
ATOM 2688 N N . ALA A 1 342 ? 50.423 10.164 -55.267 1.00 89.06 342 ALA A N 1
ATOM 2689 C CA . ALA A 1 342 ? 49.260 9.315 -55.516 1.00 89.06 342 ALA A CA 1
ATOM 2690 C C . ALA A 1 342 ? 48.474 8.997 -54.234 1.00 89.06 342 ALA A C 1
ATOM 2692 O O . ALA A 1 342 ? 47.243 8.971 -54.252 1.00 89.06 342 ALA A O 1
ATOM 2693 N N . ARG A 1 343 ? 49.166 8.795 -53.103 1.00 87.56 343 ARG A N 1
ATOM 2694 C CA . ARG A 1 343 ? 48.526 8.629 -51.787 1.00 87.56 343 ARG A CA 1
ATOM 2695 C C . ARG A 1 343 ? 47.761 9.882 -51.379 1.00 87.56 343 ARG A C 1
ATOM 2697 O O . ARG A 1 343 ? 46.606 9.773 -50.978 1.00 87.56 343 ARG A O 1
ATOM 2704 N N . LEU A 1 344 ? 48.371 11.058 -51.530 1.00 89.06 344 LEU A N 1
ATOM 2705 C CA . LEU A 1 344 ? 47.712 12.338 -51.254 1.00 89.06 344 LEU A CA 1
ATOM 2706 C C . LEU A 1 344 ? 46.528 12.591 -52.193 1.00 89.06 344 LEU A C 1
ATOM 2708 O O . LEU A 1 344 ? 45.499 13.084 -51.745 1.00 89.06 344 LEU A O 1
ATOM 2712 N N . PHE A 1 345 ? 46.645 12.213 -53.467 1.00 87.75 345 PHE A N 1
ATOM 2713 C CA . PHE A 1 345 ? 45.560 12.316 -54.442 1.00 87.75 345 PHE A CA 1
ATOM 2714 C C . PHE A 1 345 ? 44.363 11.422 -54.081 1.00 87.75 345 PHE A C 1
ATOM 2716 O O . PHE A 1 345 ? 43.218 11.844 -54.207 1.00 87.75 345 PHE A O 1
ATOM 2723 N N . ALA A 1 346 ? 44.616 10.204 -53.593 1.00 88.44 346 ALA A N 1
ATOM 2724 C CA . ALA A 1 346 ? 43.568 9.273 -53.177 1.00 88.44 346 ALA A CA 1
ATOM 2725 C C . ALA A 1 346 ? 42.983 9.577 -51.783 1.00 88.44 346 ALA A C 1
ATOM 2727 O O . ALA A 1 346 ? 41.881 9.123 -51.475 1.00 88.44 346 ALA A O 1
ATOM 2728 N N . ALA A 1 347 ? 43.688 10.335 -50.936 1.00 88.50 347 ALA A N 1
ATOM 2729 C CA . ALA A 1 347 ? 43.279 10.583 -49.554 1.00 88.50 347 ALA A CA 1
ATOM 2730 C C . ALA A 1 347 ? 41.876 11.217 -49.417 1.00 88.50 347 ALA A C 1
ATOM 2732 O O . ALA A 1 347 ? 41.104 10.716 -48.603 1.00 88.50 347 ALA A O 1
ATOM 2733 N N . PRO A 1 348 ? 41.472 12.233 -50.211 1.00 89.25 348 PRO A N 1
ATOM 2734 C CA . PRO A 1 348 ? 40.118 12.786 -50.140 1.00 89.25 348 PRO A CA 1
ATOM 2735 C C . PRO A 1 348 ? 39.016 11.774 -50.471 1.00 89.25 348 PRO A C 1
ATOM 2737 O O . PRO A 1 348 ? 37.948 11.831 -49.871 1.00 89.25 348 PRO A O 1
ATOM 2740 N N . ALA A 1 349 ? 39.267 10.840 -51.396 1.00 86.06 349 ALA A N 1
ATOM 2741 C CA . ALA A 1 349 ? 38.300 9.801 -51.747 1.00 86.06 349 ALA A CA 1
ATOM 2742 C C . ALA A 1 349 ? 38.105 8.812 -50.586 1.00 86.06 349 ALA A C 1
ATOM 2744 O O . ALA A 1 349 ? 36.974 8.520 -50.211 1.00 86.06 349 ALA A O 1
ATOM 2745 N N . VAL A 1 350 ? 39.206 8.384 -49.956 1.00 85.88 350 VAL A N 1
ATOM 2746 C CA . VAL A 1 350 ? 39.170 7.525 -48.759 1.00 85.88 350 VAL A CA 1
ATOM 2747 C C . VAL A 1 350 ? 38.472 8.225 -47.596 1.00 85.88 350 VAL A C 1
ATOM 2749 O O . VAL A 1 350 ? 37.638 7.621 -46.930 1.00 85.88 350 VAL A O 1
ATOM 2752 N N . MET A 1 351 ? 38.780 9.503 -47.362 1.00 88.12 351 MET A N 1
ATOM 2753 C CA . MET A 1 351 ? 38.127 10.289 -46.313 1.00 88.12 351 MET A CA 1
ATOM 2754 C C . MET A 1 351 ? 36.622 10.411 -46.555 1.00 88.12 351 MET A C 1
ATOM 2756 O O . MET A 1 351 ? 35.852 10.181 -45.634 1.00 88.12 351 MET A O 1
ATOM 2760 N N . ALA A 1 352 ? 36.192 10.687 -47.789 1.00 87.00 352 ALA A N 1
ATOM 2761 C CA . ALA A 1 352 ? 34.772 10.772 -48.121 1.00 87.00 352 ALA A CA 1
ATOM 2762 C C . ALA A 1 352 ? 34.030 9.434 -47.925 1.00 87.00 352 ALA A C 1
ATOM 2764 O O . ALA A 1 352 ? 32.875 9.426 -47.496 1.00 87.00 352 ALA A O 1
ATOM 2765 N N . ASP A 1 353 ? 34.680 8.303 -48.215 1.00 84.44 353 ASP A N 1
ATOM 2766 C CA . ASP A 1 353 ? 34.117 6.975 -47.957 1.00 84.44 353 ASP A CA 1
ATOM 2767 C C . ASP A 1 353 ? 33.989 6.682 -46.456 1.00 84.44 353 ASP A C 1
ATOM 2769 O O . ASP A 1 353 ? 32.946 6.183 -46.026 1.00 84.44 353 ASP A O 1
ATOM 2773 N N . LEU A 1 354 ? 35.005 7.033 -45.660 1.00 85.94 354 LEU A N 1
ATOM 2774 C CA . LEU A 1 354 ? 34.962 6.911 -44.200 1.00 85.94 354 LEU A CA 1
ATOM 2775 C C . LEU A 1 354 ? 33.895 7.829 -43.594 1.00 85.94 354 LEU A C 1
ATOM 2777 O O . LEU A 1 354 ? 33.121 7.384 -42.752 1.00 85.94 354 LEU A O 1
ATOM 2781 N N . ASP A 1 355 ? 33.790 9.075 -44.058 1.00 90.81 355 ASP A N 1
ATOM 2782 C CA . ASP A 1 355 ? 32.754 10.019 -43.625 1.00 90.81 355 ASP A CA 1
ATOM 2783 C C . ASP A 1 355 ? 31.348 9.484 -43.941 1.00 90.81 355 ASP A C 1
ATOM 2785 O O . ASP A 1 355 ? 30.427 9.615 -43.130 1.00 90.81 355 ASP A O 1
ATOM 2789 N N . ARG A 1 356 ? 31.168 8.826 -45.097 1.00 86.25 356 ARG A N 1
ATOM 2790 C CA . ARG A 1 356 ? 29.910 8.150 -45.452 1.00 86.25 356 ARG A CA 1
ATOM 2791 C C . ARG A 1 356 ? 29.602 6.995 -44.497 1.00 86.25 356 ARG A C 1
ATOM 2793 O O . ARG A 1 356 ? 28.451 6.853 -44.084 1.00 86.25 356 ARG A O 1
ATOM 2800 N N . GLU A 1 357 ? 30.593 6.174 -44.163 1.00 85.12 357 GLU A N 1
ATOM 2801 C CA . GLU A 1 357 ? 30.430 5.049 -43.233 1.00 85.12 357 GLU A CA 1
ATOM 2802 C C . GLU A 1 357 ? 30.115 5.534 -41.810 1.00 85.12 357 GLU A C 1
ATOM 2804 O O . GLU A 1 357 ? 29.178 5.026 -41.193 1.00 85.12 357 GLU A O 1
ATOM 2809 N N . ILE A 1 358 ? 30.797 6.580 -41.331 1.00 86.75 358 ILE A N 1
ATOM 2810 C CA . ILE A 1 358 ? 30.504 7.236 -40.047 1.00 86.75 358 ILE A CA 1
ATOM 2811 C C . ILE A 1 358 ? 29.068 7.770 -40.042 1.00 86.75 358 ILE A C 1
ATOM 2813 O O . ILE A 1 358 ? 28.294 7.439 -39.147 1.00 86.75 358 ILE A O 1
ATOM 2817 N N . ALA A 1 359 ? 28.655 8.509 -41.077 1.00 84.69 359 ALA A N 1
ATOM 2818 C CA . ALA A 1 359 ? 27.293 9.037 -41.167 1.00 84.69 359 ALA A CA 1
ATOM 2819 C C . ALA A 1 359 ? 26.222 7.927 -41.194 1.00 84.69 359 ALA A C 1
ATOM 2821 O O . ALA A 1 359 ? 25.122 8.086 -40.653 1.00 84.69 359 ALA A O 1
ATOM 2822 N N . GLN A 1 360 ? 26.524 6.784 -41.817 1.00 84.19 360 GLN A N 1
ATOM 2823 C CA . GLN A 1 360 ? 25.649 5.616 -41.804 1.00 84.19 360 GLN A CA 1
ATOM 2824 C C . GLN A 1 360 ? 25.559 4.990 -40.405 1.00 84.19 360 GLN A C 1
ATOM 2826 O O . GLN A 1 360 ? 24.455 4.658 -39.963 1.00 84.19 360 GLN A O 1
ATOM 2831 N N . GLN A 1 361 ? 26.683 4.865 -39.697 1.00 86.12 361 GLN A N 1
ATOM 2832 C CA . GLN A 1 361 ? 26.724 4.376 -38.317 1.00 86.12 361 GLN A CA 1
ATOM 2833 C C . GLN A 1 361 ? 25.982 5.309 -37.355 1.00 86.12 361 GLN A C 1
ATOM 2835 O O . GLN A 1 361 ? 25.146 4.830 -36.591 1.00 86.12 361 GLN A O 1
ATOM 2840 N N . ASP A 1 362 ? 26.177 6.625 -37.454 1.00 89.00 362 ASP A N 1
ATOM 2841 C CA . ASP A 1 362 ? 25.463 7.624 -36.646 1.00 89.00 362 ASP A CA 1
ATOM 2842 C C . ASP A 1 362 ? 23.946 7.525 -36.839 1.00 89.00 362 ASP A C 1
ATOM 2844 O O . ASP A 1 362 ? 23.162 7.584 -35.885 1.00 89.00 362 ASP A O 1
ATOM 2848 N N . ARG A 1 363 ? 23.503 7.299 -38.081 1.00 86.75 363 ARG A N 1
ATOM 2849 C CA . ARG A 1 363 ? 22.087 7.068 -38.380 1.00 86.75 363 ARG A CA 1
ATOM 2850 C C . ARG A 1 363 ? 21.564 5.791 -37.720 1.00 86.75 363 ARG A C 1
ATOM 2852 O O . ARG A 1 363 ? 20.416 5.779 -37.273 1.00 86.75 363 ARG A O 1
ATOM 2859 N N . PHE A 1 364 ? 22.351 4.716 -37.681 1.00 84.69 364 PHE A N 1
ATOM 2860 C CA . PHE A 1 364 ? 21.959 3.491 -36.980 1.00 84.69 364 PHE A CA 1
ATOM 2861 C C . PHE A 1 364 ? 21.927 3.688 -35.465 1.00 84.69 364 PHE A C 1
ATOM 2863 O O . PHE A 1 364 ? 20.940 3.287 -34.851 1.00 84.69 364 PHE A O 1
ATOM 2870 N N . ALA A 1 365 ? 22.933 4.348 -34.888 1.00 88.50 365 ALA A N 1
ATOM 2871 C CA . ALA A 1 365 ? 22.991 4.668 -33.465 1.00 88.50 365 ALA A CA 1
ATOM 2872 C C . ALA A 1 365 ? 21.769 5.494 -33.034 1.00 88.50 365 ALA A C 1
ATOM 2874 O O . ALA A 1 365 ? 21.048 5.101 -32.121 1.00 88.50 365 ALA A O 1
ATOM 2875 N N . SER A 1 366 ? 21.432 6.547 -33.785 1.00 89.62 366 SER A N 1
ATOM 2876 C CA . SER A 1 366 ? 20.247 7.371 -33.516 1.00 89.62 366 SER A CA 1
ATOM 2877 C C . SER A 1 366 ? 18.941 6.563 -33.517 1.00 89.62 366 SER A C 1
ATOM 2879 O O . SER A 1 366 ? 18.068 6.793 -32.679 1.00 89.62 366 SER A O 1
ATOM 2881 N N . LYS A 1 367 ? 18.796 5.578 -34.415 1.00 87.75 367 LYS A N 1
ATOM 2882 C CA . LYS A 1 367 ? 17.618 4.692 -34.429 1.00 87.75 367 LYS A CA 1
ATOM 2883 C C . LYS A 1 367 ? 17.622 3.665 -33.306 1.00 87.75 367 LYS A C 1
ATOM 2885 O O . LYS A 1 367 ? 16.553 3.304 -32.818 1.00 87.75 367 LYS A O 1
ATOM 2890 N N . GLN A 1 368 ? 18.793 3.166 -32.921 1.00 88.88 368 GLN A N 1
ATOM 2891 C CA . GLN A 1 368 ? 18.928 2.293 -31.757 1.00 88.88 368 GLN A CA 1
ATOM 2892 C C . GLN A 1 368 ? 18.532 3.042 -30.483 1.00 88.88 368 GLN A C 1
ATOM 2894 O O . GLN A 1 368 ? 17.749 2.506 -29.705 1.00 88.88 368 GLN A O 1
ATOM 2899 N N . ASP A 1 369 ? 18.967 4.291 -30.321 1.00 92.44 369 ASP A N 1
ATOM 2900 C CA . ASP A 1 369 ? 18.590 5.142 -29.189 1.00 92.44 369 ASP A CA 1
ATOM 2901 C C . ASP A 1 369 ? 17.077 5.374 -29.116 1.00 92.44 369 ASP A C 1
ATOM 2903 O O . ASP A 1 369 ? 16.487 5.289 -28.038 1.00 92.44 369 ASP A O 1
ATOM 2907 N N . GLU A 1 370 ? 16.417 5.601 -30.255 1.00 90.75 370 GLU A N 1
ATOM 2908 C CA . GLU A 1 370 ? 14.956 5.731 -30.323 1.00 90.75 370 GLU A CA 1
ATOM 2909 C C . GLU A 1 370 ? 14.252 4.454 -29.827 1.00 90.75 370 GLU A C 1
ATOM 2911 O O . GLU A 1 370 ? 13.351 4.513 -28.984 1.00 90.75 370 GLU A O 1
ATOM 2916 N N . ILE A 1 371 ? 14.704 3.281 -30.281 1.00 92.00 371 ILE A N 1
ATOM 2917 C CA . ILE A 1 371 ? 14.162 1.984 -29.848 1.00 92.00 371 ILE A CA 1
ATOM 2918 C C . ILE A 1 371 ? 14.422 1.752 -28.357 1.00 92.00 371 ILE A C 1
ATOM 2920 O O . ILE A 1 371 ? 13.502 1.382 -27.624 1.00 92.00 371 ILE A O 1
ATOM 2924 N N . CYS A 1 372 ? 15.642 2.010 -27.888 1.00 92.19 372 CYS A N 1
ATOM 2925 C CA . CYS A 1 372 ? 16.018 1.911 -26.480 1.00 92.19 372 CYS A CA 1
ATOM 2926 C C . CYS A 1 372 ? 15.174 2.839 -25.601 1.00 92.19 372 CYS A C 1
ATOM 2928 O O . CYS A 1 372 ? 14.733 2.429 -24.527 1.00 92.19 372 CYS A O 1
ATOM 2930 N N . SER A 1 373 ? 14.893 4.060 -26.059 1.00 93.75 373 SER A N 1
ATOM 2931 C CA . SER A 1 373 ? 14.023 5.014 -25.369 1.00 93.75 373 SER A CA 1
ATOM 2932 C C . SER A 1 373 ? 12.593 4.478 -25.240 1.00 93.75 373 SER A C 1
ATOM 2934 O O . SER A 1 373 ? 12.021 4.475 -24.145 1.00 93.75 373 SER A O 1
ATOM 2936 N N . HIS A 1 374 ? 12.029 3.921 -26.320 1.00 92.50 374 HIS A N 1
ATOM 2937 C CA . HIS A 1 374 ? 10.706 3.293 -26.275 1.00 92.50 374 HIS A CA 1
ATOM 2938 C C . HIS A 1 374 ? 10.650 2.088 -25.326 1.00 92.50 374 HIS A C 1
ATOM 2940 O O . HIS A 1 374 ? 9.709 2.001 -24.535 1.00 92.50 374 HIS A O 1
ATOM 2946 N N . LEU A 1 375 ? 11.654 1.205 -25.360 1.00 93.19 375 LEU A N 1
ATOM 2947 C CA . LEU A 1 375 ? 11.746 0.048 -24.461 1.00 93.19 375 LEU A CA 1
ATOM 2948 C C . LEU A 1 375 ? 11.935 0.464 -23.001 1.00 93.19 375 LEU A C 1
ATOM 2950 O O . LEU A 1 375 ? 11.316 -0.108 -22.109 1.00 93.19 375 LEU A O 1
ATOM 2954 N N . THR A 1 376 ? 12.751 1.487 -22.745 1.00 94.94 376 THR A N 1
ATOM 2955 C CA . THR A 1 376 ? 12.969 2.019 -21.392 1.00 94.94 376 THR A CA 1
ATOM 2956 C C . THR A 1 376 ? 11.678 2.589 -20.825 1.00 94.94 376 THR A C 1
ATOM 2958 O O . THR A 1 376 ? 11.337 2.321 -19.676 1.00 94.94 376 THR A O 1
ATOM 2961 N N . ARG A 1 377 ? 10.913 3.321 -21.641 1.00 94.62 377 ARG A N 1
ATOM 2962 C CA . ARG A 1 377 ? 9.599 3.837 -21.250 1.00 94.62 377 ARG A CA 1
ATOM 2963 C C . ARG A 1 377 ? 8.613 2.711 -20.935 1.00 94.62 377 ARG A C 1
ATOM 2965 O O . ARG A 1 377 ? 7.942 2.796 -19.914 1.00 94.62 377 ARG A O 1
ATOM 2972 N N . GLN A 1 378 ? 8.552 1.677 -21.776 1.00 93.56 378 GLN A N 1
ATOM 2973 C CA . GLN A 1 378 ? 7.701 0.503 -21.550 1.00 93.56 378 GLN A CA 1
ATOM 2974 C C . GLN A 1 378 ? 8.102 -0.247 -20.268 1.00 93.56 378 GLN A C 1
ATOM 2976 O O . GLN A 1 378 ? 7.260 -0.642 -19.467 1.00 93.56 378 GLN A O 1
ATOM 2981 N N . LYS A 1 379 ? 9.403 -0.412 -20.020 1.00 94.44 379 LYS A N 1
ATOM 2982 C CA . LYS A 1 379 ? 9.894 -1.014 -18.778 1.00 94.44 379 LYS A CA 1
ATOM 2983 C C . LYS A 1 379 ? 9.505 -0.178 -17.557 1.00 94.44 379 LYS A C 1
ATOM 2985 O O . LYS A 1 379 ? 8.974 -0.722 -16.595 1.00 94.44 379 LYS A O 1
ATOM 2990 N N . ALA A 1 380 ? 9.723 1.134 -17.611 1.00 95.88 380 ALA A N 1
ATOM 2991 C CA . ALA A 1 380 ? 9.393 2.039 -16.515 1.00 95.88 380 ALA A CA 1
ATOM 2992 C C . ALA A 1 380 ? 7.887 2.057 -16.201 1.00 95.88 380 ALA A C 1
ATOM 2994 O O . ALA A 1 380 ? 7.505 2.142 -15.035 1.00 95.88 380 ALA A O 1
ATOM 2995 N N . SER A 1 381 ? 7.017 1.953 -17.211 1.00 93.56 381 SER A N 1
ATOM 2996 C CA . SER A 1 381 ? 5.571 1.879 -16.985 1.00 93.56 381 SER A CA 1
ATOM 2997 C C . SER A 1 381 ? 5.153 0.567 -16.319 1.00 93.56 381 SER A C 1
ATOM 2999 O O . SER A 1 381 ? 4.354 0.602 -15.383 1.00 93.56 381 SER A O 1
ATOM 3001 N N . PHE A 1 382 ? 5.734 -0.572 -16.715 1.00 93.94 382 PHE A N 1
ATOM 3002 C CA . PHE A 1 382 ? 5.514 -1.844 -16.017 1.00 93.94 382 PHE A CA 1
ATOM 3003 C C . PHE A 1 382 ? 6.036 -1.822 -14.576 1.00 93.94 382 PHE A C 1
ATOM 3005 O O . PHE A 1 382 ? 5.338 -2.273 -13.669 1.00 93.94 382 PHE A O 1
ATOM 3012 N N . GLU A 1 383 ? 7.219 -1.250 -14.341 1.00 96.44 383 GLU A N 1
ATOM 3013 C CA . GLU A 1 383 ? 7.768 -1.081 -12.990 1.00 96.44 383 GLU A CA 1
ATOM 3014 C C . GLU A 1 383 ? 6.866 -0.199 -12.118 1.00 96.44 383 GLU A C 1
ATOM 3016 O O . GLU A 1 383 ? 6.649 -0.506 -10.948 1.00 96.44 383 GLU A O 1
ATOM 3021 N N . LEU A 1 384 ? 6.276 0.862 -12.676 1.00 94.94 384 LEU A N 1
ATOM 3022 C CA . LEU A 1 384 ? 5.337 1.722 -11.953 1.00 94.94 384 LEU A CA 1
ATOM 3023 C C . LEU A 1 384 ? 4.054 0.976 -11.566 1.00 94.94 384 LEU A C 1
ATOM 3025 O O . LEU A 1 384 ? 3.575 1.122 -10.442 1.00 94.94 384 LEU A O 1
ATOM 3029 N N . ILE A 1 385 ? 3.517 0.158 -12.474 1.00 94.25 385 ILE A N 1
ATOM 3030 C CA . ILE A 1 385 ? 2.360 -0.707 -12.208 1.00 94.25 385 ILE A CA 1
ATOM 3031 C C . ILE A 1 385 ? 2.689 -1.701 -11.091 1.00 94.25 385 ILE A C 1
ATOM 3033 O O . ILE A 1 385 ? 1.916 -1.846 -10.146 1.00 94.25 385 ILE A O 1
ATOM 3037 N N . GLN A 1 386 ? 3.852 -2.349 -11.161 1.00 94.19 386 GLN A N 1
ATOM 3038 C CA . GLN A 1 386 ? 4.307 -3.270 -10.123 1.00 94.19 386 GLN A CA 1
ATOM 3039 C C . GLN A 1 386 ? 4.454 -2.563 -8.767 1.00 94.19 386 GLN A C 1
ATOM 3041 O O . GLN A 1 386 ? 3.949 -3.053 -7.760 1.00 94.19 386 GLN A O 1
ATOM 3046 N N . LEU A 1 387 ? 5.074 -1.380 -8.737 1.00 96.00 387 LEU A N 1
ATOM 3047 C CA . LEU A 1 387 ? 5.199 -0.574 -7.522 1.00 96.00 387 LEU A CA 1
ATOM 3048 C C . LEU A 1 387 ? 3.836 -0.183 -6.942 1.00 96.00 387 LEU A C 1
ATOM 3050 O O . LEU A 1 387 ? 3.679 -0.165 -5.720 1.00 96.00 387 LEU A O 1
ATOM 3054 N N . ALA A 1 388 ? 2.844 0.108 -7.788 1.00 93.75 388 ALA A N 1
ATOM 3055 C CA . ALA A 1 388 ? 1.483 0.379 -7.338 1.00 93.75 388 ALA A CA 1
ATOM 3056 C C . ALA A 1 388 ? 0.895 -0.842 -6.608 1.00 93.75 388 ALA A C 1
ATOM 3058 O O . ALA A 1 388 ? 0.433 -0.694 -5.473 1.00 93.75 388 ALA A O 1
ATOM 3059 N N . TYR A 1 389 ? 1.014 -2.044 -7.183 1.00 93.44 389 TYR A N 1
ATOM 3060 C CA . TYR A 1 389 ? 0.595 -3.297 -6.542 1.00 93.44 389 TYR A CA 1
ATOM 3061 C C . TYR A 1 389 ? 1.330 -3.579 -5.229 1.00 93.44 389 TYR A C 1
ATOM 3063 O O . TYR A 1 389 ? 0.695 -3.894 -4.223 1.00 93.44 389 TYR A O 1
ATOM 3071 N N . ASP A 1 390 ? 2.653 -3.428 -5.207 1.00 95.12 390 ASP A N 1
ATOM 3072 C CA . ASP A 1 390 ? 3.460 -3.662 -4.007 1.00 95.12 390 ASP A CA 1
ATOM 3073 C C . ASP A 1 390 ? 3.100 -2.675 -2.889 1.00 95.12 390 ASP A C 1
ATOM 3075 O O . ASP A 1 390 ? 3.014 -3.044 -1.711 1.00 95.12 390 ASP A O 1
ATOM 3079 N N . SER A 1 391 ? 2.845 -1.414 -3.250 1.00 93.62 391 SER A N 1
ATOM 3080 C CA . SER A 1 391 ? 2.409 -0.390 -2.303 1.00 93.62 391 SER A CA 1
ATOM 3081 C C . SER A 1 391 ? 1.028 -0.703 -1.728 1.00 93.62 391 SER A C 1
ATOM 3083 O O . SER A 1 391 ? 0.844 -0.603 -0.513 1.00 93.62 391 SER A O 1
ATOM 3085 N N . GLU A 1 392 ? 0.086 -1.149 -2.564 1.00 94.12 392 GLU A N 1
ATOM 3086 C CA . GLU A 1 392 ? -1.248 -1.567 -2.142 1.00 94.12 392 GLU A CA 1
ATOM 3087 C C . GLU A 1 392 ? -1.161 -2.781 -1.207 1.00 94.12 392 GLU A C 1
ATOM 3089 O O . GLU A 1 392 ? -1.715 -2.760 -0.107 1.00 94.12 392 GLU A O 1
ATOM 3094 N N . LEU A 1 393 ? -0.386 -3.802 -1.580 1.00 93.88 393 LEU A N 1
ATOM 3095 C CA . LEU A 1 393 ? -0.173 -4.993 -0.762 1.00 93.88 393 LEU A CA 1
ATOM 3096 C C . LEU A 1 393 ? 0.417 -4.644 0.608 1.00 93.88 393 LEU A C 1
ATOM 3098 O O . LEU A 1 393 ? -0.003 -5.200 1.624 1.00 93.88 393 LEU A O 1
ATOM 3102 N N . LYS A 1 394 ? 1.383 -3.720 0.658 1.00 95.31 394 LYS A N 1
ATOM 3103 C CA . LYS A 1 394 ? 1.948 -3.247 1.926 1.00 95.31 394 LYS A CA 1
ATOM 3104 C C . LYS A 1 394 ? 0.880 -2.586 2.796 1.00 95.31 394 LYS A C 1
ATOM 3106 O O . LYS A 1 394 ? 0.800 -2.892 3.981 1.00 95.31 394 LYS A O 1
ATOM 3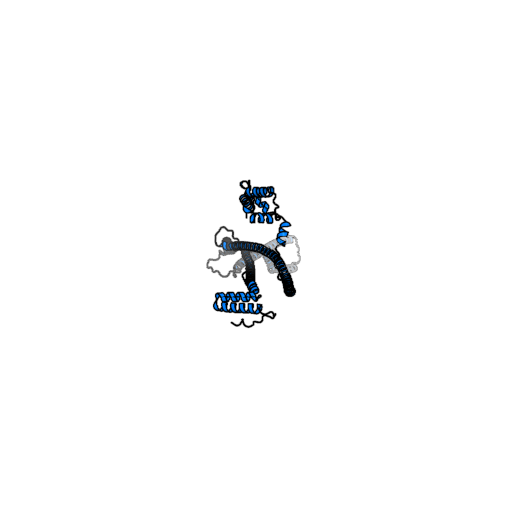111 N N . LYS A 1 395 ? 0.026 -1.739 2.213 1.00 92.88 395 LYS A N 1
ATOM 3112 C CA . LYS A 1 395 ? -1.084 -1.106 2.941 1.00 92.88 395 LYS A CA 1
ATOM 3113 C C . LYS A 1 395 ? -2.088 -2.128 3.460 1.00 92.88 395 LYS A C 1
ATOM 3115 O O . LYS A 1 395 ? -2.499 -2.020 4.610 1.00 92.88 395 LYS A O 1
ATOM 3120 N N . HIS A 1 396 ? -2.429 -3.140 2.667 1.00 92.12 396 HIS A N 1
ATOM 3121 C CA . HIS A 1 396 ? -3.309 -4.225 3.109 1.00 92.12 396 HIS A CA 1
ATOM 3122 C C . HIS A 1 396 ? -2.714 -5.014 4.271 1.00 92.12 396 HIS A C 1
ATOM 3124 O O . HIS A 1 396 ? -3.424 -5.299 5.231 1.00 92.12 396 HIS A O 1
ATOM 3130 N N . LYS A 1 397 ? -1.409 -5.309 4.235 1.00 94.75 397 LYS A N 1
ATOM 3131 C CA . LYS A 1 397 ? -0.704 -5.952 5.355 1.00 94.75 397 LYS A CA 1
ATOM 3132 C C . LYS A 1 397 ? -0.723 -5.085 6.613 1.00 94.75 397 LYS A C 1
ATOM 3134 O O . LYS A 1 397 ? -1.029 -5.596 7.684 1.00 94.75 397 LYS A O 1
ATOM 3139 N N . ASP A 1 398 ? -0.463 -3.784 6.485 1.00 95.69 398 ASP A N 1
ATOM 3140 C CA . ASP A 1 398 ? -0.515 -2.852 7.618 1.00 95.69 398 ASP A CA 1
ATOM 3141 C C . ASP A 1 398 ? -1.924 -2.810 8.241 1.00 95.69 398 ASP A C 1
ATOM 3143 O O . ASP A 1 398 ? -2.068 -2.887 9.462 1.00 95.69 398 ASP A O 1
ATOM 3147 N N . ILE A 1 399 ? -2.970 -2.732 7.407 1.00 92.25 399 ILE A N 1
ATOM 3148 C CA . ILE A 1 399 ? -4.374 -2.762 7.848 1.00 92.25 399 ILE A CA 1
ATOM 3149 C C . ILE A 1 399 ? -4.697 -4.097 8.520 1.00 92.25 399 ILE A C 1
ATOM 3151 O O . ILE A 1 399 ? -5.332 -4.112 9.571 1.00 92.25 399 ILE A O 1
ATOM 3155 N N . HIS A 1 400 ? -4.247 -5.213 7.948 1.00 92.75 400 HIS A N 1
ATOM 3156 C CA . HIS A 1 400 ? -4.449 -6.539 8.519 1.00 92.75 400 HIS A CA 1
ATOM 3157 C C . HIS A 1 400 ? -3.836 -6.646 9.920 1.00 92.75 400 HIS A C 1
ATOM 3159 O O . HIS A 1 400 ? -4.557 -6.985 10.854 1.00 92.75 400 HIS A O 1
ATOM 3165 N N . CYS A 1 401 ? -2.576 -6.238 10.102 1.00 95.44 401 CYS A N 1
ATOM 3166 C CA . CYS A 1 401 ? -1.931 -6.210 11.419 1.00 95.44 401 CYS A CA 1
ATOM 3167 C C . CYS A 1 401 ? -2.694 -5.323 12.420 1.00 95.44 401 CYS A C 1
ATOM 3169 O O . CYS A 1 401 ? -2.858 -5.682 13.584 1.00 95.44 401 CYS A O 1
ATOM 3171 N N . GLN A 1 402 ? -3.184 -4.156 11.986 1.00 94.19 402 GLN A N 1
ATOM 3172 C CA . GLN A 1 402 ? -3.988 -3.278 12.846 1.00 94.19 402 GLN A CA 1
ATOM 3173 C C . GLN A 1 402 ? -5.314 -3.928 13.261 1.00 94.19 402 GLN A C 1
ATOM 3175 O O . GLN A 1 402 ? -5.716 -3.809 14.419 1.00 94.19 402 GLN A O 1
ATOM 3180 N N . LEU A 1 403 ? -5.984 -4.621 12.338 1.00 93.44 403 LEU A N 1
ATOM 3181 C CA . LEU A 1 403 ? -7.219 -5.349 12.621 1.00 93.44 403 LEU A CA 1
ATOM 3182 C C . LEU A 1 403 ? -6.972 -6.539 13.553 1.00 93.44 403 LEU A C 1
ATOM 3184 O O . LEU A 1 403 ? -7.765 -6.750 14.466 1.00 93.44 403 LEU A O 1
ATOM 3188 N N . GLU A 1 404 ? -5.877 -7.279 13.378 1.00 96.19 404 GLU A N 1
ATOM 3189 C CA . GLU A 1 404 ? -5.493 -8.370 14.282 1.00 96.19 404 GLU A CA 1
ATOM 3190 C C . GLU A 1 404 ? -5.241 -7.866 15.706 1.00 96.19 404 GLU A C 1
ATOM 3192 O O . GLU A 1 404 ? -5.830 -8.395 16.649 1.00 96.19 404 GLU A O 1
ATOM 3197 N N . ASN A 1 405 ? -4.475 -6.782 15.861 1.00 96.00 405 ASN A N 1
ATOM 3198 C CA . ASN A 1 405 ? -4.245 -6.147 17.163 1.00 96.00 405 ASN A CA 1
ATOM 3199 C C . ASN A 1 405 ? -5.561 -5.676 17.811 1.00 96.00 405 ASN A C 1
ATOM 3201 O O . ASN A 1 405 ? -5.775 -5.820 19.018 1.00 96.00 405 ASN A O 1
ATOM 3205 N N . LEU A 1 406 ? -6.478 -5.116 17.015 1.00 93.44 406 LEU A N 1
ATOM 3206 C CA . LEU A 1 406 ? -7.796 -4.701 17.494 1.00 93.44 406 LEU A CA 1
ATOM 3207 C C . LEU A 1 406 ? -8.643 -5.904 17.936 1.00 93.44 406 LEU A C 1
ATOM 3209 O O . LEU A 1 406 ? -9.290 -5.850 18.978 1.00 93.44 406 LEU A O 1
ATOM 3213 N N . ILE A 1 407 ? -8.607 -7.013 17.196 1.00 94.81 407 ILE A N 1
ATOM 3214 C CA . ILE A 1 407 ? -9.278 -8.258 17.586 1.00 94.81 407 ILE A CA 1
ATOM 3215 C C . ILE A 1 407 ? -8.690 -8.807 18.891 1.00 94.81 407 ILE A C 1
ATOM 3217 O O . ILE A 1 407 ? -9.449 -9.226 19.765 1.00 94.81 407 ILE A O 1
ATOM 3221 N N . GLU A 1 408 ? -7.366 -8.815 19.043 1.00 96.19 408 GLU A N 1
ATOM 3222 C CA . GLU A 1 408 ? -6.701 -9.304 20.253 1.00 96.19 408 GLU A CA 1
ATOM 3223 C C . GLU A 1 408 ? -7.045 -8.445 21.477 1.00 96.19 408 GLU A C 1
ATOM 3225 O O . GLU A 1 408 ? -7.482 -8.979 22.497 1.00 96.19 408 GLU A O 1
ATOM 3230 N N . SER A 1 409 ? -6.959 -7.117 21.356 1.00 95.12 409 SER A N 1
ATOM 3231 C CA . SER A 1 409 ? -7.344 -6.188 22.431 1.00 95.12 409 SER A CA 1
ATOM 3232 C C . SER A 1 409 ? -8.823 -6.299 22.821 1.00 95.12 409 SER A C 1
ATOM 3234 O O . SER A 1 409 ? -9.143 -6.309 24.011 1.00 95.12 409 SER A O 1
ATOM 3236 N N . LEU A 1 410 ? -9.735 -6.456 21.852 1.00 92.81 410 LEU A N 1
ATOM 3237 C CA . LEU A 1 410 ? -11.155 -6.695 22.132 1.00 92.81 410 LEU A CA 1
ATOM 3238 C C . LEU A 1 410 ? -11.379 -8.044 22.825 1.00 92.81 410 LEU A C 1
ATOM 3240 O O . LEU A 1 410 ? -12.163 -8.114 23.772 1.00 92.81 410 LEU A O 1
ATOM 3244 N N . LYS A 1 411 ? -10.680 -9.106 22.406 1.00 95.88 411 LYS A N 1
ATOM 3245 C CA . LYS A 1 411 ? -10.730 -10.417 23.076 1.00 95.88 411 LYS A CA 1
ATOM 3246 C C . LYS A 1 411 ? -10.223 -10.329 24.512 1.00 95.88 411 LYS A C 1
ATOM 3248 O O . LYS A 1 411 ? -10.869 -10.861 25.410 1.00 95.88 411 LYS A O 1
ATOM 3253 N N . GLN A 1 412 ? -9.105 -9.643 24.742 1.00 96.12 412 GLN A N 1
ATOM 3254 C CA . GLN A 1 412 ? -8.572 -9.431 26.085 1.00 96.12 412 GLN A CA 1
ATOM 3255 C C . GLN A 1 412 ? -9.571 -8.658 26.953 1.00 96.12 412 GLN A C 1
ATOM 3257 O O . GLN A 1 412 ? -9.909 -9.115 28.041 1.00 96.12 412 GLN A O 1
ATOM 3262 N N . SER A 1 413 ? -10.105 -7.541 26.452 1.00 92.25 413 SER A N 1
ATOM 3263 C CA . SER A 1 413 ? -11.102 -6.741 27.172 1.00 92.25 413 SER A CA 1
ATOM 3264 C C . SER A 1 413 ? -12.372 -7.542 27.486 1.00 92.25 413 SER A C 1
ATOM 3266 O O . SER A 1 413 ? -12.892 -7.473 28.601 1.00 92.25 413 SER A O 1
ATOM 3268 N N . SER A 1 414 ? -12.839 -8.364 26.542 1.00 93.19 414 SER A N 1
ATOM 3269 C CA . SER A 1 414 ? -13.975 -9.266 26.745 1.00 93.19 414 SER A CA 1
ATOM 3270 C C . SER A 1 414 ? -13.688 -10.315 27.824 1.00 93.19 414 SER A C 1
ATOM 3272 O O . SER A 1 414 ? -14.528 -10.527 28.698 1.00 93.19 414 SER A O 1
ATOM 3274 N N . ASN A 1 415 ? -12.495 -10.917 27.823 1.00 95.31 415 ASN A N 1
ATOM 3275 C CA . ASN A 1 415 ? -12.081 -11.879 28.846 1.00 95.31 415 ASN A CA 1
ATOM 3276 C C . ASN A 1 415 ? -11.973 -11.231 30.235 1.00 95.31 415 ASN A C 1
ATOM 3278 O O . ASN A 1 415 ? -12.438 -11.804 31.217 1.00 95.31 415 ASN A O 1
ATOM 3282 N N . GLU A 1 416 ? -11.399 -10.029 30.334 1.00 95.19 416 GLU A N 1
ATOM 3283 C CA . GLU A 1 416 ? -11.322 -9.272 31.591 1.00 95.19 416 GLU A CA 1
ATOM 3284 C C . GLU A 1 416 ? -12.717 -8.926 32.128 1.00 95.19 416 GLU A C 1
ATOM 3286 O O . GLU A 1 416 ? -12.979 -9.053 33.327 1.00 95.19 416 GLU A O 1
ATOM 3291 N N . MET A 1 417 ? -13.637 -8.519 31.246 1.00 90.06 417 MET A N 1
ATOM 3292 C CA . MET A 1 417 ? -15.029 -8.259 31.611 1.00 90.06 417 MET A CA 1
ATOM 3293 C C . MET A 1 417 ? -15.722 -9.533 32.109 1.00 90.06 417 MET A C 1
ATOM 3295 O O . MET A 1 417 ? -16.375 -9.495 33.151 1.00 90.06 417 MET A O 1
ATOM 3299 N N . GLN A 1 418 ? -15.531 -10.659 31.419 1.00 93.69 418 GLN A N 1
ATOM 3300 C CA . GLN A 1 418 ? -16.068 -11.959 31.819 1.00 93.69 418 GLN A CA 1
ATOM 3301 C C . GLN A 1 418 ? -15.549 -12.383 33.203 1.00 93.69 418 GLN A C 1
ATOM 3303 O O . GLN A 1 418 ? -16.337 -12.758 34.069 1.00 93.69 418 GLN A O 1
ATOM 3308 N N . GLN A 1 419 ? -14.246 -12.235 33.462 1.00 94.25 419 GLN A N 1
ATOM 3309 C CA . GLN A 1 419 ? -13.651 -12.527 34.772 1.00 94.25 419 GLN A CA 1
ATOM 3310 C C . GLN A 1 419 ? -14.217 -11.636 35.885 1.00 94.25 419 GLN A C 1
ATOM 3312 O O . GLN A 1 419 ? -14.516 -12.124 36.978 1.00 94.25 419 GLN A O 1
ATOM 3317 N N . ARG A 1 420 ? -14.397 -10.333 35.624 1.00 91.12 420 ARG A N 1
ATOM 3318 C CA . ARG A 1 420 ? -15.036 -9.412 36.582 1.00 91.12 420 ARG A CA 1
ATOM 3319 C C . ARG A 1 420 ? -16.479 -9.818 36.869 1.00 91.12 420 ARG A C 1
ATOM 3321 O O . ARG A 1 420 ? -16.892 -9.792 38.026 1.00 91.12 420 ARG A O 1
ATOM 3328 N N . LEU A 1 421 ? -17.228 -10.218 35.844 1.00 90.69 421 LEU A N 1
ATOM 3329 C CA . LEU A 1 421 ? -18.617 -10.652 35.979 1.00 90.69 421 LEU A CA 1
ATOM 3330 C C . LEU A 1 421 ? -18.717 -11.940 36.809 1.00 90.69 421 LEU A C 1
ATOM 3332 O O . LEU A 1 421 ? -19.548 -12.028 37.711 1.00 90.69 421 LEU A O 1
ATOM 3336 N N . GLU A 1 422 ? -17.817 -12.899 36.597 1.00 92.81 422 GLU A N 1
ATOM 3337 C CA . GLU A 1 422 ? -17.721 -14.111 37.419 1.00 92.81 422 GLU A CA 1
ATOM 3338 C C . GLU A 1 422 ? -17.351 -13.813 38.879 1.00 92.81 422 GLU A C 1
ATOM 3340 O O . GLU A 1 422 ? -17.926 -14.407 39.795 1.00 92.81 422 GLU A O 1
ATOM 3345 N N . ALA A 1 423 ? -16.417 -12.887 39.121 1.00 91.75 423 ALA A N 1
ATOM 3346 C CA . ALA A 1 423 ? -16.049 -12.465 40.473 1.00 91.75 423 ALA A CA 1
ATOM 3347 C C . ALA A 1 423 ? -17.234 -11.815 41.206 1.00 91.75 423 ALA A C 1
ATOM 3349 O O . ALA A 1 423 ? -17.522 -12.173 42.351 1.00 91.75 423 ALA A O 1
ATOM 3350 N N . LEU A 1 424 ? -17.968 -10.927 40.525 1.00 88.25 424 LEU A N 1
ATOM 3351 C CA . LEU A 1 424 ? -19.187 -10.311 41.053 1.00 88.25 424 LEU A CA 1
ATOM 3352 C C . LEU A 1 424 ? -20.284 -11.350 41.314 1.00 88.25 424 LEU A C 1
ATOM 3354 O O . LEU A 1 424 ? -20.925 -11.302 42.360 1.00 88.25 424 LEU A O 1
ATOM 3358 N N . SER A 1 425 ? -20.466 -12.325 40.419 1.00 89.56 425 SER A N 1
ATOM 3359 C CA . SER A 1 425 ? -21.434 -13.413 40.608 1.00 89.56 425 SER A CA 1
ATOM 3360 C C . SER A 1 425 ? -21.116 -14.246 41.853 1.00 89.56 425 SER A C 1
ATOM 3362 O O . SER A 1 425 ? -22.004 -14.514 42.660 1.00 89.56 425 SER A O 1
ATOM 3364 N N . LYS A 1 426 ? -19.842 -14.607 42.065 1.00 87.62 426 LYS A N 1
ATOM 3365 C CA . LYS A 1 426 ? -19.398 -15.330 43.273 1.00 87.62 426 LYS A CA 1
ATOM 3366 C C . LYS A 1 426 ? -19.632 -14.512 44.545 1.00 87.62 426 LYS A C 1
ATOM 3368 O O . LYS A 1 426 ? -20.054 -15.054 45.565 1.00 87.62 426 LYS A O 1
ATOM 3373 N N . GLN A 1 427 ? -19.385 -13.204 44.493 1.00 81.88 427 GLN A N 1
ATOM 3374 C CA . GLN A 1 427 ? -19.640 -12.314 45.624 1.00 81.88 427 GLN A CA 1
ATOM 3375 C C . GLN A 1 427 ? -21.141 -12.169 45.912 1.00 81.88 427 GLN A C 1
ATOM 3377 O O . GLN A 1 427 ? -21.535 -12.182 47.075 1.00 81.88 427 GLN A O 1
ATOM 3382 N N . ALA A 1 428 ? -21.985 -12.106 44.880 1.00 77.62 428 ALA A N 1
ATOM 3383 C CA . ALA A 1 428 ? -23.438 -12.084 45.025 1.00 77.62 428 ALA A CA 1
ATOM 3384 C C . ALA A 1 428 ? -23.984 -13.388 45.639 1.00 77.62 428 ALA A C 1
ATOM 3386 O O . ALA A 1 428 ? -24.909 -13.350 46.450 1.00 77.62 428 ALA A O 1
ATOM 3387 N N . GLU A 1 429 ? -23.393 -14.542 45.315 1.00 75.69 429 GLU A N 1
ATOM 3388 C CA . GLU A 1 429 ? -23.735 -15.816 45.958 1.00 75.69 429 GLU A CA 1
ATOM 3389 C C . GLU A 1 429 ? -23.360 -15.852 47.445 1.00 75.69 429 GLU A C 1
ATOM 3391 O O . GLU A 1 429 ? -24.144 -16.349 48.256 1.00 75.69 429 GLU A O 1
ATOM 3396 N N . LEU A 1 430 ? -22.201 -15.296 47.817 1.00 65.19 430 LEU A N 1
ATOM 3397 C CA . LEU A 1 430 ? -21.762 -15.171 49.214 1.00 65.19 430 LEU A CA 1
ATOM 3398 C C . LEU A 1 430 ? -22.570 -14.131 50.005 1.00 65.19 430 LEU A C 1
ATOM 3400 O O . LEU A 1 430 ? -22.763 -14.299 51.207 1.00 65.19 430 LEU A O 1
ATOM 3404 N N . ALA A 1 431 ? -23.054 -13.081 49.337 1.00 61.44 431 ALA A N 1
ATOM 3405 C CA . ALA A 1 431 ? -23.860 -12.014 49.927 1.00 61.44 431 ALA A CA 1
ATOM 3406 C C . ALA A 1 431 ? -25.322 -12.416 50.185 1.00 61.44 431 ALA A C 1
ATOM 3408 O O . ALA A 1 431 ? -26.062 -11.657 50.814 1.00 61.44 431 ALA A O 1
ATOM 3409 N N . LYS A 1 432 ? -25.758 -13.611 49.754 1.00 62.53 432 LYS A N 1
ATOM 3410 C CA . LYS A 1 432 ? -27.036 -14.167 50.212 1.00 62.53 432 LYS A CA 1
ATOM 3411 C C . LYS A 1 432 ? -26.977 -14.289 51.739 1.00 62.53 432 LYS A C 1
ATOM 3413 O O . LYS A 1 432 ? -26.068 -14.947 52.249 1.00 62.53 432 LYS A O 1
ATOM 3418 N N . PRO A 1 433 ? -27.914 -13.679 52.487 1.00 58.00 433 PRO A N 1
ATOM 3419 C CA . PRO A 1 433 ? -27.842 -13.646 53.938 1.00 58.00 433 PRO A CA 1
ATOM 3420 C C . PRO A 1 433 ? -28.003 -15.067 54.476 1.00 58.00 433 PRO A C 1
ATOM 3422 O O . PRO A 1 433 ? -29.109 -15.584 54.593 1.00 58.00 433 PRO A O 1
ATOM 3425 N N . ARG A 1 434 ? -26.881 -15.721 54.793 1.00 55.06 434 ARG A N 1
ATOM 3426 C CA . ARG A 1 434 ? -26.877 -17.084 55.336 1.00 55.06 434 ARG A CA 1
ATOM 3427 C C . ARG A 1 434 ? -27.396 -17.138 56.776 1.00 55.06 434 ARG A C 1
ATOM 3429 O O . ARG A 1 434 ? -27.806 -18.205 57.200 1.00 55.06 434 ARG A O 1
ATOM 3436 N N . ASN A 1 435 ? -27.427 -15.999 57.482 1.00 53.31 435 ASN A N 1
ATOM 3437 C CA . ASN A 1 435 ? -27.785 -15.889 58.902 1.00 53.31 435 ASN A CA 1
ATOM 3438 C C . ASN A 1 435 ? -28.580 -14.607 59.242 1.00 53.31 435 ASN A C 1
ATOM 3440 O O . ASN A 1 435 ? -28.425 -14.061 60.333 1.00 53.31 435 ASN A O 1
ATOM 3444 N N . ALA A 1 436 ? -29.405 -14.077 58.334 1.00 50.72 436 ALA A N 1
ATOM 3445 C CA . ALA A 1 436 ? -30.386 -13.080 58.762 1.00 50.72 436 ALA A CA 1
ATOM 3446 C C . ALA A 1 436 ? -31.516 -13.834 59.464 1.00 50.72 436 ALA A C 1
ATOM 3448 O O . ALA A 1 436 ? -32.314 -14.497 58.802 1.00 50.72 436 ALA A O 1
ATOM 3449 N N . ILE A 1 437 ? -31.551 -13.764 60.798 1.00 53.34 437 ILE A N 1
ATOM 3450 C CA . ILE A 1 437 ? -32.728 -14.137 61.587 1.00 53.34 437 ILE A CA 1
ATOM 3451 C C . ILE A 1 437 ? -33.897 -13.389 60.946 1.00 53.34 437 ILE A C 1
ATOM 3453 O O . ILE A 1 437 ? -33.954 -12.159 60.975 1.00 53.34 437 ILE A O 1
ATOM 3457 N N . SER A 1 438 ? -34.756 -14.133 60.253 1.00 50.09 438 SER A N 1
ATOM 3458 C CA . SER A 1 438 ? -35.897 -13.571 59.542 1.00 50.09 438 SER A CA 1
ATOM 3459 C C . SER A 1 438 ? -36.760 -12.795 60.539 1.00 50.09 438 SER A C 1
ATOM 3461 O O . SER A 1 438 ? -36.874 -13.194 61.693 1.00 50.09 438 SER A O 1
ATOM 3463 N N . SER A 1 439 ? -37.451 -11.733 60.126 1.00 51.91 439 SER A N 1
ATOM 3464 C CA . SER A 1 439 ? -38.448 -11.081 60.994 1.00 51.91 439 SER A CA 1
ATOM 3465 C C . SER A 1 439 ? -39.610 -12.013 61.389 1.00 51.91 439 SER A C 1
ATOM 3467 O O . SER A 1 439 ? -40.399 -11.680 62.268 1.00 51.91 439 SER A O 1
ATOM 3469 N N . LYS A 1 440 ? -39.705 -13.196 60.760 1.00 55.16 440 LYS A N 1
ATOM 3470 C CA . LYS A 1 440 ? -40.590 -14.309 61.139 1.00 55.16 440 LYS A CA 1
ATOM 3471 C C . LYS A 1 440 ? -39.948 -15.331 62.071 1.00 55.16 440 LYS A C 1
ATOM 3473 O O . LYS A 1 440 ? -40.639 -16.223 62.560 1.00 55.16 440 LYS A O 1
ATOM 3478 N N . ASP A 1 441 ? -38.642 -15.257 62.290 1.00 53.16 441 ASP A N 1
ATOM 3479 C CA . ASP A 1 441 ? -37.979 -16.154 63.214 1.00 53.16 441 ASP A CA 1
ATOM 3480 C C . ASP A 1 441 ? -38.374 -15.728 64.625 1.00 53.16 441 ASP A C 1
ATOM 3482 O O . ASP A 1 441 ? -37.898 -14.732 65.170 1.00 53.16 441 ASP A O 1
ATOM 3486 N N . GLY A 1 442 ? -39.253 -16.513 65.245 1.00 55.34 442 GLY A N 1
ATOM 3487 C CA . GLY A 1 442 ? -39.644 -16.366 66.643 1.00 55.34 442 GLY A CA 1
ATOM 3488 C C . GLY A 1 442 ? -38.488 -16.621 67.613 1.00 55.34 442 GLY A C 1
ATOM 3489 O O . GLY A 1 442 ? -38.732 -17.089 68.711 1.00 55.34 442 GLY A O 1
ATOM 3490 N N . PHE A 1 443 ? -37.232 -16.378 67.231 1.00 56.31 443 PHE A N 1
ATOM 3491 C CA . PHE A 1 443 ? -36.043 -16.555 68.056 1.00 56.31 443 PHE A CA 1
ATOM 3492 C C . PHE A 1 443 ? -36.070 -15.623 69.271 1.00 56.31 443 PHE A C 1
ATOM 3494 O O . PHE A 1 443 ? -35.822 -16.079 70.383 1.00 56.31 443 PHE A O 1
ATOM 3501 N N . SER A 1 444 ? -36.502 -14.368 69.101 1.00 56.09 444 SER A N 1
ATOM 3502 C CA . SER A 1 444 ? -36.742 -13.461 70.234 1.00 56.09 444 SER A CA 1
ATOM 3503 C C . SER A 1 444 ? -37.880 -13.954 71.137 1.00 56.09 444 SER A C 1
ATOM 3505 O O . SER A 1 444 ? -37.742 -13.923 72.356 1.00 56.09 444 SER A O 1
ATOM 3507 N N . CYS A 1 445 ? -38.961 -14.504 70.564 1.00 56.28 445 CYS A N 1
ATOM 3508 C CA . CYS A 1 445 ? -40.045 -15.128 71.337 1.00 56.28 445 CYS A CA 1
ATOM 3509 C C . CYS A 1 445 ? -39.584 -16.413 72.048 1.00 56.28 445 CYS A C 1
ATOM 3511 O O . CYS A 1 445 ? -39.932 -16.632 73.200 1.00 56.28 445 CYS A O 1
ATOM 3513 N N . ARG A 1 446 ? -38.753 -17.245 71.409 1.00 59.88 446 ARG A N 1
ATOM 3514 C CA . ARG A 1 446 ? -38.169 -18.465 71.987 1.00 59.88 446 ARG A CA 1
ATOM 3515 C C . ARG A 1 446 ? -37.212 -18.133 73.125 1.00 59.88 446 ARG A C 1
ATOM 3517 O O . ARG A 1 446 ? -37.269 -18.809 74.140 1.00 59.88 446 ARG A O 1
ATOM 3524 N N . ASN A 1 447 ? -36.396 -17.087 72.999 1.00 60.50 447 ASN A N 1
ATOM 3525 C CA . ASN A 1 447 ? -35.512 -16.636 74.074 1.00 60.50 447 ASN A CA 1
ATOM 3526 C C . ASN A 1 447 ? -36.292 -16.038 75.251 1.00 60.50 447 ASN A C 1
ATOM 3528 O O . ASN A 1 447 ? -35.922 -16.282 76.394 1.00 60.50 447 ASN A O 1
ATOM 3532 N N . PHE A 1 448 ? -37.382 -15.309 74.993 1.00 58.72 448 PHE A N 1
ATOM 3533 C CA . PHE A 1 448 ? -38.269 -14.799 76.044 1.00 58.72 448 PHE A CA 1
ATOM 3534 C C . PHE A 1 448 ? -39.018 -15.930 76.772 1.00 58.72 448 PHE A C 1
ATOM 3536 O O . PHE A 1 448 ? -39.037 -15.981 77.999 1.00 58.72 448 PHE A O 1
ATOM 3543 N N . LEU A 1 449 ? -39.561 -16.896 76.027 1.00 57.84 449 LEU A N 1
ATOM 3544 C CA . LEU A 1 449 ? -40.215 -18.080 76.595 1.00 57.84 449 LEU A CA 1
ATOM 3545 C C . LEU A 1 449 ? -39.224 -19.012 77.312 1.00 57.84 449 LEU A C 1
ATOM 3547 O O . LEU A 1 449 ? -39.605 -19.698 78.254 1.00 57.84 449 LEU A O 1
ATOM 3551 N N . ALA A 1 450 ? -37.957 -19.048 76.885 1.00 59.31 450 ALA A N 1
ATOM 3552 C CA . ALA A 1 450 ? -36.915 -19.855 77.514 1.00 59.31 450 ALA A CA 1
ATOM 3553 C C . ALA A 1 450 ? -36.261 -19.176 78.728 1.00 59.31 450 ALA A C 1
ATOM 3555 O O . ALA A 1 450 ? -35.698 -19.881 79.559 1.00 59.31 450 ALA A O 1
ATOM 3556 N N . SER A 1 451 ? -36.312 -17.850 78.870 1.00 61.19 451 SER A N 1
ATOM 3557 C CA . SER A 1 451 ? -35.673 -17.155 79.998 1.00 61.19 451 SER A CA 1
ATOM 3558 C C . SER A 1 451 ? -36.522 -17.162 81.272 1.00 61.19 451 SER A C 1
ATOM 3560 O O . SER A 1 451 ? -35.977 -17.105 82.374 1.00 61.19 451 SER A O 1
ATOM 3562 N N . SER A 1 452 ? -37.848 -17.274 81.149 1.00 67.38 452 SER A N 1
ATOM 3563 C CA . SER A 1 452 ? -38.765 -17.323 82.288 1.00 67.38 452 SER A CA 1
ATOM 3564 C C . SER A 1 452 ? -39.162 -18.762 82.631 1.00 67.38 452 SER A C 1
ATOM 3566 O O . SER A 1 452 ? -39.838 -19.435 81.852 1.00 67.38 452 SER A O 1
ATOM 3568 N N . LYS A 1 453 ? -38.803 -19.225 83.839 1.00 65.56 453 LYS A N 1
ATOM 3569 C CA . LYS A 1 453 ? -39.195 -20.551 84.364 1.00 65.56 453 LYS A CA 1
ATOM 3570 C C . LYS A 1 453 ? -40.718 -20.760 84.376 1.00 65.56 453 LYS A C 1
ATOM 3572 O O . LYS A 1 453 ? -41.177 -21.879 84.175 1.00 65.56 453 LYS A O 1
ATOM 3577 N N . LEU A 1 454 ? -41.490 -19.686 84.563 1.00 65.38 454 LEU A N 1
ATOM 3578 C CA . LEU A 1 454 ? -42.955 -19.724 84.578 1.00 65.38 454 LEU A CA 1
ATOM 3579 C C . LEU A 1 454 ? -43.528 -20.052 83.188 1.00 65.38 454 LEU A C 1
ATOM 3581 O O . LEU A 1 454 ? -44.378 -20.923 83.050 1.00 65.38 454 LEU A O 1
ATOM 3585 N N . HIS A 1 455 ? -42.988 -19.417 82.146 1.00 63.03 455 HIS A N 1
ATOM 3586 C CA . HIS A 1 455 ? -43.452 -19.598 80.768 1.00 63.03 455 HIS A CA 1
ATOM 3587 C C . HIS A 1 455 ? -42.997 -20.939 80.168 1.00 63.03 455 HIS A C 1
ATOM 3589 O O . HIS A 1 455 ? -43.692 -21.514 79.330 1.00 63.03 455 HIS A O 1
ATOM 3595 N N . GLN A 1 456 ? -41.858 -21.484 80.619 1.00 65.69 456 GLN A N 1
ATOM 3596 C CA . GLN A 1 456 ? -41.476 -22.865 80.299 1.00 65.69 456 GLN A CA 1
ATOM 3597 C C . GLN A 1 456 ? -42.474 -23.877 80.880 1.00 65.69 456 GLN A C 1
ATOM 3599 O O . GLN A 1 456 ? -42.849 -24.827 80.192 1.00 65.69 456 GLN A O 1
ATOM 3604 N N . MET A 1 457 ? -42.926 -23.660 82.121 1.00 68.88 457 MET A N 1
ATOM 3605 C CA . MET A 1 457 ? -43.922 -24.515 82.771 1.00 68.88 457 MET A CA 1
ATOM 3606 C C . MET A 1 457 ? -45.277 -24.437 82.056 1.00 68.88 457 MET A C 1
ATOM 3608 O O . MET A 1 457 ? -45.852 -25.470 81.722 1.00 68.88 457 MET A O 1
ATOM 3612 N N . GLU A 1 458 ? -45.746 -23.228 81.740 1.00 70.31 458 GLU A N 1
ATOM 3613 C CA . GLU A 1 458 ? -46.990 -23.006 80.995 1.00 70.31 458 GLU A CA 1
ATOM 3614 C C . GLU A 1 458 ? -46.962 -23.688 79.619 1.00 70.31 458 GLU A C 1
ATOM 3616 O O . GLU A 1 458 ? -47.894 -24.399 79.244 1.00 70.31 458 GLU A O 1
ATOM 3621 N N . ARG A 1 459 ? -45.847 -23.570 78.886 1.00 71.06 459 ARG A N 1
ATOM 3622 C CA . ARG A 1 459 ? -45.657 -24.273 77.612 1.00 71.06 459 ARG A CA 1
ATOM 3623 C C . ARG A 1 459 ? -45.751 -25.789 77.773 1.00 71.06 459 ARG A C 1
ATOM 3625 O O . ARG A 1 459 ? -46.360 -26.445 76.931 1.00 71.06 459 ARG A O 1
ATOM 3632 N N . ASN A 1 460 ? -45.128 -26.347 78.807 1.00 69.38 460 ASN A N 1
ATOM 3633 C CA . ASN A 1 460 ? -45.167 -27.784 79.050 1.00 69.38 460 ASN A CA 1
ATOM 3634 C C . ASN A 1 460 ? -46.599 -28.246 79.353 1.00 69.38 460 ASN A C 1
ATOM 3636 O O . ASN A 1 460 ? -47.049 -29.214 78.748 1.00 69.38 460 ASN A O 1
ATOM 3640 N N . LEU A 1 461 ? -47.349 -27.503 80.174 1.00 73.56 461 LEU A N 1
ATOM 3641 C CA . LEU A 1 461 ? -48.770 -27.763 80.437 1.00 73.56 461 LEU A CA 1
ATOM 3642 C C . LEU A 1 461 ? -49.610 -27.726 79.149 1.00 73.56 461 LEU A C 1
ATOM 3644 O O . LEU A 1 461 ? -50.383 -28.648 78.897 1.00 73.56 461 LEU A O 1
ATOM 3648 N N . TYR A 1 462 ? -49.391 -26.741 78.272 1.00 72.69 462 TYR A N 1
ATOM 3649 C CA . TYR A 1 462 ? -50.050 -26.694 76.961 1.00 72.69 462 TYR A CA 1
ATOM 3650 C C . TYR A 1 462 ? -49.679 -27.878 76.058 1.00 72.69 462 TYR A C 1
ATOM 3652 O O . TYR A 1 462 ? -50.526 -28.384 75.329 1.00 72.69 462 TYR A O 1
ATOM 3660 N N . VAL A 1 463 ? -48.431 -28.352 76.084 1.00 72.62 463 VAL A N 1
ATOM 3661 C CA . VAL A 1 463 ? -48.022 -29.530 75.301 1.00 72.62 463 VAL A CA 1
ATOM 3662 C C . VAL A 1 463 ? -48.679 -30.807 75.832 1.00 72.62 463 VAL A C 1
ATOM 3664 O O . VAL A 1 463 ? -49.090 -31.641 75.023 1.00 72.62 463 VAL A O 1
ATOM 3667 N N . TYR A 1 464 ? -48.817 -30.956 77.153 1.00 72.94 464 TYR A N 1
ATOM 3668 C CA . TYR A 1 464 ? -49.514 -32.097 77.756 1.00 72.94 464 TYR A CA 1
ATOM 3669 C C . TYR A 1 464 ? -51.016 -32.068 77.471 1.00 72.94 464 TYR A C 1
ATOM 3671 O O . TYR A 1 464 ? -51.569 -33.108 77.131 1.00 72.94 464 TYR A O 1
ATOM 3679 N N . PHE A 1 465 ? -51.640 -30.886 77.447 1.00 70.81 465 PHE A N 1
ATOM 3680 C CA . PHE A 1 465 ? -53.044 -30.718 77.052 1.00 70.81 465 PHE A CA 1
ATOM 3681 C C . PHE A 1 465 ? -53.379 -31.337 75.687 1.00 70.81 465 PHE A C 1
ATOM 3683 O O . PHE A 1 465 ? -54.437 -31.935 75.525 1.00 70.81 465 PHE A O 1
ATOM 3690 N N . PHE A 1 466 ? -52.472 -31.251 74.708 1.00 64.81 466 PHE A N 1
ATOM 3691 C CA . PHE A 1 466 ? -52.707 -31.811 73.371 1.00 64.81 466 PHE A CA 1
ATOM 3692 C C . PHE A 1 466 ? -52.224 -33.256 73.185 1.00 64.81 466 PHE A C 1
ATOM 3694 O O . PHE A 1 466 ? -52.554 -33.867 72.169 1.00 64.81 466 PHE A O 1
ATOM 3701 N N . LYS A 1 467 ? -51.413 -33.795 74.104 1.00 71.44 467 LYS A N 1
ATOM 3702 C CA . LYS A 1 467 ? -50.792 -35.123 73.955 1.00 71.44 467 LYS A CA 1
ATOM 3703 C C . LYS A 1 467 ? -51.357 -36.177 74.900 1.00 71.44 467 LYS A C 1
ATOM 3705 O O . LYS A 1 467 ? -51.478 -37.323 74.480 1.00 71.44 467 LYS A O 1
ATOM 3710 N N . ASP A 1 468 ? -51.654 -35.811 76.144 1.00 75.56 468 ASP A N 1
ATOM 3711 C CA . ASP A 1 468 ? -52.108 -36.742 77.175 1.00 75.56 468 ASP A CA 1
ATOM 3712 C C . ASP A 1 468 ? -52.848 -35.999 78.302 1.00 75.56 468 ASP A C 1
ATOM 3714 O O . ASP A 1 468 ? -52.249 -35.365 79.176 1.00 75.56 468 ASP A O 1
ATOM 3718 N N . GLU A 1 469 ? -54.176 -36.089 78.273 1.00 72.00 469 GLU A N 1
ATOM 3719 C CA . GLU A 1 469 ? -55.075 -35.435 79.228 1.00 72.00 469 GLU A CA 1
ATOM 3720 C C . GLU A 1 469 ? -54.906 -35.978 80.660 1.00 72.00 469 GLU A C 1
ATOM 3722 O O . GLU A 1 469 ? -55.026 -35.228 81.631 1.00 72.00 469 GLU A O 1
ATOM 3727 N N . ASN A 1 470 ? -54.546 -37.259 80.809 1.00 73.31 470 ASN A N 1
ATOM 3728 C CA . ASN A 1 470 ? -54.353 -37.877 82.123 1.00 73.31 470 ASN A CA 1
ATOM 3729 C C . ASN A 1 470 ? -53.057 -37.392 82.781 1.00 73.31 470 ASN A C 1
ATOM 3731 O O . ASN A 1 470 ? -53.043 -37.090 83.975 1.00 73.31 470 ASN A O 1
ATOM 3735 N N . HIS A 1 471 ? -51.987 -37.252 81.994 1.00 73.19 471 HIS A N 1
ATOM 3736 C CA . HIS A 1 471 ? -50.717 -36.718 82.483 1.00 73.19 471 HIS A CA 1
ATOM 3737 C C . HIS A 1 471 ? -50.835 -35.233 82.864 1.00 73.19 471 HIS A C 1
ATOM 3739 O O . HIS A 1 471 ? -50.252 -34.804 83.866 1.00 73.19 471 HIS A O 1
ATOM 3745 N N . LEU A 1 472 ? -51.609 -34.444 82.107 1.00 78.38 472 LEU A N 1
ATOM 3746 C CA . LEU A 1 472 ? -51.876 -33.050 82.461 1.00 78.38 472 LEU A CA 1
ATOM 3747 C C . LEU A 1 472 ? -52.548 -32.951 83.833 1.00 78.38 472 LEU A C 1
ATOM 3749 O O . LEU A 1 472 ? -52.114 -32.155 84.664 1.00 78.38 472 LEU A O 1
ATOM 3753 N N . LYS A 1 473 ? -53.575 -33.774 84.071 1.00 77.62 473 LYS A N 1
ATOM 3754 C CA . LYS A 1 473 ? -54.320 -33.774 85.331 1.00 77.62 473 LYS A CA 1
ATOM 3755 C C . LYS A 1 473 ? -53.409 -34.063 86.527 1.00 77.62 473 LYS A C 1
ATOM 3757 O O . LYS A 1 473 ? -53.436 -33.310 87.491 1.00 77.62 473 LYS A O 1
ATOM 3762 N N . GLU A 1 474 ? -52.537 -35.065 86.420 1.00 78.56 474 GLU A N 1
ATOM 3763 C CA . GLU A 1 474 ? -51.572 -35.405 87.476 1.00 78.56 474 GLU A CA 1
ATOM 3764 C C . GLU A 1 474 ? -50.560 -34.271 87.747 1.00 78.56 474 GLU A C 1
ATOM 3766 O O . GLU A 1 474 ? -50.187 -34.010 88.890 1.00 78.56 474 GLU A O 1
ATOM 3771 N N . MET A 1 475 ? -50.104 -33.574 86.702 1.00 74.25 475 MET A N 1
ATOM 3772 C CA . MET A 1 475 ? -49.162 -32.456 86.842 1.00 74.25 475 MET A CA 1
ATOM 3773 C C . MET A 1 475 ? -49.803 -31.214 87.460 1.00 74.25 475 MET A C 1
ATOM 3775 O O . MET A 1 475 ? -49.173 -30.560 88.290 1.00 74.25 475 MET A O 1
ATOM 3779 N N . VAL A 1 476 ? -51.041 -30.898 87.078 1.00 76.69 476 VAL A N 1
ATOM 3780 C CA . VAL A 1 476 ? -51.802 -29.793 87.676 1.00 76.69 476 VAL A CA 1
ATOM 3781 C C . VAL A 1 476 ? -52.079 -30.082 89.150 1.00 76.69 476 VAL A C 1
ATOM 3783 O O . VAL A 1 476 ? -51.830 -29.217 89.978 1.00 76.69 476 VAL A O 1
ATOM 3786 N N . GLU A 1 477 ? -52.461 -31.313 89.493 1.00 78.81 477 GLU A N 1
ATOM 3787 C CA . GLU A 1 477 ? -52.726 -31.730 90.877 1.00 78.81 477 GLU A CA 1
ATOM 3788 C C . GLU A 1 477 ? -51.452 -31.670 91.749 1.00 78.81 477 GLU A C 1
ATOM 3790 O O . GLU A 1 477 ? -51.492 -31.211 92.889 1.00 78.81 477 GLU A O 1
ATOM 3795 N N . LYS A 1 478 ? -50.277 -32.019 91.200 1.00 76.94 478 LYS A N 1
ATOM 3796 C CA . LYS A 1 478 ? -48.978 -31.835 91.884 1.00 76.94 478 LYS A CA 1
ATOM 3797 C C . LYS A 1 478 ? -48.587 -30.364 92.059 1.00 76.94 478 LYS A C 1
ATOM 3799 O O . LYS A 1 478 ? -47.974 -30.016 93.067 1.00 76.94 478 LYS A O 1
ATOM 3804 N N . LEU A 1 479 ? -48.898 -29.505 91.087 1.00 73.06 479 LEU A N 1
ATOM 3805 C CA . LEU A 1 479 ? -48.646 -28.062 91.183 1.00 73.06 479 LEU A CA 1
ATOM 3806 C C . LEU A 1 479 ? -49.577 -27.396 92.197 1.00 73.06 479 LEU A C 1
ATOM 3808 O O . LEU A 1 479 ? -49.129 -26.543 92.959 1.00 73.06 479 LEU A O 1
ATOM 3812 N N . GLU A 1 480 ? -50.837 -27.821 92.238 1.00 75.06 480 GLU A N 1
ATOM 3813 C CA . GLU A 1 480 ? -51.830 -27.385 93.216 1.00 75.06 480 GLU A CA 1
ATOM 3814 C C . GLU A 1 480 ? -51.367 -27.764 94.628 1.00 75.06 480 GLU A C 1
ATOM 3816 O O . GLU A 1 480 ? -51.199 -26.880 95.467 1.00 75.06 480 GLU A O 1
ATOM 3821 N N . GLN A 1 481 ? -50.944 -29.016 94.832 1.00 74.88 481 GLN A N 1
ATOM 3822 C CA . GLN A 1 481 ? -50.341 -29.476 96.090 1.00 74.88 481 GLN A CA 1
ATOM 3823 C C . GLN A 1 481 ? -49.055 -28.720 96.466 1.00 74.88 481 GLN A C 1
ATOM 3825 O O . GLN A 1 481 ? -48.843 -28.419 97.638 1.00 74.88 481 GLN A O 1
ATOM 3830 N N . GLN A 1 482 ? -48.183 -28.375 95.508 1.00 68.50 482 GLN A N 1
ATOM 3831 C CA . GLN A 1 482 ? -46.994 -27.552 95.786 1.00 68.50 482 GLN A CA 1
ATOM 3832 C C . GLN A 1 482 ? -47.341 -26.097 96.128 1.00 68.50 482 GLN A C 1
ATOM 3834 O O . GLN A 1 482 ? -46.627 -25.471 96.916 1.00 68.50 482 GLN A O 1
ATOM 3839 N N . SER A 1 483 ? -48.402 -25.548 95.537 1.00 66.44 483 SER A N 1
ATOM 3840 C CA . SER A 1 483 ? -48.882 -24.200 95.842 1.00 66.44 483 SER A CA 1
ATOM 3841 C C . SER A 1 483 ? -49.531 -24.138 97.225 1.00 66.44 483 SER A C 1
ATOM 3843 O O . SER A 1 483 ? -49.227 -23.229 97.995 1.00 66.44 483 SER A O 1
ATOM 3845 N N . GLU A 1 484 ? -50.309 -25.159 97.591 1.00 64.56 484 GLU A N 1
ATOM 3846 C CA . GLU A 1 484 ? -50.891 -25.319 98.924 1.00 64.56 484 GLU A CA 1
ATOM 3847 C C . GLU A 1 484 ? -49.802 -25.563 99.977 1.00 64.56 484 GLU A C 1
ATOM 3849 O O . GLU A 1 484 ? -49.812 -24.931 101.033 1.00 64.56 484 GLU A O 1
ATOM 3854 N N . ALA A 1 485 ? -48.789 -26.382 99.665 1.00 61.03 485 ALA A N 1
ATOM 3855 C CA . ALA A 1 485 ? -47.647 -26.606 100.549 1.00 61.03 485 ALA A CA 1
ATOM 3856 C C . ALA A 1 485 ? -46.858 -25.311 100.814 1.00 61.03 485 ALA A C 1
ATOM 3858 O O . ALA A 1 485 ? -46.503 -25.043 101.961 1.00 61.03 485 ALA A O 1
ATOM 3859 N N . LYS A 1 486 ? -46.645 -24.467 99.793 1.00 57.31 486 LYS A N 1
ATOM 3860 C CA . LYS A 1 486 ? -46.001 -23.148 99.951 1.00 57.31 486 LYS A CA 1
ATOM 3861 C C . LYS A 1 486 ? -46.886 -22.116 100.651 1.00 57.31 486 LYS A C 1
ATOM 3863 O O . LYS A 1 486 ? -46.356 -21.268 101.357 1.00 57.31 486 LYS A O 1
ATOM 3868 N N . ALA A 1 487 ? -48.208 -22.191 100.503 1.00 54.78 487 ALA A N 1
ATOM 3869 C CA . ALA A 1 487 ? -49.135 -21.354 101.264 1.00 54.78 487 ALA A CA 1
ATOM 3870 C C . ALA A 1 487 ? -49.170 -21.732 102.760 1.00 54.78 487 ALA A C 1
ATOM 3872 O O . ALA A 1 487 ? -49.446 -20.881 103.601 1.00 54.78 487 ALA A O 1
ATOM 3873 N N . SER A 1 488 ? -48.841 -22.986 103.099 1.00 49.31 488 SER A N 1
ATOM 3874 C CA . SER A 1 488 ? -48.766 -23.490 104.481 1.00 49.31 488 SER A CA 1
ATOM 3875 C C . SER A 1 488 ? -47.367 -23.460 105.124 1.00 49.31 488 SER A C 1
ATOM 3877 O O . SER A 1 488 ? -47.239 -23.779 106.305 1.00 49.31 488 SER A O 1
ATOM 3879 N N . GLY A 1 489 ? -46.324 -23.068 104.384 1.00 44.19 489 GLY A N 1
ATOM 3880 C CA . GLY A 1 489 ? -44.934 -23.071 104.843 1.00 44.19 489 GLY A CA 1
ATOM 3881 C C . GLY A 1 489 ? -44.186 -21.802 104.441 1.00 44.19 489 GLY A C 1
ATOM 3882 O O . GLY A 1 489 ? -43.684 -21.696 103.325 1.00 44.19 489 GLY A O 1
ATOM 3883 N N . LEU A 1 490 ? -44.084 -20.854 105.372 1.00 47.25 490 LEU A N 1
ATOM 3884 C CA . LEU A 1 490 ? -43.076 -19.795 105.337 1.00 47.25 490 LEU A CA 1
ATOM 3885 C C . LEU A 1 490 ? -41.695 -20.431 105.541 1.00 47.25 490 LEU A C 1
ATOM 3887 O O . LEU A 1 490 ? -41.393 -20.830 106.658 1.00 47.25 490 LEU A O 1
ATOM 3891 N N . GLU A 1 491 ? -40.886 -20.516 104.485 1.00 37.19 491 GLU A N 1
ATOM 3892 C CA . GLU A 1 491 ? -39.444 -20.223 104.519 1.00 37.19 491 GLU A CA 1
ATOM 3893 C C . GLU A 1 491 ? -38.855 -20.211 103.094 1.00 37.19 491 GLU A C 1
ATOM 3895 O O . GLU A 1 491 ? -39.135 -21.073 102.257 1.00 37.19 491 GLU A O 1
ATOM 3900 N N . ASP A 1 492 ? -38.066 -19.170 102.819 1.00 43.56 492 ASP A N 1
ATOM 3901 C CA . ASP A 1 492 ? -37.250 -18.992 101.621 1.00 43.56 492 ASP A CA 1
ATOM 3902 C C . ASP A 1 492 ? -36.245 -20.140 101.478 1.00 43.56 492 ASP A C 1
ATOM 3904 O O . ASP A 1 492 ? -35.374 -20.279 102.327 1.00 43.56 492 ASP A O 1
ATOM 3908 N N . GLU A 1 493 ? -36.270 -20.881 100.364 1.00 36.66 493 GLU A N 1
ATOM 3909 C CA . GLU A 1 493 ? -35.039 -21.395 99.757 1.00 36.66 493 GLU A CA 1
ATOM 3910 C C . GLU A 1 493 ? -35.216 -21.842 98.290 1.00 36.66 493 GLU A C 1
ATOM 3912 O O . GLU A 1 493 ? -36.241 -22.353 97.837 1.00 36.66 493 GLU A O 1
ATOM 3917 N N . ASN A 1 494 ? -34.159 -21.564 97.532 1.00 35.59 494 ASN A N 1
ATOM 3918 C CA . ASN A 1 494 ? -33.885 -21.816 96.120 1.00 35.59 494 ASN A CA 1
ATOM 3919 C C . ASN A 1 494 ? -34.609 -22.995 95.431 1.00 35.59 494 ASN A C 1
ATOM 3921 O O . ASN A 1 494 ? -34.471 -24.157 95.803 1.00 35.59 494 ASN A O 1
ATOM 3925 N N . PHE A 1 495 ? -35.226 -22.703 94.276 1.00 36.69 495 PHE A N 1
ATOM 3926 C CA . PHE A 1 495 ? -35.638 -23.693 93.271 1.00 36.69 495 PHE A CA 1
ATOM 3927 C C . PHE A 1 495 ? -34.470 -24.614 92.869 1.00 36.69 495 PHE A C 1
ATOM 3929 O O . PHE A 1 495 ? -33.681 -24.273 91.983 1.00 36.69 495 PHE A O 1
ATOM 3936 N N . THR A 1 496 ? -34.423 -25.815 93.441 1.00 39.69 496 THR A N 1
ATOM 3937 C CA . THR A 1 496 ? -33.702 -26.966 92.891 1.00 39.69 496 THR A CA 1
ATOM 3938 C C . THR A 1 496 ? -34.673 -28.129 92.733 1.00 39.69 496 THR A C 1
ATOM 3940 O O . THR A 1 496 ? -34.950 -28.876 93.656 1.00 39.69 496 THR A O 1
ATOM 3943 N N . THR A 1 497 ? -35.201 -28.284 91.522 1.00 40.09 497 THR A N 1
ATOM 3944 C CA . THR A 1 497 ? -35.824 -29.531 91.067 1.00 40.09 497 THR A CA 1
ATOM 3945 C C . THR A 1 497 ? -35.137 -29.924 89.770 1.00 40.09 497 THR A C 1
ATOM 3947 O O . THR A 1 497 ? -35.593 -29.611 88.671 1.00 40.09 497 THR A O 1
ATOM 3950 N N . SER A 1 498 ? -33.984 -30.569 89.922 1.00 34.81 498 SER A N 1
ATOM 3951 C CA . SER A 1 498 ? -33.195 -31.206 88.867 1.00 34.81 498 SER A CA 1
ATOM 3952 C C . SER A 1 498 ? -33.765 -32.564 88.432 1.00 34.81 498 SER A C 1
ATOM 3954 O O . SER A 1 498 ? -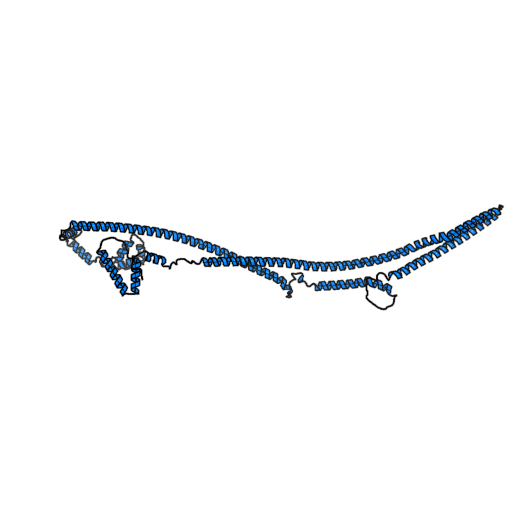33.017 -33.393 87.930 1.00 34.81 498 SER A O 1
ATOM 3956 N N . GLU A 1 499 ? -35.063 -32.822 88.617 1.00 41.06 499 GLU A N 1
ATOM 3957 C CA . GLU A 1 499 ? -35.644 -34.161 88.409 1.00 41.06 499 GLU A CA 1
ATOM 3958 C C . GLU A 1 499 ? -36.767 -34.246 87.366 1.00 41.06 499 GLU A C 1
ATOM 3960 O O . GLU A 1 499 ? -37.294 -35.325 87.131 1.00 41.06 499 GLU A O 1
ATOM 3965 N N . PHE A 1 500 ? -37.082 -33.161 86.650 1.00 40.53 500 PHE A N 1
ATOM 3966 C CA . PHE A 1 500 ? -38.099 -33.184 85.580 1.00 40.53 500 PHE A CA 1
ATOM 3967 C C . PHE A 1 500 ? -37.536 -33.022 84.159 1.00 40.53 500 PHE A C 1
ATOM 3969 O O . PHE A 1 500 ? -38.273 -32.714 83.228 1.00 40.53 500 PHE A O 1
ATOM 3976 N N . LEU A 1 501 ? -36.233 -33.249 83.966 1.00 34.53 501 LEU A N 1
ATOM 3977 C CA . LEU A 1 501 ? -35.583 -33.214 82.648 1.00 34.53 501 LEU A CA 1
ATOM 3978 C C . LEU A 1 501 ? -34.825 -34.510 82.360 1.00 34.53 501 LEU A C 1
ATOM 3980 O O . LEU A 1 501 ? -33.625 -34.497 82.100 1.00 34.53 501 LEU A O 1
ATOM 3984 N N . ASN A 1 502 ? -35.533 -35.637 82.411 1.00 34.53 502 ASN A N 1
ATOM 3985 C CA . ASN A 1 502 ? -35.027 -36.857 81.796 1.00 34.53 502 ASN A CA 1
ATOM 3986 C C . ASN A 1 502 ? -36.156 -37.759 81.283 1.00 34.53 502 ASN A C 1
ATOM 3988 O O . ASN A 1 502 ? -36.277 -38.884 81.752 1.00 34.53 502 ASN A O 1
ATOM 3992 N N . ILE A 1 503 ? -36.961 -37.254 80.334 1.00 32.16 503 ILE A N 1
ATOM 3993 C CA . ILE A 1 503 ? -37.564 -38.012 79.215 1.00 32.16 503 ILE A CA 1
ATOM 3994 C C . ILE A 1 503 ? -37.656 -37.082 78.003 1.00 32.16 503 ILE A C 1
ATOM 3996 O O . ILE A 1 503 ? -38.171 -35.952 78.174 1.00 32.16 503 ILE A O 1
#

Radius of gyration: 81.5 Å; Cα contacts (8 Å, |Δi|>4): 100; chains: 1; bounding box: 187×73×210 Å

InterPro domains:
  IPR026206 HAUS augmin-like complex subunit 3 [PR02089] (13-32)
  IPR026206 HAUS augmin-like complex subunit 3 [PR02089] (196-218)
  IPR026206 HAUS augmin-like complex subunit 3 [PR02089] (218-234)
  IPR026206 HAUS augmin-like complex subunit 3 [PR02089] (258-277)
  IPR026206 HAUS augmin-like complex subunit 3 [PR02089] (337-353)
  IPR026206 HAUS augmin-like complex subunit 3 [PR02089] (375-393)
  IPR026206 HAUS augmin-like complex subunit 3 [PTHR19378] (3-446)
  IPR032733 HAUS augmin-like complex subunit 3, N-terminal [PF14932] (29-282)
  IPR060303 HAUS3, C-terminal [PF27045] (446-485)

Solvent-accessible surface area (backbone atoms only — not comparable to full-atom values): 29006 Å² total; per-residue (Å²): 132,69,63,14,43,53,47,42,52,44,38,45,61,55,61,46,94,62,36,88,80,60,62,27,78,82,40,40,70,63,61,69,42,84,81,50,30,65,56,52,52,46,48,64,73,68,62,47,58,88,76,48,84,46,76,64,57,52,49,52,50,50,48,45,64,73,64,72,62,88,76,82,60,67,72,63,47,54,55,57,58,64,68,62,68,80,81,85,78,92,82,50,83,62,59,53,51,51,47,50,48,50,50,48,52,48,47,52,50,50,50,51,50,51,53,51,49,52,51,51,49,53,53,51,50,51,53,50,51,53,50,51,54,51,49,52,54,50,50,53,52,48,55,51,52,52,48,53,51,49,54,52,48,52,54,49,51,54,51,51,54,51,51,52,52,53,51,51,53,48,51,52,51,50,52,54,56,51,47,68,71,56,52,76,81,52,97,56,99,66,78,66,88,46,76,89,60,53,81,55,63,69,58,53,54,52,50,53,52,51,52,52,51,50,53,52,51,50,46,57,62,66,49,47,69,56,46,79,73,43,82,85,60,78,92,80,85,90,77,97,73,68,88,88,69,69,89,75,70,68,62,64,63,54,54,51,51,56,54,52,50,52,53,50,52,32,52,51,46,40,53,52,53,49,52,51,51,51,51,52,49,50,52,52,48,51,52,50,49,51,52,48,51,53,49,49,62,56,44,75,74,48,94,77,88,77,83,60,68,73,51,49,54,54,50,50,51,51,51,49,51,52,51,48,50,53,50,45,40,65,70,51,54,48,59,53,52,38,51,54,50,26,50,60,67,46,43,63,59,54,50,52,52,49,51,50,50,49,54,51,49,53,54,50,51,57,52,49,50,53,51,50,51,54,50,50,51,54,50,52,51,51,51,51,53,50,49,51,52,53,52,50,52,50,50,52,52,54,50,48,54,52,50,51,52,50,51,50,53,51,51,50,52,51,50,54,49,50,52,52,52,52,53,51,50,54,49,54,63,67,63,49,74,88,77,64,80,46,98,80,50,57,57,68,57,49,50,56,40,66,70,36,73,67,49,45,50,51,51,50,52,56,52,26,61,79,74,37,64,69,60,33,52,56,51,51,53,52,50,50,51,52,50,52,49,52,75,76,43,95,74,94,76,80,96,78,77,93,77,83,82,84,131